Protein AF-A0A660SBY6-F1 (afdb_monomer)

pLDDT: mean 78.54, std 13.03, range [38.5, 96.06]

Solvent-accessible surface area (backbone atoms only — not comparable to full-atom values): 25686 Å² total; per-residue (Å²): 135,81,84,68,93,44,86,90,76,32,64,30,47,56,54,31,54,41,23,50,50,16,44,70,43,28,89,79,45,91,59,40,66,61,58,44,52,54,50,49,52,51,43,60,67,43,70,80,50,97,48,79,71,55,56,53,53,50,51,51,48,52,42,22,37,50,19,26,51,71,56,60,76,82,75,78,80,79,84,61,85,45,80,42,66,37,30,29,34,30,37,62,69,58,72,65,35,97,88,53,45,30,39,21,28,38,25,59,32,50,73,94,44,44,78,39,32,30,37,36,38,43,55,32,82,89,60,82,87,52,53,49,23,28,38,36,35,59,29,41,44,41,78,55,60,75,82,56,32,58,58,36,47,42,72,58,30,80,36,35,32,39,36,50,56,85,49,70,71,46,76,78,40,71,19,72,81,37,73,72,37,46,55,54,48,50,50,56,52,52,49,48,72,73,41,67,87,44,61,70,71,59,34,24,50,53,41,7,53,76,54,41,43,51,81,65,43,52,70,68,58,53,50,42,30,46,50,38,42,46,46,68,64,43,40,48,34,54,66,57,54,50,50,51,45,50,54,43,41,49,50,26,53,74,71,64,45,53,73,64,58,25,40,52,52,30,48,50,50,51,53,50,50,37,58,75,44,50,57,41,68,53,41,42,55,34,44,55,51,51,46,51,55,48,49,28,63,74,71,71,44,91,73,49,67,65,37,48,54,28,42,49,51,37,53,51,34,72,79,39,46,41,38,76,79,33,66,73,48,49,45,51,53,32,33,52,50,27,48,55,50,40,57,64,72,62,74,60,88,68,86,46,69,62,47,58,72,48,51,46,53,31,53,39,37,44,43,24,46,53,44,28,41,27,57,39,22,57,76,62,34,51,48,32,71,54,25,31,63,42,45,63,55,50,49,56,52,51,52,49,45,47,50,47,52,53,49,24,60,62,33,41,80,82,37,53,70,59,20,52,56,44,47,52,52,42,53,56,51,48,51,54,50,51,52,53,47,59,55,52,46,70,65,68,48,61,49,79,41,57,56,78,53,18,65,64,41,47,49,54,46,50,50,53,52,51,51,50,50,50,56,59,48,52,62,49,49,60,62,62,73,72,112

Mean predicted aligned error: 11.13 Å

Structure (mmCIF, N/CA/C/O backbone):
data_AF-A0A660SBY6-F1
#
_entry.id   AF-A0A660SBY6-F1
#
loop_
_atom_site.group_PDB
_atom_site.id
_atom_site.type_symbol
_atom_site.label_atom_id
_atom_site.label_alt_id
_atom_site.label_comp_id
_atom_site.label_asym_id
_atom_site.label_entity_id
_atom_site.label_seq_id
_atom_site.pdbx_PDB_ins_code
_atom_site.Cartn_x
_atom_site.Cartn_y
_atom_site.Cartn_z
_atom_site.occupancy
_atom_site.B_iso_or_equiv
_atom_site.auth_seq_id
_atom_site.auth_comp_id
_atom_site.auth_asym_id
_atom_site.auth_atom_id
_atom_site.pdbx_PDB_model_num
ATOM 1 N N . MET A 1 1 ? -5.547 15.891 22.620 1.00 38.50 1 MET A N 1
ATOM 2 C CA . MET A 1 1 ? -6.743 15.019 22.730 1.00 38.50 1 MET A CA 1
ATOM 3 C C . MET A 1 1 ? -6.367 13.609 22.282 1.00 38.50 1 MET A C 1
ATOM 5 O O . MET A 1 1 ? -5.863 13.460 21.180 1.00 38.50 1 MET A O 1
ATOM 9 N N . ARG A 1 2 ? -6.485 12.604 23.164 1.00 43.28 2 ARG A N 1
ATOM 10 C CA . ARG A 1 2 ? -5.943 11.242 22.954 1.00 43.28 2 ARG A CA 1
ATOM 11 C C . ARG A 1 2 ? -6.785 10.438 21.948 1.00 43.28 2 ARG A C 1
ATOM 13 O O . ARG A 1 2 ? -7.977 10.258 22.184 1.00 43.28 2 ARG A O 1
ATOM 20 N N . ASN A 1 3 ? -6.143 9.871 20.922 1.00 48.59 3 ASN A N 1
ATOM 21 C CA . ASN A 1 3 ? -6.616 8.656 20.251 1.00 48.59 3 ASN A CA 1
ATOM 22 C C . ASN A 1 3 ? -6.730 7.568 21.334 1.00 48.59 3 ASN A C 1
ATOM 24 O O . ASN A 1 3 ? -5.721 7.150 21.888 1.00 48.59 3 ASN A O 1
ATOM 28 N N . ARG A 1 4 ? -7.945 7.186 21.741 1.00 53.75 4 ARG A N 1
ATOM 29 C CA . ARG A 1 4 ? -8.158 6.091 22.703 1.00 53.75 4 ARG A CA 1
ATOM 30 C C . ARG A 1 4 ? -8.956 4.986 22.022 1.00 53.75 4 ARG A C 1
ATOM 32 O O . ARG A 1 4 ? -9.948 5.274 21.352 1.00 53.75 4 ARG A O 1
ATOM 39 N N . LEU A 1 5 ? -8.562 3.736 22.253 1.00 50.78 5 LEU A N 1
ATOM 40 C CA . LEU A 1 5 ? -9.309 2.526 21.904 1.00 50.78 5 LEU A CA 1
ATOM 41 C C . LEU A 1 5 ? -10.480 2.391 22.887 1.00 50.78 5 LEU A C 1
ATOM 43 O O . LEU A 1 5 ? -10.465 1.592 23.816 1.00 50.78 5 LEU A O 1
ATOM 47 N N . ASN A 1 6 ? -11.501 3.232 22.736 1.00 50.72 6 ASN A N 1
ATOM 48 C CA . ASN A 1 6 ? -12.695 3.155 23.569 1.00 50.72 6 ASN A CA 1
ATOM 49 C C . ASN A 1 6 ? -13.849 2.556 22.757 1.00 50.72 6 ASN A C 1
ATOM 51 O O . ASN A 1 6 ? -14.397 3.192 21.860 1.00 50.72 6 ASN A O 1
ATOM 55 N N . SER A 1 7 ? -14.238 1.321 23.084 1.00 45.25 7 SER A N 1
ATOM 56 C CA . SER A 1 7 ? -15.295 0.564 22.391 1.00 45.25 7 SER A CA 1
ATOM 57 C C . SER A 1 7 ? -16.671 1.247 22.409 1.00 45.25 7 SER A C 1
ATOM 59 O O . SER A 1 7 ? -17.544 0.907 21.606 1.00 45.25 7 SER A O 1
ATOM 61 N N . ARG A 1 8 ? -16.877 2.240 23.290 1.00 43.00 8 ARG A N 1
ATOM 62 C CA . ARG A 1 8 ? -18.090 3.072 23.319 1.00 43.00 8 ARG A CA 1
ATOM 63 C C . ARG A 1 8 ? -18.111 4.182 22.255 1.00 43.00 8 ARG A C 1
ATOM 65 O O . ARG A 1 8 ? -19.199 4.628 21.914 1.00 43.00 8 ARG A O 1
ATOM 72 N N . THR A 1 9 ? -16.969 4.592 21.700 1.00 52.59 9 THR A N 1
ATOM 73 C CA . THR A 1 9 ? -16.849 5.752 20.786 1.00 52.59 9 THR A CA 1
ATOM 74 C C . THR A 1 9 ? -16.445 5.401 19.352 1.00 52.59 9 THR A C 1
ATOM 76 O O . THR A 1 9 ? -16.418 6.282 18.491 1.00 52.59 9 THR A O 1
ATOM 79 N N . ILE A 1 10 ? -16.147 4.132 19.060 1.00 64.62 10 ILE A N 1
ATOM 80 C CA . ILE A 1 10 ? -15.683 3.711 17.732 1.00 64.62 10 ILE A CA 1
ATOM 81 C C . ILE A 1 10 ? -16.829 3.020 16.980 1.00 64.62 10 ILE A C 1
ATOM 83 O O . ILE A 1 10 ? -16.869 1.798 16.851 1.00 64.62 10 ILE A O 1
ATOM 87 N N . LEU A 1 11 ? -17.811 3.811 16.529 1.00 73.56 11 LEU A N 1
ATOM 88 C CA . LEU A 1 11 ? -18.975 3.327 15.770 1.00 73.56 11 LEU A CA 1
ATOM 89 C C . LEU A 1 11 ? -18.541 2.484 14.560 1.00 73.56 11 LEU A C 1
ATOM 91 O O . LEU A 1 11 ? -19.095 1.410 14.331 1.00 73.56 11 LEU A O 1
ATOM 95 N N . SER A 1 12 ? -17.495 2.923 13.853 1.00 80.00 12 SER A N 1
ATOM 96 C CA . SER A 1 12 ? -16.976 2.241 12.665 1.00 80.00 12 SER A CA 1
ATOM 97 C C . SER A 1 12 ? -16.471 0.827 12.956 1.00 80.00 12 SER A C 1
ATOM 99 O O . SER A 1 12 ? -16.604 -0.043 12.104 1.00 80.00 12 SER A O 1
ATOM 101 N N . VAL A 1 13 ? -15.931 0.565 14.155 1.00 82.06 13 VAL A N 1
ATOM 102 C CA . VAL A 1 13 ? -15.480 -0.782 14.560 1.00 82.06 13 VAL A CA 1
ATOM 103 C C . VAL A 1 13 ? -16.658 -1.741 14.620 1.00 82.06 13 VAL A C 1
ATOM 105 O O . VAL A 1 13 ? -16.592 -2.828 14.053 1.00 82.06 13 VAL A O 1
ATOM 108 N N . LYS A 1 14 ? -17.751 -1.331 15.275 1.00 79.38 14 LYS A N 1
ATOM 109 C CA . LYS A 1 14 ? -18.954 -2.165 15.398 1.00 79.38 14 LYS A CA 1
ATOM 110 C C . LYS A 1 14 ? -19.532 -2.468 14.019 1.00 79.38 14 LYS A C 1
ATOM 112 O O . LYS A 1 14 ? -19.723 -3.632 13.686 1.00 79.38 14 LYS A O 1
ATOM 117 N N . VAL A 1 15 ? -19.732 -1.422 13.215 1.00 85.50 15 VAL A N 1
ATOM 118 C CA . VAL A 1 15 ? -20.234 -1.517 11.836 1.00 85.50 15 VAL A CA 1
ATOM 119 C C . VAL A 1 15 ? -19.386 -2.483 11.007 1.00 85.50 15 VAL A C 1
ATOM 121 O O . VAL A 1 15 ? -19.928 -3.388 10.380 1.00 85.50 15 VAL A O 1
ATOM 124 N N . PHE A 1 16 ? -18.061 -2.343 11.058 1.00 88.94 16 PHE A N 1
ATOM 125 C CA . PHE A 1 16 ? -17.141 -3.200 10.318 1.00 88.94 16 PHE A CA 1
ATOM 126 C C . PHE A 1 16 ? -17.248 -4.673 10.722 1.00 88.94 16 PHE A C 1
ATOM 128 O O . PHE A 1 16 ? -17.413 -5.524 9.853 1.00 88.94 16 PHE A O 1
ATOM 135 N N . PHE A 1 17 ? -17.182 -4.993 12.019 1.00 87.62 17 PHE A N 1
ATOM 136 C CA . PHE A 1 17 ? -17.230 -6.390 12.466 1.00 87.62 17 PHE A CA 1
ATOM 137 C C . PHE A 1 17 ? -18.581 -7.052 12.187 1.00 87.62 17 PHE A C 1
ATOM 139 O O . PHE A 1 17 ? -18.609 -8.217 11.801 1.00 87.62 17 PHE A O 1
ATOM 146 N N . ILE A 1 18 ? -19.685 -6.313 12.322 1.00 85.19 18 ILE A N 1
ATOM 147 C CA . ILE A 1 18 ? -21.024 -6.804 11.966 1.00 85.19 18 ILE A CA 1
ATOM 148 C C . ILE A 1 18 ? -21.104 -7.108 10.465 1.00 85.19 18 ILE A C 1
ATOM 150 O O . ILE A 1 18 ? -21.600 -8.163 10.074 1.00 85.19 18 ILE A O 1
ATOM 154 N N . PHE A 1 19 ? -20.582 -6.210 9.627 1.00 88.81 19 PHE A N 1
ATOM 155 C CA . PHE A 1 19 ? -20.545 -6.409 8.182 1.00 88.81 19 PHE A CA 1
ATOM 156 C C . PHE A 1 19 ? -19.699 -7.630 7.798 1.00 88.81 19 PHE A C 1
ATOM 158 O O . PHE A 1 19 ? -20.155 -8.486 7.044 1.00 88.81 19 PHE A O 1
ATOM 165 N N . VAL A 1 20 ? -18.499 -7.758 8.375 1.00 88.44 20 VAL A N 1
ATOM 166 C CA . VAL A 1 20 ? -17.603 -8.910 8.177 1.00 88.44 20 VAL A CA 1
ATOM 167 C C . VAL A 1 20 ? -18.260 -10.216 8.620 1.00 88.44 20 VAL A C 1
ATOM 169 O O . VAL A 1 20 ? -18.150 -11.213 7.912 1.00 88.44 20 VAL A O 1
ATOM 172 N N . LEU A 1 21 ? -18.973 -10.219 9.750 1.00 85.94 21 LEU A N 1
ATOM 173 C CA . LEU A 1 21 ? -19.710 -11.393 10.214 1.00 85.94 21 LEU A CA 1
ATOM 174 C C . LEU A 1 21 ? -20.773 -11.821 9.192 1.00 85.94 21 LEU A C 1
ATOM 176 O O . LEU A 1 21 ? -20.871 -13.006 8.884 1.00 85.94 21 LEU A O 1
ATOM 180 N N . GLY A 1 22 ? -21.508 -10.861 8.623 1.00 84.50 22 GLY A N 1
ATOM 181 C CA . GLY A 1 22 ? -22.440 -11.118 7.523 1.00 84.50 22 GLY A CA 1
ATOM 182 C C . GLY A 1 22 ? -21.746 -11.742 6.308 1.00 84.50 22 GLY A C 1
ATOM 183 O O . GLY A 1 22 ? -22.226 -12.742 5.779 1.00 84.50 22 GLY A O 1
ATOM 184 N N . ILE A 1 23 ? -20.573 -11.226 5.920 1.00 86.56 23 ILE A N 1
ATOM 185 C CA . ILE A 1 23 ? -19.793 -11.766 4.791 1.00 86.56 23 ILE A CA 1
ATOM 186 C C . ILE A 1 23 ? -19.351 -13.209 5.045 1.00 86.56 23 ILE A C 1
ATOM 188 O O . ILE A 1 23 ? -19.468 -14.050 4.154 1.00 86.56 23 ILE A O 1
ATOM 192 N N . ILE A 1 24 ? -18.863 -13.513 6.246 1.00 85.75 24 ILE A N 1
ATOM 193 C CA . ILE A 1 24 ? -18.400 -14.861 6.612 1.00 85.75 24 ILE A CA 1
ATOM 194 C C . ILE A 1 24 ? -19.563 -15.857 6.642 1.00 85.75 24 ILE A C 1
ATOM 196 O O . ILE A 1 24 ? -19.410 -17.003 6.221 1.00 85.75 24 ILE A O 1
ATOM 200 N N . LEU A 1 25 ? -20.733 -15.427 7.114 1.00 83.25 25 LEU A N 1
ATOM 201 C CA . LEU A 1 25 ? -21.924 -16.271 7.188 1.00 83.25 25 LEU A CA 1
ATOM 202 C C . LEU A 1 25 ? -22.697 -16.359 5.866 1.00 83.25 25 LEU A C 1
ATOM 204 O O . LEU A 1 25 ? -23.579 -17.208 5.757 1.00 83.25 25 LEU A O 1
ATOM 208 N N . SER A 1 26 ? -22.360 -15.546 4.859 1.00 81.12 26 SER A N 1
ATOM 209 C CA . SER A 1 26 ? -23.046 -15.534 3.558 1.00 81.12 26 SER A CA 1
ATOM 210 C C . SER A 1 26 ? -23.076 -16.902 2.871 1.00 81.12 26 SER A C 1
ATOM 212 O O . SER A 1 26 ? -24.101 -17.284 2.321 1.00 81.12 26 SER A O 1
ATOM 214 N N . ASP A 1 27 ? -21.993 -17.677 2.978 1.00 70.31 27 ASP A N 1
ATOM 215 C CA . ASP A 1 27 ? -21.885 -19.023 2.398 1.00 70.31 27 ASP A CA 1
ATOM 216 C C . ASP A 1 27 ? -22.745 -20.074 3.134 1.00 70.31 27 ASP A C 1
ATOM 218 O O . ASP A 1 27 ? -22.925 -21.177 2.624 1.00 70.31 27 ASP A O 1
ATOM 222 N N . LYS A 1 28 ? -23.260 -19.756 4.332 1.00 73.31 28 LYS A N 1
ATOM 223 C CA . LYS A 1 28 ? -24.093 -20.647 5.161 1.00 73.31 28 LYS A CA 1
ATOM 224 C C . LYS A 1 28 ? -25.570 -20.236 5.213 1.00 73.31 28 LYS A C 1
ATOM 226 O O . LYS A 1 28 ? -26.378 -20.983 5.755 1.00 73.31 28 LYS A O 1
ATOM 231 N N . LEU A 1 29 ? -25.920 -19.045 4.720 1.00 67.81 29 LEU A N 1
ATOM 232 C CA . LEU A 1 29 ? -27.251 -18.445 4.856 1.00 67.81 29 LEU A CA 1
ATOM 233 C C . LEU A 1 29 ? -27.892 -18.221 3.476 1.00 67.81 29 LEU A C 1
ATOM 235 O O . LEU A 1 29 ? -27.706 -17.173 2.859 1.00 67.81 29 LEU A O 1
ATOM 239 N N . ASP A 1 30 ? -28.712 -19.169 3.012 1.00 63.69 30 ASP A N 1
ATOM 240 C CA . ASP A 1 30 ? -29.400 -19.070 1.709 1.00 63.69 30 ASP A CA 1
ATOM 241 C C . ASP A 1 30 ? -30.547 -18.031 1.683 1.00 63.69 30 ASP A C 1
ATOM 243 O O . ASP A 1 30 ? -30.902 -17.499 0.628 1.00 63.69 30 ASP A O 1
ATOM 247 N N . PHE A 1 31 ? -31.087 -17.649 2.847 1.00 62.75 31 PHE A N 1
ATOM 248 C CA . PHE A 1 31 ? -32.308 -16.832 2.979 1.00 62.75 31 PHE A CA 1
ATOM 249 C C . PHE A 1 31 ? -32.096 -15.301 3.000 1.00 62.75 31 PHE A C 1
ATOM 251 O O . PHE A 1 31 ? -32.980 -14.554 3.425 1.00 62.75 31 PHE A O 1
ATOM 258 N N . GLY A 1 32 ? -30.944 -14.801 2.533 1.00 62.78 32 GLY A N 1
ATOM 259 C CA . GLY A 1 32 ? -30.517 -13.404 2.739 1.00 62.78 32 GLY A CA 1
ATOM 260 C C . GLY A 1 32 ? -31.518 -12.308 2.326 1.00 62.78 32 GLY A C 1
ATOM 261 O O . GLY A 1 32 ? -31.610 -11.289 3.003 1.00 62.78 32 GLY A O 1
ATOM 262 N N . TRP A 1 33 ? -32.307 -12.513 1.264 1.00 60.09 33 TRP A N 1
ATOM 263 C CA . TRP A 1 33 ? -33.267 -11.509 0.775 1.00 60.09 33 TRP A CA 1
ATOM 264 C C . TRP A 1 33 ? -34.528 -11.398 1.641 1.00 60.09 33 TRP A C 1
ATOM 266 O O . TRP A 1 33 ? -35.014 -10.293 1.862 1.00 60.09 33 TRP A O 1
ATOM 276 N N . ILE A 1 34 ? -35.025 -12.519 2.175 1.00 61.62 34 ILE A N 1
ATOM 277 C CA . ILE A 1 34 ? -36.242 -12.551 3.003 1.00 61.62 34 ILE A CA 1
ATOM 278 C C . ILE A 1 34 ? -35.983 -11.817 4.320 1.00 61.62 34 ILE A C 1
ATOM 280 O O . ILE A 1 34 ? -36.760 -10.956 4.715 1.00 61.62 34 ILE A O 1
ATOM 284 N N . ILE A 1 35 ? -34.823 -12.066 4.931 1.00 66.75 35 ILE A N 1
ATOM 285 C CA . ILE A 1 35 ? -34.375 -11.396 6.159 1.00 66.75 35 ILE A CA 1
ATOM 286 C C . ILE A 1 35 ? -34.293 -9.874 5.948 1.00 66.75 35 ILE A C 1
ATOM 288 O O . ILE A 1 35 ? -34.755 -9.108 6.790 1.00 66.75 35 ILE A O 1
ATOM 292 N N . LEU A 1 36 ? -33.763 -9.416 4.809 1.00 60.16 36 LEU A N 1
ATOM 293 C CA . LEU A 1 36 ? -33.616 -7.985 4.520 1.00 60.16 36 LEU A CA 1
ATOM 294 C C . LEU A 1 36 ? -34.958 -7.293 4.251 1.00 60.16 36 LEU A C 1
ATOM 296 O O . LEU A 1 36 ? -35.179 -6.195 4.758 1.00 60.16 36 LEU A O 1
ATOM 300 N N . ILE A 1 37 ? -35.866 -7.945 3.520 1.00 63.62 37 ILE A N 1
ATOM 301 C CA . ILE A 1 37 ? -37.218 -7.428 3.257 1.00 63.62 37 ILE A CA 1
ATOM 302 C C . ILE A 1 37 ? -38.017 -7.341 4.560 1.00 63.62 37 ILE A C 1
ATOM 304 O O . ILE A 1 37 ? -38.608 -6.300 4.842 1.00 63.62 37 ILE A O 1
ATOM 308 N N . SER A 1 38 ? -37.979 -8.382 5.397 1.00 62.81 38 SER A N 1
ATOM 309 C CA . SER A 1 38 ? -38.668 -8.386 6.691 1.00 62.81 38 SER A CA 1
ATOM 310 C C . SER A 1 38 ? -38.132 -7.306 7.629 1.00 62.81 38 SER A C 1
ATOM 312 O O . SER A 1 38 ? -38.906 -6.647 8.318 1.00 62.81 38 SER A O 1
ATOM 314 N N . LEU A 1 39 ? -36.819 -7.069 7.632 1.00 65.69 39 LEU A N 1
ATOM 315 C CA . LEU A 1 39 ? -36.188 -6.102 8.532 1.00 65.69 39 LEU A CA 1
ATOM 316 C C . LEU A 1 39 ? -36.300 -4.661 8.030 1.00 65.69 39 LEU A C 1
ATOM 318 O O . LEU A 1 39 ? -36.427 -3.752 8.847 1.00 65.69 39 LEU A O 1
ATOM 322 N N . PHE A 1 40 ? -36.333 -4.444 6.713 1.00 67.06 40 PHE A N 1
ATOM 323 C CA . PHE A 1 40 ? -36.640 -3.141 6.121 1.00 67.06 40 PHE A CA 1
ATOM 324 C C . PHE A 1 40 ? -38.116 -2.766 6.305 1.00 67.06 40 PHE A C 1
ATOM 326 O O . PHE A 1 40 ? -38.410 -1.631 6.675 1.00 67.06 40 PHE A O 1
ATOM 333 N N . ALA A 1 41 ? -39.040 -3.718 6.133 1.00 64.19 41 ALA A N 1
ATOM 334 C CA . ALA A 1 41 ? -40.458 -3.512 6.428 1.00 64.19 41 ALA A CA 1
ATOM 335 C C . ALA A 1 41 ? -40.671 -3.165 7.911 1.00 64.19 41 ALA A C 1
ATOM 337 O O . ALA A 1 41 ? -41.358 -2.194 8.227 1.00 64.19 41 ALA A O 1
ATOM 338 N N . LEU A 1 42 ? -40.002 -3.883 8.821 1.00 64.50 42 LEU A N 1
ATOM 339 C CA . LEU A 1 42 ? -40.036 -3.593 10.256 1.00 64.50 42 LEU A CA 1
ATOM 340 C C . LEU A 1 42 ? -39.418 -2.220 10.579 1.00 64.50 42 LEU A C 1
ATOM 342 O O . LEU A 1 42 ? -39.967 -1.474 11.386 1.00 64.50 42 LEU A O 1
ATOM 346 N N . TRP A 1 43 ? -38.308 -1.855 9.924 1.00 68.75 43 TRP A N 1
ATOM 347 C CA . TRP A 1 43 ? -37.698 -0.530 10.057 1.00 68.75 43 TRP A CA 1
ATOM 348 C C . TRP A 1 43 ? -38.655 0.578 9.643 1.00 68.75 43 TRP A C 1
ATOM 350 O O . TRP A 1 43 ? -38.806 1.539 10.381 1.00 68.75 43 TRP A O 1
ATOM 360 N N . PHE A 1 44 ? -39.294 0.449 8.480 1.00 64.44 44 PHE A N 1
ATOM 361 C CA . PHE A 1 44 ? -40.178 1.467 7.919 1.00 64.44 44 PHE A CA 1
ATOM 362 C C . PHE A 1 44 ? -41.423 1.676 8.790 1.00 64.44 44 PHE A C 1
ATOM 364 O O . PHE A 1 44 ? -41.797 2.814 9.072 1.00 64.44 44 PHE A O 1
ATOM 371 N N . ILE A 1 45 ? -42.009 0.583 9.291 1.00 59.62 45 ILE A N 1
ATOM 372 C CA . ILE A 1 45 ? -43.136 0.618 10.234 1.00 59.62 45 ILE A CA 1
ATOM 373 C C . ILE A 1 45 ? -42.732 1.325 11.539 1.00 59.62 45 ILE A C 1
ATOM 375 O O . ILE A 1 45 ? -43.504 2.114 12.085 1.00 59.62 45 ILE A O 1
ATOM 379 N N . LEU A 1 46 ? -41.508 1.095 12.018 1.00 53.44 46 LEU A N 1
ATOM 380 C CA . LEU A 1 46 ? -41.028 1.608 13.304 1.00 53.44 46 LEU A CA 1
ATOM 381 C C . LEU A 1 46 ? -40.305 2.957 13.212 1.00 53.44 46 LEU A C 1
ATOM 383 O O . LEU A 1 46 ? -40.209 3.645 14.218 1.00 53.44 46 LEU A O 1
ATOM 387 N N . PHE A 1 47 ? -39.854 3.394 12.034 1.00 56.22 47 PHE A N 1
ATOM 388 C CA . PHE A 1 47 ? -39.288 4.731 11.799 1.00 56.22 47 PHE A CA 1
ATOM 389 C C . PHE A 1 47 ? -40.338 5.828 12.012 1.00 56.22 47 PHE A C 1
ATOM 391 O O . PHE A 1 47 ? -40.004 6.964 12.338 1.00 56.22 47 PHE A O 1
ATOM 398 N N . LYS A 1 48 ? -41.621 5.460 11.922 1.00 57.56 48 LYS A N 1
ATOM 399 C CA . LYS A 1 48 ? -42.747 6.298 12.337 1.00 57.56 48 LYS A CA 1
ATOM 400 C C . LYS A 1 48 ? -42.833 6.490 13.867 1.00 57.56 48 LYS A C 1
ATOM 402 O O . LYS A 1 48 ? -43.564 7.370 14.306 1.00 57.56 48 LYS A O 1
ATOM 407 N N . PHE A 1 49 ? -42.089 5.713 14.668 1.00 54.16 49 PHE A N 1
ATOM 408 C CA . PHE A 1 49 ? -42.077 5.746 16.135 1.00 54.16 49 PHE A CA 1
ATOM 409 C C . PHE A 1 49 ? -40.680 6.066 16.712 1.00 54.16 49 PHE A C 1
ATOM 411 O O . PHE A 1 49 ? -39.689 5.356 16.542 1.00 54.16 49 PHE A O 1
ATOM 418 N N . THR A 1 50 ? -40.608 7.178 17.436 1.00 55.84 50 THR A N 1
ATOM 419 C CA . THR A 1 50 ? -39.387 7.863 17.882 1.00 55.84 50 THR A CA 1
ATOM 420 C C . THR A 1 50 ? -38.635 7.138 19.015 1.00 55.84 50 THR A C 1
ATOM 422 O O . THR A 1 50 ? -38.724 7.538 20.172 1.00 55.84 50 THR A O 1
ATOM 425 N N . TYR A 1 51 ? -37.830 6.107 18.715 1.00 60.72 51 TYR A N 1
ATOM 426 C CA . TYR A 1 51 ? -36.890 5.511 19.689 1.00 60.72 51 TYR A CA 1
ATOM 427 C C . TYR A 1 51 ? -35.449 5.378 19.151 1.00 60.72 51 TYR A C 1
ATOM 429 O O . TYR A 1 51 ? -35.112 4.477 18.382 1.00 60.72 51 TYR A O 1
ATOM 437 N N . HIS A 1 52 ? -34.543 6.238 19.643 1.00 60.34 52 HIS A N 1
ATOM 438 C CA . HIS A 1 52 ? -33.123 6.316 19.241 1.00 60.34 52 HIS A CA 1
ATOM 439 C C . HIS A 1 52 ? -32.286 5.041 19.473 1.00 60.34 52 HIS A C 1
ATOM 441 O O . HIS A 1 52 ? -31.295 4.829 18.776 1.00 60.34 52 HIS A O 1
ATOM 447 N N . ARG A 1 53 ? -32.634 4.191 20.449 1.00 62.00 53 ARG A N 1
ATOM 448 C CA . ARG A 1 53 ? -31.922 2.914 20.675 1.00 62.00 53 ARG A CA 1
ATOM 449 C C . ARG A 1 53 ? -32.340 1.837 19.675 1.00 62.00 53 ARG A C 1
ATOM 451 O O . ARG A 1 53 ? -31.529 0.987 19.320 1.00 62.00 53 ARG A O 1
ATOM 458 N N . PHE A 1 54 ? -33.578 1.904 19.192 1.00 64.56 54 PHE A N 1
ATOM 459 C CA . PHE A 1 54 ? -34.114 0.926 18.255 1.00 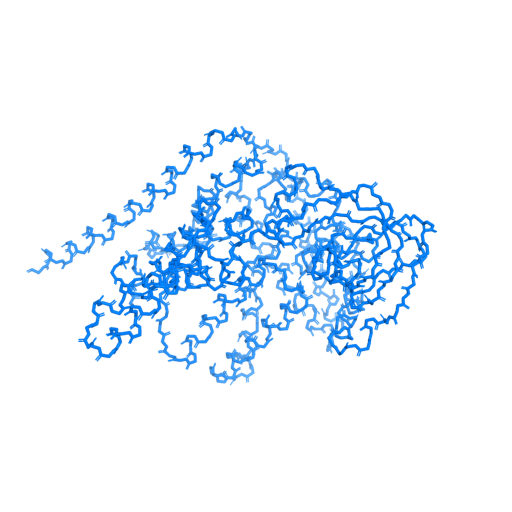64.56 54 PHE A CA 1
ATOM 460 C C . PHE A 1 54 ? -33.614 1.183 16.827 1.00 64.56 54 PHE A C 1
ATOM 462 O O . PHE A 1 54 ? -33.229 0.248 16.132 1.00 64.56 54 PHE A O 1
ATOM 469 N N . SER A 1 55 ? -33.474 2.447 16.414 1.00 65.94 55 SER A N 1
ATOM 470 C CA . SER A 1 55 ? -32.881 2.784 15.110 1.00 65.94 55 SER A CA 1
ATOM 471 C C . SER A 1 55 ? -31.437 2.281 14.955 1.00 65.94 55 SER A C 1
ATOM 473 O O . SER A 1 55 ? -31.064 1.816 13.880 1.00 65.94 55 SER A O 1
ATOM 475 N N . GLN A 1 56 ? -30.640 2.279 16.031 1.00 68.62 56 GLN A N 1
ATOM 476 C CA . GLN A 1 56 ? -29.296 1.683 16.027 1.00 68.62 56 GLN A CA 1
ATOM 477 C C . GLN A 1 56 ? -29.328 0.166 15.808 1.00 68.62 56 GLN A C 1
ATOM 479 O O . GLN A 1 56 ? -28.504 -0.357 15.059 1.00 68.62 56 GLN A O 1
ATOM 484 N N . PHE A 1 57 ? -30.279 -0.534 16.431 1.00 70.00 57 PHE A N 1
ATOM 485 C CA . PHE A 1 57 ? -30.459 -1.976 16.257 1.00 70.00 57 PHE A CA 1
ATOM 486 C C . PHE A 1 57 ? -30.811 -2.326 14.808 1.00 70.00 57 PHE A C 1
ATOM 488 O O . PHE A 1 57 ? -30.227 -3.238 14.225 1.00 70.00 57 PHE A O 1
ATOM 495 N N . VAL A 1 58 ? -31.688 -1.542 14.182 1.00 71.81 58 VAL A N 1
ATOM 496 C CA . VAL A 1 58 ? -32.070 -1.787 12.791 1.00 71.81 58 VAL A CA 1
ATOM 497 C C . VAL A 1 58 ? -30.936 -1.477 11.809 1.00 71.81 58 VAL A C 1
ATOM 499 O O . VAL A 1 58 ? -30.713 -2.240 10.873 1.00 71.81 58 VAL A O 1
ATOM 502 N N . ILE A 1 59 ? -30.147 -0.426 12.049 1.00 76.12 59 ILE A N 1
ATOM 503 C CA . ILE A 1 59 ? -28.945 -0.144 11.246 1.00 76.12 59 ILE A CA 1
ATOM 504 C C . ILE A 1 59 ? -27.953 -1.316 11.311 1.00 76.12 59 ILE A C 1
ATOM 506 O O . ILE A 1 59 ? -27.427 -1.729 10.279 1.00 76.12 59 ILE A O 1
ATOM 510 N N . ILE A 1 60 ? -27.719 -1.881 12.502 1.00 78.19 60 ILE A N 1
ATOM 511 C CA . ILE A 1 60 ? -26.854 -3.059 12.698 1.00 78.19 60 ILE A CA 1
ATOM 512 C C . ILE A 1 60 ? -27.338 -4.236 11.848 1.00 78.19 60 ILE A C 1
ATOM 514 O O . ILE A 1 60 ? -26.541 -4.883 11.170 1.00 78.19 60 ILE A O 1
ATOM 518 N N . ILE A 1 61 ? -28.644 -4.476 11.848 1.00 77.81 61 ILE A N 1
ATOM 519 C CA . ILE A 1 61 ? -29.268 -5.537 11.068 1.00 77.81 61 ILE A CA 1
ATOM 520 C C . ILE A 1 61 ? -29.112 -5.307 9.563 1.00 77.81 61 ILE A C 1
ATOM 522 O O . ILE A 1 61 ? -28.726 -6.229 8.847 1.00 77.81 61 ILE A O 1
ATOM 526 N N . ILE A 1 62 ? -29.381 -4.091 9.079 1.00 81.94 62 ILE A N 1
ATOM 527 C CA . ILE A 1 62 ? -29.227 -3.745 7.660 1.00 81.94 62 ILE A CA 1
ATOM 528 C C . ILE A 1 62 ? -27.780 -3.983 7.228 1.00 81.94 62 ILE A C 1
ATOM 530 O O . ILE A 1 62 ? -27.539 -4.603 6.196 1.00 81.94 62 ILE A O 1
ATOM 534 N N . ILE A 1 63 ? -26.810 -3.551 8.036 1.00 84.75 63 ILE A N 1
ATOM 535 C CA . ILE A 1 63 ? -25.385 -3.768 7.766 1.00 84.75 63 ILE A CA 1
ATOM 536 C C . ILE A 1 63 ? -25.062 -5.263 7.719 1.00 84.75 63 ILE A C 1
ATOM 538 O O . ILE A 1 63 ? -24.414 -5.714 6.778 1.00 84.75 63 ILE A O 1
ATOM 542 N N . PHE A 1 64 ? -25.519 -6.045 8.697 1.00 84.12 64 PHE A N 1
ATOM 543 C CA . PHE A 1 64 ? -25.313 -7.493 8.703 1.00 84.12 64 PHE A CA 1
ATOM 544 C C . PHE A 1 64 ? -25.870 -8.143 7.431 1.00 84.12 64 PHE A C 1
ATOM 546 O O . PHE A 1 64 ? -25.178 -8.909 6.762 1.00 84.12 64 PHE A O 1
ATOM 553 N N . ALA A 1 65 ? -27.098 -7.788 7.062 1.00 80.38 65 ALA A N 1
ATOM 554 C CA . ALA A 1 65 ? -27.780 -8.358 5.915 1.00 80.38 65 ALA A CA 1
ATOM 555 C C . ALA A 1 65 ? -27.142 -7.935 4.579 1.00 80.38 65 ALA A C 1
ATOM 557 O O . ALA A 1 65 ? -26.989 -8.771 3.689 1.00 80.38 65 ALA A O 1
ATOM 558 N N . LEU A 1 66 ? -26.662 -6.691 4.456 1.00 84.12 66 LEU A N 1
ATOM 559 C CA . LEU A 1 66 ? -25.810 -6.277 3.333 1.00 84.12 66 LEU A CA 1
ATOM 560 C C . LEU A 1 66 ? -24.558 -7.161 3.240 1.00 84.12 66 LEU A C 1
ATOM 562 O O . LEU A 1 66 ? -24.193 -7.594 2.147 1.00 84.12 66 LEU A O 1
ATOM 566 N N . GLY A 1 67 ? -23.936 -7.475 4.380 1.00 82.94 67 GLY A N 1
ATOM 567 C CA . GLY A 1 67 ? -22.797 -8.388 4.457 1.00 82.94 67 GLY A CA 1
ATOM 568 C C . GLY A 1 67 ? -23.126 -9.798 3.964 1.00 82.94 67 GLY A C 1
ATOM 569 O O . GLY A 1 67 ? -22.289 -10.413 3.319 1.00 82.94 67 GLY A O 1
ATOM 570 N N . VAL A 1 68 ? -24.342 -10.296 4.202 1.00 82.31 68 VAL A N 1
ATOM 571 C CA . VAL A 1 68 ? -24.800 -11.615 3.726 1.00 82.31 68 VAL A CA 1
ATOM 572 C C . VAL A 1 68 ? -25.088 -11.620 2.219 1.00 82.31 68 VAL A C 1
ATOM 574 O O . VAL A 1 68 ? -24.798 -12.601 1.537 1.00 82.31 68 VAL A O 1
ATOM 577 N N . ILE A 1 69 ? -25.658 -10.541 1.673 1.00 80.44 69 ILE A N 1
ATOM 578 C CA . ILE A 1 69 ? -26.123 -10.509 0.275 1.00 80.44 69 ILE A CA 1
ATOM 579 C C . ILE A 1 69 ? -25.001 -10.217 -0.721 1.00 80.44 69 ILE A C 1
ATOM 581 O O . ILE A 1 69 ? -24.915 -10.871 -1.761 1.00 80.44 69 ILE A O 1
ATOM 585 N N . LEU A 1 70 ? -24.154 -9.229 -0.433 1.00 80.94 70 LEU A N 1
ATOM 586 C CA . LEU A 1 70 ? -23.156 -8.742 -1.389 1.00 80.94 70 LEU A CA 1
ATOM 587 C C . LEU A 1 70 ? -22.104 -9.787 -1.839 1.00 80.94 70 LEU A C 1
ATOM 589 O O . LEU A 1 70 ? -21.686 -9.721 -2.994 1.00 80.94 70 LEU A O 1
ATOM 593 N N . PRO A 1 71 ? -21.651 -10.755 -1.015 1.00 75.62 71 PRO A N 1
ATOM 594 C CA . PRO A 1 71 ? -20.619 -11.718 -1.413 1.00 75.62 71 PRO A CA 1
ATOM 595 C C . PRO A 1 71 ? -21.083 -12.808 -2.387 1.00 75.62 71 PRO A C 1
ATOM 597 O O . PRO A 1 71 ? -20.225 -13.579 -2.842 1.00 75.62 71 PRO A O 1
ATOM 600 N N . LYS A 1 72 ? -22.399 -12.909 -2.667 1.00 65.44 72 LYS A N 1
ATOM 601 C CA . LYS A 1 72 ? -23.020 -14.058 -3.347 1.00 65.44 72 LYS A CA 1
ATOM 602 C C . LYS A 1 72 ? -22.195 -14.535 -4.538 1.00 65.44 72 LYS A C 1
ATOM 604 O O . LYS A 1 72 ? -21.823 -13.773 -5.432 1.00 65.44 72 LYS A O 1
ATOM 609 N N . LYS A 1 73 ? -21.892 -15.836 -4.535 1.00 58.19 73 LYS A N 1
ATOM 610 C CA . LYS A 1 73 ? -21.112 -16.475 -5.591 1.00 58.19 73 LYS A CA 1
ATOM 611 C C . LYS A 1 73 ? -21.867 -16.423 -6.911 1.00 58.19 73 LYS A C 1
ATOM 613 O O . LYS A 1 73 ? -22.857 -17.121 -7.081 1.00 58.19 73 LYS A O 1
ATOM 618 N N . ALA A 1 74 ? -21.334 -15.678 -7.878 1.00 50.22 74 ALA A N 1
ATOM 619 C CA . ALA A 1 74 ? -21.551 -16.013 -9.276 1.00 50.22 74 ALA A CA 1
ATOM 620 C C . ALA A 1 74 ? -20.862 -17.366 -9.516 1.00 50.22 74 ALA A C 1
ATOM 622 O O . ALA A 1 74 ? -19.667 -17.411 -9.812 1.00 50.22 74 ALA A O 1
ATOM 623 N N . LYS A 1 75 ? -21.579 -18.472 -9.271 1.00 46.72 75 LYS A N 1
ATOM 624 C CA . LYS A 1 75 ? -21.110 -19.820 -9.607 1.00 46.72 75 LYS A CA 1
ATOM 625 C C . LYS A 1 75 ? -20.795 -19.822 -11.100 1.00 46.72 75 LYS A C 1
ATOM 627 O O . LYS A 1 75 ? -21.671 -19.551 -11.916 1.00 46.72 75 LYS A O 1
ATOM 632 N N . VAL A 1 76 ? -19.545 -20.096 -11.458 1.00 48.12 76 VAL A N 1
ATOM 633 C CA . VAL A 1 76 ? -19.197 -20.432 -12.839 1.00 48.12 76 VAL A CA 1
ATOM 634 C C . VAL A 1 76 ? -19.129 -21.948 -12.916 1.00 48.12 76 VAL A C 1
ATOM 636 O O . VAL A 1 76 ? -18.066 -22.554 -12.876 1.00 48.12 76 VAL A O 1
ATOM 639 N N . SER A 1 77 ? -20.301 -22.574 -12.925 1.00 43.09 77 SER A N 1
ATOM 640 C CA . SER A 1 77 ? -20.426 -23.974 -13.317 1.00 43.09 77 SER A CA 1
ATOM 641 C C . SER A 1 77 ? -20.246 -24.068 -14.833 1.00 43.09 77 SER A C 1
ATOM 643 O O . SER A 1 77 ? -20.879 -23.305 -15.558 1.00 43.09 77 SER A O 1
ATOM 645 N N . GLY A 1 78 ? -19.393 -24.987 -15.295 1.00 50.97 78 GLY A N 1
ATOM 646 C CA . GLY A 1 78 ? -19.309 -25.350 -16.715 1.00 50.97 78 GLY A CA 1
ATOM 647 C C . GLY A 1 78 ? -18.284 -24.594 -17.565 1.00 50.97 78 GLY A C 1
ATOM 648 O O . GLY A 1 78 ? -18.522 -24.412 -18.751 1.00 50.97 78 GLY A O 1
ATOM 649 N N . ILE A 1 79 ? -17.144 -24.146 -17.015 1.00 55.59 79 ILE A N 1
ATOM 650 C CA . ILE A 1 79 ? -16.007 -23.803 -17.893 1.00 55.59 79 ILE A CA 1
ATOM 651 C C . ILE A 1 79 ? -15.430 -25.117 -18.425 1.00 55.59 79 ILE A C 1
ATOM 653 O O . ILE A 1 79 ? -14.584 -25.736 -17.774 1.00 55.59 79 ILE A O 1
ATOM 657 N N . GLU A 1 80 ? -15.938 -25.559 -19.569 1.00 54.41 80 GLU A N 1
ATOM 658 C CA . GLU A 1 80 ? -15.355 -26.649 -20.344 1.00 54.41 80 GLU A CA 1
ATOM 659 C C . GLU A 1 80 ? -13.999 -26.210 -20.913 1.00 54.41 80 GLU A C 1
ATOM 661 O O . GLU A 1 80 ? -13.779 -25.039 -21.241 1.00 54.41 80 GLU A O 1
ATOM 666 N N . GLN A 1 81 ? -13.053 -27.150 -20.956 1.00 61.59 81 GLN A N 1
ATOM 667 C CA . GLN A 1 81 ? -11.697 -26.951 -21.467 1.00 61.59 81 GLN A CA 1
ATOM 668 C C . GLN A 1 81 ? -11.707 -26.948 -23.000 1.00 61.59 81 GLN A C 1
ATOM 670 O O . GLN A 1 81 ? -11.157 -27.844 -23.636 1.00 61.59 81 GLN A O 1
ATOM 675 N N . GLU A 1 82 ? -12.347 -25.948 -23.592 1.00 64.56 82 GLU A N 1
ATOM 676 C CA . GLU A 1 82 ? -12.470 -25.829 -25.043 1.00 64.56 82 GLU A CA 1
ATOM 677 C C . GLU A 1 82 ? -11.841 -24.536 -25.575 1.00 64.56 82 GLU A C 1
ATOM 679 O O . GLU A 1 82 ? -11.612 -23.559 -24.849 1.00 64.56 82 GLU A O 1
ATOM 684 N N . ASP A 1 83 ? -11.523 -24.539 -26.873 1.00 72.62 83 ASP A N 1
ATOM 685 C CA . ASP A 1 83 ? -11.140 -23.323 -27.582 1.00 72.62 83 ASP A CA 1
ATOM 686 C C . ASP A 1 83 ? -12.400 -22.482 -27.830 1.00 72.62 83 ASP A C 1
ATOM 688 O O . ASP A 1 83 ? -13.201 -22.768 -28.721 1.00 72.62 83 ASP A O 1
ATOM 692 N N . VAL A 1 84 ? -12.540 -21.398 -27.075 1.00 80.62 84 VAL A N 1
ATOM 693 C CA . VAL A 1 84 ? -13.708 -20.520 -27.124 1.00 80.62 84 VAL A CA 1
ATOM 694 C C . VAL A 1 84 ? -13.352 -19.228 -27.853 1.00 80.62 84 VAL A C 1
ATOM 696 O O . VAL A 1 84 ? -12.265 -18.662 -27.686 1.00 80.62 84 VAL A O 1
ATOM 699 N N . TYR A 1 85 ? -14.282 -18.733 -28.668 1.00 83.75 85 TYR A N 1
ATOM 700 C CA . TYR A 1 85 ? -14.203 -17.374 -29.193 1.00 83.75 85 TYR A CA 1
ATOM 701 C C . TYR A 1 85 ? -14.556 -16.384 -28.093 1.00 83.75 85 TYR A C 1
ATOM 703 O O . TYR A 1 85 ? -15.677 -16.384 -27.591 1.00 83.75 85 TYR A O 1
ATOM 711 N N . ILE A 1 86 ? -13.604 -15.527 -27.738 1.00 85.25 86 ILE A N 1
ATOM 712 C CA . ILE A 1 86 ? -13.803 -14.484 -26.741 1.00 85.25 86 ILE A CA 1
ATOM 713 C C . ILE A 1 86 ? -13.768 -13.126 -27.415 1.00 85.25 86 ILE A C 1
ATOM 715 O O . ILE A 1 86 ? -12.849 -12.806 -28.169 1.00 85.25 86 ILE A O 1
ATOM 719 N N . GLN A 1 87 ? -14.755 -12.307 -27.075 1.00 87.25 87 GLN A N 1
ATOM 720 C CA . GLN A 1 87 ? -14.726 -10.877 -27.318 1.00 87.25 87 GLN A CA 1
ATOM 721 C C . GLN A 1 87 ? -14.707 -10.159 -25.981 1.00 87.25 87 GLN A C 1
ATOM 723 O O . GLN A 1 87 ? -15.479 -10.489 -25.079 1.00 87.25 87 GLN A O 1
ATOM 728 N N . GLY A 1 88 ? -13.856 -9.154 -25.843 1.00 86.00 88 GLY A N 1
ATOM 729 C CA . GLY A 1 88 ? -13.839 -8.351 -24.633 1.00 86.00 88 GLY A CA 1
ATOM 730 C C . GLY A 1 88 ? -12.867 -7.192 -24.692 1.00 86.00 88 GLY A C 1
ATOM 731 O O . GLY A 1 88 ? -12.082 -7.048 -25.630 1.00 86.00 88 GLY A O 1
ATOM 732 N N . LYS A 1 89 ? -12.933 -6.362 -23.657 1.00 84.19 89 LYS A N 1
ATOM 733 C CA . LYS A 1 89 ? -12.093 -5.178 -23.508 1.00 84.19 89 LYS A CA 1
ATOM 734 C C . LYS A 1 89 ? -10.888 -5.484 -22.632 1.00 84.19 89 LYS A C 1
ATOM 736 O O . LYS A 1 89 ? -11.047 -5.953 -21.501 1.00 84.19 89 LYS A O 1
ATOM 741 N N . VAL A 1 90 ? -9.694 -5.180 -23.126 1.00 77.69 90 VAL A N 1
ATOM 742 C CA . VAL A 1 90 ? -8.444 -5.296 -22.374 1.00 77.69 90 VAL A CA 1
ATOM 743 C C . VAL A 1 90 ? -8.461 -4.290 -21.222 1.00 77.69 90 VAL A C 1
ATOM 745 O O . VAL A 1 90 ? -8.540 -3.076 -21.412 1.00 77.69 90 VAL A O 1
ATOM 748 N N . LEU A 1 91 ? -8.393 -4.802 -20.000 1.00 71.12 91 LEU A N 1
ATOM 749 C CA . LEU A 1 91 ? -8.245 -4.041 -18.770 1.00 71.12 91 LEU A CA 1
ATOM 750 C C . LEU A 1 91 ? -6.756 -3.904 -18.433 1.00 71.12 91 LEU A C 1
ATOM 752 O O . LEU A 1 91 ? -5.999 -4.874 -18.481 1.00 71.12 91 LEU A O 1
ATOM 756 N N . ARG A 1 92 ? -6.347 -2.712 -17.989 1.00 58.25 92 ARG A N 1
ATOM 757 C CA . ARG A 1 92 ? -4.994 -2.471 -17.449 1.00 58.25 92 ARG A CA 1
ATOM 758 C C . ARG A 1 92 ? -4.785 -3.099 -16.061 1.00 58.25 92 ARG A C 1
ATOM 760 O O . ARG A 1 92 ? -3.663 -3.145 -15.567 1.00 58.25 92 ARG A O 1
ATOM 767 N N . ASP A 1 93 ? -5.868 -3.547 -15.417 1.00 47.22 93 ASP A N 1
ATOM 768 C CA . ASP A 1 93 ? -5.944 -3.997 -14.021 1.00 47.22 93 ASP A CA 1
ATOM 769 C C . ASP A 1 93 ? -5.140 -5.287 -13.794 1.00 47.22 93 ASP A C 1
ATOM 771 O O . ASP A 1 93 ? -5.700 -6.373 -13.798 1.00 47.22 93 ASP A O 1
ATOM 775 N N . GLY A 1 94 ? -3.807 -5.187 -13.697 1.00 47.16 94 GLY A N 1
ATOM 776 C CA . GLY A 1 94 ? -2.930 -6.353 -13.728 1.00 47.16 94 GLY A CA 1
ATOM 777 C C . GLY A 1 94 ? -1.445 -6.092 -13.922 1.00 47.16 94 GLY A C 1
ATOM 778 O O . GLY A 1 94 ? -0.987 -4.952 -13.944 1.00 47.16 94 GLY A O 1
ATOM 779 N N . THR A 1 95 ? -0.654 -7.160 -14.028 1.00 45.31 95 THR A N 1
ATOM 780 C CA . THR A 1 95 ? 0.744 -7.084 -14.459 1.00 45.31 95 THR A CA 1
ATOM 781 C C . THR A 1 95 ? 0.805 -6.901 -15.967 1.00 45.31 95 THR A C 1
ATOM 783 O O . THR A 1 95 ? 1.089 -7.826 -16.717 1.00 45.31 95 THR A O 1
ATOM 786 N N . PHE A 1 96 ? 0.465 -5.687 -16.395 1.00 42.28 96 PHE A N 1
ATOM 787 C CA . PHE A 1 96 ? 0.673 -5.242 -17.759 1.00 42.28 96 PHE A CA 1
ATOM 788 C C . PHE A 1 96 ? 2.176 -5.059 -17.958 1.00 42.28 96 PHE A C 1
ATOM 790 O O . PHE A 1 96 ? 2.777 -4.149 -17.394 1.00 42.28 96 PHE A O 1
ATOM 797 N N . ASN A 1 97 ? 2.791 -5.988 -18.677 1.00 47.72 97 ASN A N 1
ATOM 798 C CA . ASN A 1 97 ? 4.177 -5.884 -19.094 1.00 47.72 97 ASN A CA 1
ATOM 799 C C . ASN A 1 97 ? 4.172 -5.786 -20.622 1.00 47.72 97 ASN A C 1
ATOM 801 O O . ASN A 1 97 ? 3.739 -6.719 -21.297 1.00 47.72 97 ASN A O 1
ATOM 805 N N . ILE A 1 98 ? 4.638 -4.650 -21.144 1.00 43.78 98 ILE A N 1
ATOM 806 C CA . ILE A 1 98 ? 4.710 -4.348 -22.585 1.00 43.78 98 ILE A CA 1
ATOM 807 C C . ILE A 1 98 ? 5.600 -5.370 -23.324 1.00 43.78 98 ILE A C 1
ATOM 809 O O . ILE A 1 98 ? 5.407 -5.612 -24.518 1.00 43.78 98 ILE A O 1
ATOM 813 N N . ASP A 1 99 ? 6.518 -6.018 -22.599 1.00 42.25 99 ASP A N 1
ATOM 814 C CA . ASP A 1 99 ? 7.452 -7.027 -23.110 1.00 42.25 99 ASP A CA 1
ATOM 815 C C . ASP A 1 99 ? 7.004 -8.466 -22.803 1.00 42.25 99 ASP A C 1
ATOM 817 O O . ASP A 1 99 ? 7.431 -9.419 -23.454 1.00 42.25 99 ASP A O 1
ATOM 821 N N . LYS A 1 100 ? 6.110 -8.652 -21.821 1.00 51.84 100 LYS A N 1
ATOM 822 C CA . LYS A 1 100 ? 5.496 -9.944 -21.470 1.00 51.84 100 LYS A CA 1
ATOM 823 C C . LYS A 1 100 ? 3.986 -9.778 -21.436 1.00 51.84 100 LYS A C 1
ATOM 825 O O . LYS A 1 100 ? 3.417 -9.564 -20.374 1.00 51.84 100 LYS A O 1
ATOM 830 N N . ASN A 1 101 ? 3.385 -9.935 -22.608 1.00 61.81 101 ASN A N 1
ATOM 831 C CA . ASN A 1 101 ? 1.976 -9.872 -23.012 1.00 61.81 101 ASN A CA 1
ATOM 832 C C . ASN A 1 101 ? 0.926 -10.526 -22.060 1.00 61.81 101 ASN A C 1
ATOM 834 O O . ASN A 1 101 ? 0.100 -11.334 -22.468 1.00 61.81 101 ASN A O 1
ATOM 838 N N . LYS A 1 102 ? 0.903 -10.200 -20.768 1.00 66.50 102 LYS A N 1
ATOM 839 C CA . LYS A 1 102 ? -0.129 -10.598 -19.803 1.00 66.50 102 LYS A CA 1
ATOM 840 C C . LYS A 1 102 ? -1.040 -9.404 -19.552 1.00 66.50 102 LYS A C 1
ATOM 842 O O . LYS A 1 102 ? -0.570 -8.302 -19.293 1.00 66.50 102 LYS A O 1
ATOM 847 N N . ALA A 1 103 ? -2.343 -9.629 -19.599 1.00 67.69 103 ALA A N 1
ATOM 848 C CA . ALA A 1 103 ? -3.348 -8.611 -19.329 1.00 67.69 103 ALA A CA 1
ATOM 849 C C . ALA A 1 103 ? -4.541 -9.228 -18.594 1.00 67.69 103 ALA A C 1
ATOM 851 O O . ALA A 1 103 ? -4.572 -10.429 -18.321 1.00 67.69 103 ALA A O 1
ATOM 852 N N . TYR A 1 104 ? -5.535 -8.413 -18.270 1.00 70.75 104 TYR A N 1
ATOM 853 C CA . TYR A 1 104 ? -6.858 -8.902 -17.897 1.00 70.75 104 TYR A CA 1
ATOM 854 C C . TYR A 1 104 ? -7.854 -8.411 -18.935 1.00 70.75 104 TYR A C 1
ATOM 856 O O . TYR A 1 104 ? -7.635 -7.387 -19.570 1.00 70.75 104 TYR A O 1
ATOM 864 N N . ILE A 1 105 ? -8.931 -9.149 -19.136 1.00 74.44 105 ILE A N 1
ATOM 865 C CA . ILE A 1 105 ? -9.965 -8.841 -20.118 1.00 74.44 105 ILE A CA 1
ATOM 866 C C . ILE A 1 105 ? -11.321 -8.884 -19.423 1.00 74.44 105 ILE A C 1
ATOM 868 O O . ILE A 1 105 ? -11.621 -9.827 -18.690 1.00 74.44 105 ILE A O 1
ATOM 872 N N . SER A 1 106 ? -12.122 -7.842 -19.635 1.00 77.56 106 SER A N 1
ATOM 873 C CA . SER A 1 106 ? -13.552 -7.864 -19.339 1.00 77.56 106 SER A CA 1
ATOM 874 C C . SER A 1 106 ? -14.258 -8.506 -20.518 1.00 77.56 106 SER A C 1
ATOM 876 O O . SER A 1 106 ? -14.236 -7.952 -21.617 1.00 77.56 106 SER A O 1
ATOM 878 N N . VAL A 1 107 ? -14.873 -9.660 -20.298 1.00 78.00 107 VAL A N 1
ATOM 879 C CA . VAL A 1 107 ? -15.488 -10.436 -21.374 1.00 78.00 107 VAL A CA 1
ATOM 880 C C . VAL A 1 107 ? -16.871 -9.880 -21.719 1.00 78.00 107 VAL A C 1
ATOM 882 O O . VAL A 1 107 ? -17.676 -9.584 -20.836 1.00 78.00 107 VAL A O 1
ATOM 885 N N . PHE A 1 108 ? -17.135 -9.716 -23.011 1.00 80.31 108 PHE A N 1
ATOM 886 C CA . PHE A 1 108 ? -18.441 -9.375 -23.580 1.00 80.31 108 PHE A CA 1
ATOM 887 C C . PHE A 1 108 ? -19.135 -10.605 -24.163 1.00 80.31 108 PHE A C 1
ATOM 889 O O . PHE A 1 108 ? -20.347 -10.726 -24.028 1.00 80.31 108 PHE A O 1
ATOM 896 N N . TYR A 1 109 ? -18.359 -11.514 -24.757 1.00 73.38 109 TYR A N 1
ATOM 897 C CA . TYR A 1 109 ? -18.819 -12.773 -25.335 1.00 73.38 109 TYR A CA 1
ATOM 898 C C . TYR A 1 109 ? -17.803 -13.880 -25.021 1.00 73.38 109 TYR A C 1
ATOM 900 O O . TYR A 1 109 ? -16.598 -13.605 -25.095 1.00 73.38 109 TYR A O 1
ATOM 908 N N . PRO A 1 110 ? -18.239 -15.110 -24.704 1.00 68.44 110 PRO A N 1
ATOM 909 C CA . PRO A 1 110 ? -19.625 -15.611 -24.719 1.00 68.44 110 PRO A CA 1
ATOM 910 C C . PRO A 1 110 ? -20.477 -15.168 -23.517 1.00 68.44 110 PRO A C 1
ATOM 912 O O . PRO A 1 110 ? -19.937 -14.780 -22.480 1.00 68.44 110 PRO A O 1
ATOM 915 N N . ASP A 1 111 ? -21.811 -15.226 -23.646 1.00 74.62 111 ASP A N 1
ATOM 916 C CA . ASP A 1 111 ? -22.761 -14.669 -22.662 1.00 74.62 111 ASP A CA 1
ATOM 917 C C . ASP A 1 111 ? -22.582 -15.226 -21.241 1.00 74.62 111 ASP A C 1
ATOM 919 O O . ASP A 1 111 ? -22.682 -14.484 -20.263 1.00 74.62 111 ASP A O 1
ATOM 923 N N . TYR A 1 112 ? -22.205 -16.502 -21.100 1.00 71.38 112 TYR A N 1
ATOM 924 C CA . TYR A 1 112 ? -21.943 -17.124 -19.794 1.00 71.38 112 TYR A CA 1
ATOM 925 C C . TYR A 1 112 ? -20.712 -16.540 -19.064 1.00 71.38 112 TYR A C 1
ATOM 927 O O . TYR A 1 112 ? -20.540 -16.735 -17.850 1.00 71.38 112 TYR A O 1
ATOM 935 N N . LEU A 1 113 ? -19.859 -15.794 -19.774 1.00 71.94 113 LEU A N 1
ATOM 936 C CA . LEU A 1 113 ? -18.716 -15.051 -19.234 1.00 71.94 113 LEU A CA 1
ATOM 937 C C . LEU A 1 113 ? -18.911 -13.533 -19.273 1.00 71.94 113 LEU A C 1
ATOM 939 O O . LEU A 1 113 ? -18.021 -12.800 -18.839 1.00 71.94 113 LEU A O 1
ATOM 943 N N . ARG A 1 114 ? -20.057 -13.035 -19.740 1.00 78.19 114 ARG A N 1
ATOM 944 C CA . ARG A 1 114 ? -20.297 -11.600 -19.895 1.00 78.19 114 ARG A CA 1
ATOM 945 C C . ARG A 1 114 ? -20.147 -10.853 -18.566 1.00 78.19 114 ARG A C 1
ATOM 947 O O . ARG A 1 114 ? -20.690 -11.246 -17.537 1.00 78.19 114 ARG A O 1
ATOM 954 N N . GLY A 1 115 ? -19.362 -9.778 -18.584 1.00 71.88 115 GLY A N 1
ATOM 955 C CA . GLY A 1 115 ? -19.040 -8.959 -17.411 1.00 71.88 115 GLY A CA 1
ATOM 956 C C . GLY A 1 115 ? -18.002 -9.566 -16.458 1.00 71.88 115 GLY A C 1
ATOM 957 O O . GLY A 1 115 ? -17.584 -8.895 -15.512 1.00 71.88 115 GLY A O 1
ATOM 958 N N . LYS A 1 116 ? -17.540 -10.802 -16.690 1.00 76.44 116 LYS A N 1
ATOM 959 C CA . LYS A 1 116 ? -16.497 -11.432 -15.871 1.00 76.44 116 LYS A CA 1
ATOM 960 C C . LYS A 1 116 ? -15.111 -10.947 -16.295 1.00 76.44 116 LYS A C 1
ATOM 962 O O . LYS A 1 116 ? -14.827 -10.767 -17.480 1.00 76.44 116 LYS A O 1
ATOM 967 N N . LYS A 1 117 ? -14.223 -10.766 -15.311 1.00 79.00 117 LYS A N 1
ATOM 968 C CA . LYS A 1 117 ? -12.798 -10.506 -15.548 1.00 79.00 117 LYS A CA 1
ATOM 969 C C . LYS A 1 117 ? -12.054 -11.831 -15.709 1.00 79.00 117 LYS A C 1
ATOM 971 O O . LYS A 1 117 ? -12.153 -12.703 -14.847 1.00 79.00 117 LYS A O 1
ATOM 976 N N . ILE A 1 118 ? -11.276 -11.971 -16.775 1.00 78.50 118 ILE A N 1
ATOM 977 C CA . ILE A 1 118 ? -10.445 -13.153 -17.046 1.00 78.50 118 ILE A CA 1
ATOM 978 C C . ILE A 1 118 ? -8.996 -12.710 -17.226 1.00 78.50 118 ILE A C 1
ATOM 980 O O . ILE A 1 118 ? -8.722 -11.645 -17.782 1.00 78.50 118 ILE A O 1
ATOM 984 N N . ARG A 1 119 ? -8.046 -13.507 -16.735 1.00 78.75 119 ARG A N 1
ATOM 985 C CA . ARG A 1 119 ? -6.618 -13.263 -16.950 1.00 78.75 119 ARG A CA 1
ATOM 986 C C . ARG A 1 119 ? -6.224 -13.710 -18.354 1.00 78.75 119 ARG A C 1
ATOM 988 O O . ARG A 1 119 ? -6.362 -14.880 -18.681 1.00 78.75 119 ARG A O 1
ATOM 995 N N . LEU A 1 120 ? -5.677 -12.803 -19.146 1.00 79.19 120 LEU A N 1
ATOM 996 C CA . LEU A 1 120 ? -5.196 -13.040 -20.501 1.00 79.19 120 LEU A CA 1
ATOM 997 C C . LEU A 1 120 ? -3.676 -13.233 -20.497 1.00 79.19 120 LEU A C 1
ATOM 999 O O . LEU A 1 120 ? -2.941 -12.388 -19.986 1.00 79.19 120 LEU A O 1
ATOM 1003 N N . ILE A 1 121 ? -3.186 -14.329 -21.072 1.00 78.19 121 ILE A N 1
ATOM 1004 C CA . ILE A 1 121 ? -1.766 -14.504 -21.395 1.00 78.19 121 ILE A CA 1
ATOM 1005 C C . ILE A 1 121 ? -1.637 -14.594 -22.904 1.00 78.19 121 ILE A C 1
ATOM 1007 O O . ILE A 1 121 ? -2.048 -15.571 -23.521 1.00 78.19 121 ILE A O 1
ATOM 1011 N N . ASN A 1 122 ? -1.066 -13.564 -23.497 1.00 77.81 122 ASN A N 1
ATOM 1012 C CA . ASN A 1 122 ? -0.840 -13.482 -24.916 1.00 77.81 122 ASN A CA 1
ATOM 1013 C C . ASN A 1 122 ? 0.590 -13.939 -25.248 1.00 77.81 122 ASN A C 1
ATOM 1015 O O . ASN A 1 122 ? 1.571 -13.348 -24.814 1.00 77.81 122 ASN A O 1
ATOM 1019 N N . TYR A 1 123 ? 0.717 -15.045 -25.982 1.00 75.94 123 TYR A N 1
ATOM 1020 C CA . TYR A 1 123 ? 2.002 -15.494 -26.524 1.00 75.94 123 TYR A CA 1
ATOM 1021 C C . TYR A 1 123 ? 2.214 -15.042 -27.972 1.00 75.94 123 TYR A C 1
ATOM 1023 O O . TYR A 1 123 ? 3.282 -15.302 -28.524 1.00 75.94 123 TYR A O 1
ATOM 1031 N N . ASN A 1 124 ? 1.233 -14.377 -28.586 1.00 73.50 124 ASN A N 1
ATOM 1032 C CA . ASN A 1 124 ? 1.341 -13.830 -29.929 1.00 73.50 124 ASN A CA 1
ATOM 1033 C C . ASN A 1 124 ? 2.458 -12.776 -29.976 1.00 73.50 124 ASN A C 1
ATOM 1035 O O . ASN A 1 124 ? 2.544 -11.899 -29.113 1.00 73.50 124 ASN A O 1
ATOM 1039 N N . ARG A 1 125 ? 3.346 -12.909 -30.966 1.00 68.44 125 ARG A N 1
ATOM 1040 C CA . ARG A 1 125 ? 4.496 -12.016 -31.179 1.00 68.44 125 ARG A CA 1
ATOM 1041 C C . ARG A 1 125 ? 4.165 -10.812 -32.062 1.00 68.44 125 ARG A C 1
ATOM 1043 O O . ARG A 1 125 ? 4.872 -9.814 -31.999 1.00 68.44 125 ARG A O 1
ATOM 1050 N N . TYR A 1 126 ? 3.107 -10.908 -32.858 1.00 68.69 126 TYR A N 1
ATOM 1051 C CA . TYR A 1 126 ? 2.700 -9.917 -33.851 1.00 68.69 126 TYR A CA 1
ATOM 1052 C C . TYR A 1 126 ? 1.787 -8.835 -33.279 1.00 68.69 126 TYR A C 1
ATOM 1054 O O . TYR A 1 126 ? 1.693 -7.752 -33.846 1.00 68.69 126 TYR A O 1
ATOM 1062 N N . TYR A 1 127 ? 1.123 -9.107 -32.152 1.00 70.44 127 TYR A N 1
ATOM 1063 C CA . TYR A 1 127 ? 0.203 -8.158 -31.539 1.00 70.44 127 TYR A CA 1
ATOM 1064 C C . TYR A 1 127 ? 0.508 -7.927 -30.059 1.00 70.44 127 TYR A C 1
ATOM 1066 O O . TYR A 1 127 ? 0.507 -8.858 -29.244 1.00 70.44 127 TYR A O 1
ATOM 1074 N N . LYS A 1 128 ? 0.736 -6.655 -29.717 1.00 70.44 128 LYS A N 1
ATOM 1075 C CA . LYS A 1 128 ? 0.823 -6.167 -28.339 1.00 70.44 128 LYS A CA 1
ATOM 1076 C C . LYS A 1 128 ? -0.551 -5.670 -27.908 1.00 70.44 128 LYS A C 1
ATOM 1078 O O . LYS A 1 128 ? -1.198 -4.919 -28.626 1.00 70.44 128 LYS A O 1
ATOM 1083 N N . LEU A 1 129 ? -0.984 -6.109 -26.732 1.00 71.75 129 LEU A N 1
ATOM 1084 C CA . LEU A 1 129 ? -2.257 -5.694 -26.148 1.00 71.75 129 LEU A CA 1
ATOM 1085 C C . LEU A 1 129 ? -2.109 -4.282 -25.589 1.00 71.75 129 LEU A C 1
ATOM 1087 O O . LEU A 1 129 ? -1.195 -4.071 -24.794 1.00 71.75 129 LEU A O 1
ATOM 1091 N N . PHE A 1 130 ? -3.019 -3.363 -25.908 1.00 70.56 130 PHE A N 1
ATOM 1092 C CA . PHE A 1 130 ? -3.096 -2.076 -25.222 1.00 70.56 130 PHE A CA 1
ATOM 1093 C C . PHE A 1 130 ? -4.345 -1.998 -24.337 1.00 70.56 130 PHE A C 1
ATOM 1095 O O . PHE A 1 130 ? -5.400 -2.545 -24.671 1.00 70.56 130 PHE A O 1
ATOM 1102 N N . PRO A 1 131 ? -4.260 -1.336 -23.169 1.00 70.38 131 PRO A N 1
ATOM 1103 C CA . PRO A 1 131 ? -5.429 -1.073 -22.355 1.00 70.38 131 PRO A CA 1
ATOM 1104 C C . PRO A 1 131 ? -6.525 -0.351 -23.129 1.00 70.38 131 PRO A C 1
ATOM 1106 O O . PRO A 1 131 ? -6.289 0.657 -23.789 1.00 70.38 131 PRO A O 1
ATOM 1109 N N . GLY A 1 132 ? -7.747 -0.846 -22.985 1.00 73.31 132 GLY A N 1
ATOM 1110 C CA . GLY A 1 132 ? -8.913 -0.294 -23.648 1.00 73.31 132 GLY A CA 1
ATOM 1111 C C . GLY A 1 132 ? -9.199 -0.872 -25.027 1.00 73.31 132 GLY A C 1
ATOM 1112 O O . GLY A 1 132 ? -10.297 -0.612 -25.515 1.00 73.31 132 GLY A O 1
ATOM 1113 N N . ASP A 1 133 ? -8.289 -1.660 -25.606 1.00 78.25 133 ASP A N 1
ATOM 1114 C CA . ASP A 1 133 ? -8.549 -2.372 -26.855 1.00 78.25 133 ASP A CA 1
ATOM 1115 C C . ASP A 1 133 ? -9.730 -3.327 -26.677 1.00 78.25 133 ASP A C 1
ATOM 1117 O O . ASP A 1 133 ? -9.783 -4.116 -25.729 1.00 78.25 133 ASP A O 1
ATOM 1121 N N . GLU A 1 134 ? -10.684 -3.261 -27.595 1.00 86.56 134 GLU A N 1
ATOM 1122 C CA . GLU A 1 134 ? -11.721 -4.272 -27.739 1.00 86.56 134 GLU A CA 1
ATOM 1123 C C . GLU A 1 134 ? -11.229 -5.284 -28.762 1.00 86.56 134 GLU A C 1
ATOM 1125 O O . GLU A 1 134 ? -11.064 -4.967 -29.941 1.00 86.56 134 GLU A O 1
ATOM 1130 N N . ILE A 1 135 ? -10.962 -6.497 -28.293 1.00 87.25 135 ILE A N 1
ATOM 1131 C CA . ILE A 1 135 ? -10.360 -7.561 -29.089 1.00 87.25 135 ILE A CA 1
ATOM 1132 C C . ILE A 1 135 ? -11.309 -8.746 -29.193 1.00 87.25 135 ILE A C 1
ATOM 1134 O O . ILE A 1 135 ? -12.077 -9.039 -28.274 1.00 87.25 135 ILE A O 1
ATOM 1138 N N . SER A 1 136 ? -11.223 -9.442 -30.318 1.00 87.94 136 SER A N 1
ATOM 1139 C CA . SER A 1 136 ? -11.864 -10.724 -30.562 1.00 87.94 136 SER A CA 1
ATOM 1140 C C . SER A 1 136 ? -10.804 -11.735 -30.979 1.00 87.94 136 SER A C 1
ATOM 1142 O O . SER A 1 136 ? -10.014 -11.482 -31.890 1.00 87.94 136 SER A O 1
ATOM 1144 N N . PHE A 1 137 ? -10.743 -12.862 -30.281 1.00 87.00 137 PHE A N 1
ATOM 1145 C CA . PHE A 1 137 ? -9.764 -13.911 -30.543 1.00 87.00 137 PHE A CA 1
ATOM 1146 C C . PHE A 1 137 ? -10.307 -15.278 -30.132 1.00 87.00 137 PHE A C 1
ATOM 1148 O O . PHE A 1 137 ? -11.180 -15.388 -29.270 1.00 87.00 137 PHE A O 1
ATOM 1155 N N . LYS A 1 138 ? -9.755 -16.332 -30.732 1.00 85.56 138 LYS A N 1
ATOM 1156 C CA . LYS A 1 138 ? -9.967 -17.711 -30.286 1.00 85.56 138 LYS A CA 1
ATOM 1157 C C . LYS A 1 138 ? -8.892 -18.062 -29.263 1.00 85.56 138 LYS A C 1
ATOM 1159 O O . LYS A 1 138 ? -7.703 -17.870 -29.535 1.00 85.56 138 LYS A O 1
ATOM 1164 N N . GLY A 1 139 ? -9.287 -18.544 -28.090 1.00 80.94 139 GLY A N 1
ATOM 1165 C CA . GLY A 1 139 ? -8.340 -18.900 -27.040 1.00 80.94 139 GLY A CA 1
ATOM 1166 C C . GLY A 1 139 ? -8.848 -20.011 -26.137 1.00 80.94 139 GLY A C 1
ATOM 1167 O O . GLY A 1 139 ? -10.041 -20.280 -26.053 1.00 80.94 139 GLY A O 1
ATOM 1168 N N . PHE A 1 140 ? -7.905 -20.641 -25.449 1.00 76.56 140 PHE A N 1
ATOM 1169 C CA . PHE A 1 140 ? -8.182 -21.778 -24.584 1.00 76.56 140 PHE A CA 1
ATOM 1170 C C . PHE A 1 140 ? -8.411 -21.306 -23.152 1.00 76.56 140 PHE A C 1
ATOM 1172 O O . PHE A 1 140 ? -7.514 -20.680 -22.565 1.00 76.56 140 PHE A O 1
ATOM 1179 N N . ILE A 1 141 ? -9.588 -21.591 -22.590 1.00 76.31 141 ILE A N 1
ATOM 1180 C CA . ILE A 1 141 ? -9.889 -21.260 -21.196 1.00 76.31 141 ILE A CA 1
ATOM 1181 C C . ILE A 1 141 ? -9.422 -22.410 -20.308 1.00 76.31 141 ILE A C 1
ATOM 1183 O O . ILE A 1 141 ? -9.959 -23.510 -20.328 1.00 76.31 141 ILE A O 1
ATOM 1187 N N . SER A 1 142 ? -8.423 -22.127 -19.482 1.00 72.69 142 SER A N 1
ATOM 1188 C CA . SER A 1 142 ? -7.961 -23.033 -18.435 1.00 72.69 142 SER A CA 1
ATOM 1189 C C . SER A 1 142 ? -8.436 -22.538 -17.072 1.00 72.69 142 SER A C 1
ATOM 1191 O O . SER A 1 142 ? -8.324 -21.339 -16.775 1.00 72.69 142 SER A O 1
ATOM 1193 N N . LYS A 1 143 ? -8.881 -23.462 -16.216 1.00 66.94 143 LYS A N 1
ATOM 1194 C CA . LYS A 1 143 ? -9.002 -23.193 -14.779 1.00 66.94 143 LYS A CA 1
ATOM 1195 C C . LYS A 1 143 ? -7.637 -22.871 -14.177 1.00 66.94 143 LYS A C 1
ATOM 1197 O O . LYS A 1 143 ? -6.587 -23.236 -14.716 1.00 66.94 143 LYS A O 1
ATOM 1202 N N . PHE A 1 144 ? -7.648 -22.146 -13.067 1.00 63.66 144 PHE A N 1
ATOM 1203 C CA . PHE A 1 144 ? -6.448 -22.033 -12.246 1.00 63.66 144 PHE A CA 1
ATOM 1204 C C . PHE A 1 144 ? -6.249 -23.345 -11.470 1.00 63.66 144 PHE A C 1
ATOM 1206 O O . PHE A 1 144 ? -7.202 -24.081 -11.267 1.00 63.66 144 PHE A O 1
ATOM 1213 N N . ASN A 1 145 ? -5.027 -23.643 -11.015 1.00 59.00 145 ASN A N 1
ATOM 1214 C CA . ASN A 1 145 ? -4.845 -24.709 -10.020 1.00 59.00 145 ASN A CA 1
ATOM 1215 C C . ASN A 1 145 ? -5.664 -24.367 -8.761 1.00 59.00 145 ASN A C 1
ATOM 1217 O O . ASN A 1 145 ? -5.669 -23.195 -8.377 1.00 59.00 145 ASN A O 1
ATOM 1221 N N . ASP A 1 146 ? -6.243 -25.361 -8.081 1.00 55.25 146 ASP A N 1
ATOM 1222 C CA . ASP A 1 146 ? -7.186 -25.186 -6.956 1.00 55.25 146 ASP A CA 1
ATOM 1223 C C . ASP A 1 146 ? -6.743 -24.140 -5.907 1.00 55.25 146 ASP A C 1
ATOM 1225 O O . ASP A 1 146 ? -7.522 -23.291 -5.476 1.00 55.25 146 ASP A O 1
ATOM 1229 N N . GLN A 1 147 ? -5.457 -24.129 -5.528 1.00 54.12 147 GLN A N 1
ATOM 1230 C CA . GLN A 1 147 ? -4.908 -23.177 -4.545 1.00 54.12 147 GLN A CA 1
ATOM 1231 C C . GLN A 1 147 ? -4.856 -21.723 -5.049 1.00 54.12 147 GLN A C 1
ATOM 1233 O O . GLN A 1 147 ? -4.982 -20.771 -4.277 1.00 54.12 147 GLN A O 1
ATOM 1238 N N . ILE A 1 148 ? -4.632 -21.539 -6.348 1.00 57.72 148 ILE A N 1
ATOM 1239 C CA . ILE A 1 148 ? -4.501 -20.235 -7.006 1.00 57.72 148 ILE A CA 1
ATOM 1240 C C . ILE A 1 148 ? -5.881 -19.721 -7.449 1.00 57.72 148 ILE A C 1
ATOM 1242 O O . ILE A 1 148 ? -6.109 -18.508 -7.472 1.00 57.72 148 ILE A O 1
ATOM 1246 N N . GLU A 1 149 ? -6.803 -20.635 -7.755 1.00 63.53 149 GLU A N 1
ATOM 1247 C CA . GLU A 1 149 ? -8.178 -20.350 -8.163 1.00 63.53 149 GLU A CA 1
ATOM 1248 C C . GLU A 1 149 ? -8.910 -19.552 -7.089 1.00 63.53 149 GLU A C 1
ATOM 1250 O O . GLU A 1 149 ? -9.378 -18.451 -7.369 1.00 63.53 149 GLU A O 1
ATOM 1255 N N . GLN A 1 150 ? -8.856 -19.996 -5.831 1.00 62.34 150 GLN A N 1
ATOM 1256 C CA . GLN A 1 150 ? -9.504 -19.296 -4.720 1.00 62.34 150 GLN A CA 1
ATOM 1257 C C . GLN A 1 150 ? -8.995 -17.850 -4.547 1.00 62.34 150 GLN A C 1
ATOM 1259 O O . GLN A 1 150 ? -9.771 -16.937 -4.260 1.00 62.34 150 GLN A O 1
ATOM 1264 N N . TYR A 1 151 ? -7.698 -17.597 -4.761 1.00 63.59 151 TYR A N 1
ATOM 1265 C CA . TYR A 1 151 ? -7.140 -16.240 -4.713 1.00 63.59 151 TYR A CA 1
ATOM 1266 C C . TYR A 1 151 ? -7.678 -15.355 -5.844 1.00 63.59 151 TYR A C 1
ATOM 1268 O O . TYR A 1 151 ? -8.049 -14.202 -5.605 1.00 63.59 151 TYR A O 1
ATOM 1276 N N . TYR A 1 152 ? -7.708 -15.861 -7.077 1.00 67.31 152 TYR A N 1
ATOM 1277 C CA . TYR A 1 152 ? -8.198 -15.098 -8.224 1.00 67.31 152 TYR A CA 1
ATOM 1278 C C . TYR A 1 152 ? -9.712 -14.888 -8.165 1.00 67.31 152 TYR A C 1
ATOM 1280 O O . TYR A 1 152 ? -10.162 -13.757 -8.356 1.00 67.31 152 TYR A O 1
ATOM 1288 N N . GLU A 1 153 ? -10.482 -15.899 -7.773 1.00 68.31 153 GLU A N 1
ATOM 1289 C CA . GLU A 1 153 ? -11.928 -15.790 -7.565 1.00 68.31 153 GLU A CA 1
ATOM 1290 C C . GLU A 1 153 ? -12.286 -14.757 -6.492 1.00 68.31 153 GLU A C 1
ATOM 1292 O O . GLU A 1 153 ? -13.249 -13.996 -6.644 1.00 68.31 153 GLU A O 1
ATOM 1297 N N . ASN A 1 154 ? -11.498 -14.678 -5.417 1.00 67.44 154 ASN A N 1
ATOM 1298 C CA . ASN A 1 154 ? -11.673 -13.663 -4.376 1.00 67.44 154 ASN A CA 1
ATOM 1299 C C . ASN A 1 154 ? -11.354 -12.245 -4.868 1.00 67.44 154 ASN A C 1
ATOM 1301 O O . ASN A 1 154 ? -11.911 -11.278 -4.352 1.00 67.44 154 ASN A O 1
ATOM 1305 N N . ASN A 1 155 ? -10.520 -12.114 -5.901 1.00 65.88 155 ASN A N 1
ATOM 1306 C CA . ASN A 1 155 ? -10.277 -10.854 -6.607 1.00 65.88 155 ASN A CA 1
ATOM 1307 C C . ASN A 1 155 ? -11.265 -10.615 -7.770 1.00 65.88 155 ASN A C 1
ATOM 1309 O O . ASN A 1 155 ? -11.103 -9.653 -8.522 1.00 65.88 155 ASN A O 1
ATOM 1313 N N . GLY A 1 156 ? -12.279 -11.473 -7.938 1.00 68.94 156 GLY A N 1
ATOM 1314 C CA . GLY A 1 156 ? -13.259 -11.377 -9.022 1.00 68.94 156 GLY A CA 1
ATOM 1315 C C . GLY A 1 156 ? -12.693 -11.728 -10.401 1.00 68.94 156 GLY A C 1
ATOM 1316 O O . GLY A 1 156 ? -13.182 -11.210 -11.404 1.00 68.94 156 GLY A O 1
ATOM 1317 N N . ILE A 1 157 ? -11.647 -12.558 -10.455 1.00 71.94 157 ILE A N 1
ATOM 1318 C CA . ILE A 1 157 ? -11.022 -13.070 -11.678 1.00 71.94 157 ILE A CA 1
ATOM 1319 C C . ILE A 1 157 ? -11.433 -14.536 -11.839 1.00 71.94 157 ILE A C 1
ATOM 1321 O O . ILE A 1 157 ? -11.140 -15.363 -10.983 1.00 71.94 157 ILE A O 1
ATOM 1325 N N . TYR A 1 158 ? -12.104 -14.849 -12.943 1.00 72.25 158 TYR A N 1
ATOM 1326 C CA . TYR A 1 158 ? -12.893 -16.079 -13.102 1.00 72.25 158 TYR A CA 1
ATOM 1327 C C . TYR A 1 158 ? -12.228 -17.161 -13.957 1.00 72.25 158 TYR A C 1
ATOM 1329 O O . TYR A 1 158 ? -12.826 -18.196 -14.221 1.00 72.25 158 TYR A O 1
ATOM 1337 N N . GLY A 1 159 ? -11.011 -16.917 -14.433 1.00 73.94 159 GLY A N 1
ATOM 1338 C CA . GLY A 1 159 ? -10.274 -17.899 -15.216 1.00 73.94 159 GLY A CA 1
ATOM 1339 C C . GLY A 1 159 ? -9.027 -17.319 -15.857 1.00 73.94 159 GLY A C 1
ATOM 1340 O O . GLY A 1 159 ? -8.726 -16.122 -15.729 1.00 73.94 159 GLY A O 1
ATOM 1341 N N . LYS A 1 160 ? -8.316 -18.182 -16.577 1.00 78.56 160 LYS A N 1
ATOM 1342 C CA . LYS A 1 160 ? -7.171 -17.817 -17.399 1.00 78.56 160 LYS A CA 1
ATOM 1343 C C . LYS A 1 160 ? -7.438 -18.232 -18.837 1.00 78.56 160 LYS A C 1
ATOM 1345 O O . LYS A 1 160 ? -7.748 -19.388 -19.092 1.00 78.56 160 LYS A O 1
ATOM 1350 N N . ILE A 1 161 ? -7.238 -17.306 -19.762 1.00 81.00 161 ILE A N 1
ATOM 1351 C CA . ILE A 1 161 ? -7.235 -17.584 -21.190 1.00 81.00 161 ILE A CA 1
ATOM 1352 C C . ILE A 1 161 ? -5.855 -17.315 -21.777 1.00 81.00 161 ILE A C 1
ATOM 1354 O O . ILE A 1 161 ? -5.180 -16.342 -21.422 1.00 81.00 161 ILE A O 1
ATOM 1358 N N . THR A 1 162 ? -5.435 -18.191 -22.679 1.00 81.25 162 THR A N 1
ATOM 1359 C CA . THR A 1 162 ? -4.166 -18.066 -23.390 1.00 81.25 162 THR A CA 1
ATOM 1360 C C . THR A 1 162 ? -4.414 -17.829 -24.883 1.00 81.25 162 THR A C 1
ATOM 1362 O O . THR A 1 162 ? -5.117 -18.614 -25.517 1.00 81.25 162 THR A O 1
ATOM 1365 N N . ILE A 1 163 ? -3.794 -16.786 -25.451 1.00 80.81 163 ILE A N 1
ATOM 1366 C CA . ILE A 1 163 ? -3.668 -16.590 -26.907 1.00 80.81 163 ILE A CA 1
ATOM 1367 C C . ILE A 1 163 ? -2.393 -17.309 -27.351 1.00 80.81 163 ILE A C 1
ATOM 1369 O O . ILE A 1 163 ? -1.308 -17.024 -26.829 1.00 80.81 163 ILE A O 1
ATOM 1373 N N . LYS A 1 164 ? -2.517 -18.260 -28.283 1.00 80.56 164 LYS A N 1
ATOM 1374 C CA . LYS A 1 164 ? -1.373 -19.012 -28.823 1.00 80.56 164 LYS A CA 1
ATOM 1375 C C . LYS A 1 164 ? -0.539 -18.097 -29.734 1.00 80.56 164 LYS A C 1
ATOM 1377 O O . LYS A 1 164 ? -0.996 -17.038 -30.157 1.00 80.56 164 LYS A O 1
ATOM 1382 N N . ARG A 1 165 ? 0.706 -18.494 -30.019 1.00 77.44 165 ARG A N 1
ATOM 1383 C CA . ARG A 1 165 ? 1.667 -17.672 -30.783 1.00 77.44 165 ARG A CA 1
ATOM 1384 C C . ARG A 1 165 ? 1.132 -17.228 -32.150 1.00 77.44 165 ARG A C 1
ATOM 1386 O O . ARG A 1 165 ? 1.325 -16.072 -32.508 1.00 77.44 165 ARG A O 1
ATOM 1393 N N . ASP A 1 166 ? 0.401 -18.112 -32.824 1.00 75.75 166 ASP A N 1
ATOM 1394 C CA . ASP A 1 166 ? -0.089 -17.915 -34.195 1.00 75.75 166 ASP A CA 1
ATOM 1395 C C . ASP A 1 166 ? -1.607 -17.668 -34.257 1.00 75.75 166 ASP A C 1
ATOM 1397 O O . ASP A 1 166 ? -2.2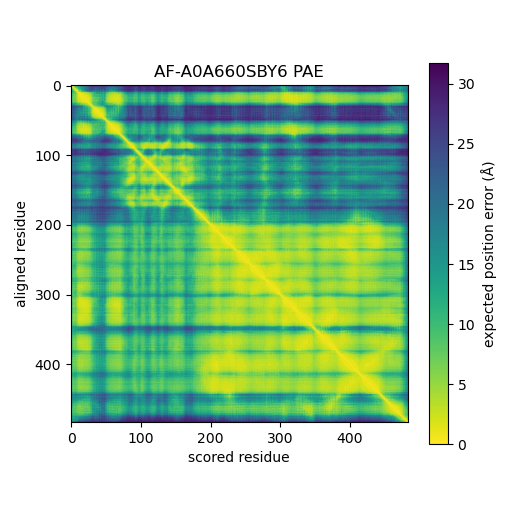36 -17.761 -35.308 1.00 75.75 166 ASP A O 1
ATOM 1401 N N . SER A 1 167 ? -2.234 -17.363 -33.116 1.00 78.00 167 SER A N 1
ATOM 1402 C CA . SER A 1 167 ? -3.664 -17.058 -33.059 1.00 78.00 167 SER A CA 1
ATOM 1403 C C . SER A 1 167 ? -3.954 -15.688 -33.668 1.00 78.00 167 SER A C 1
ATOM 1405 O O . SER A 1 167 ? -3.402 -14.685 -33.220 1.00 78.00 167 SER A O 1
ATOM 1407 N N . TYR A 1 168 ? -4.885 -15.622 -34.619 1.00 79.69 168 TYR A N 1
ATOM 1408 C CA . TYR A 1 168 ? -5.384 -14.351 -35.140 1.00 79.69 168 TYR A CA 1
ATOM 1409 C C . TYR A 1 168 ? -6.166 -13.579 -34.061 1.00 79.69 168 TYR A C 1
ATOM 1411 O O . TYR A 1 168 ? -7.059 -14.133 -33.412 1.00 79.69 168 TYR A O 1
ATOM 1419 N N . VAL A 1 169 ? -5.828 -12.300 -33.875 1.00 82.88 169 VAL A N 1
ATOM 1420 C CA . VAL A 1 169 ? -6.509 -11.378 -32.953 1.00 82.88 169 VAL A CA 1
ATOM 1421 C C . VAL A 1 169 ? -7.102 -10.239 -33.773 1.00 82.88 169 VAL A C 1
ATOM 1423 O O . VAL A 1 169 ? -6.369 -9.459 -34.376 1.00 82.88 169 VAL A O 1
ATOM 1426 N N . LYS A 1 170 ? -8.432 -10.137 -33.799 1.00 85.44 170 LYS A N 1
ATOM 1427 C CA . LYS A 1 170 ? -9.152 -9.051 -34.467 1.00 85.44 170 LYS A CA 1
ATOM 1428 C C . LYS A 1 170 ? -9.367 -7.906 -33.484 1.00 85.44 170 LYS A C 1
ATOM 1430 O O . LYS A 1 170 ? -10.011 -8.094 -32.454 1.00 85.44 170 LYS A O 1
ATOM 1435 N N . ILE A 1 171 ? -8.871 -6.717 -33.809 1.00 82.06 171 ILE A N 1
ATOM 1436 C CA . ILE A 1 171 ? -9.147 -5.501 -33.038 1.00 82.06 171 ILE A CA 1
ATOM 1437 C C . ILE A 1 171 ? -10.466 -4.926 -33.549 1.00 82.06 171 ILE A C 1
ATOM 1439 O O . ILE A 1 171 ? -10.584 -4.568 -34.718 1.00 82.06 171 ILE A O 1
ATOM 1443 N N . LEU A 1 172 ? -11.472 -4.880 -32.685 1.00 82.81 172 LEU A N 1
ATOM 1444 C CA . LEU A 1 172 ? -12.785 -4.315 -32.994 1.00 82.81 172 LEU A CA 1
ATOM 1445 C C . LEU A 1 172 ? -12.807 -2.808 -32.748 1.00 82.81 172 LEU A C 1
ATOM 1447 O O . LEU A 1 172 ? -13.440 -2.066 -33.494 1.00 82.81 172 LEU A O 1
ATOM 1451 N N . LYS A 1 173 ? -12.091 -2.356 -31.714 1.00 81.31 173 LYS A N 1
ATOM 1452 C CA . LYS A 1 173 ? -11.934 -0.942 -31.380 1.00 81.31 173 LYS A CA 1
ATOM 1453 C C . LYS A 1 173 ? -10.595 -0.714 -30.694 1.00 81.31 173 LYS A C 1
ATOM 1455 O O . LYS A 1 173 ? -10.306 -1.360 -29.690 1.00 81.31 173 LYS A O 1
ATOM 1460 N N . CYS A 1 174 ? -9.798 0.220 -31.205 1.00 72.62 174 CYS A N 1
ATOM 1461 C CA . CYS A 1 174 ? -8.568 0.628 -30.531 1.00 72.62 174 CYS A CA 1
ATOM 1462 C C . CYS A 1 174 ? -8.899 1.423 -29.264 1.00 72.62 174 CYS A C 1
ATOM 1464 O O . CYS A 1 174 ? -9.692 2.371 -29.302 1.00 72.62 174 CYS A O 1
ATOM 1466 N N . GLY A 1 175 ? -8.240 1.089 -28.155 1.00 63.06 175 GLY A N 1
ATOM 1467 C CA . GLY A 1 175 ? -8.400 1.779 -26.877 1.00 63.06 175 GLY A CA 1
ATOM 1468 C C . GLY A 1 175 ? -8.067 3.271 -26.946 1.00 63.06 175 GLY A C 1
ATOM 1469 O O . GLY A 1 175 ? -8.597 4.052 -26.156 1.00 63.06 175 GLY A O 1
ATOM 1470 N N . ASN A 1 176 ? -7.272 3.698 -27.928 1.00 58.16 176 ASN A N 1
ATOM 1471 C CA . ASN A 1 176 ? -6.812 5.082 -28.097 1.00 58.16 176 ASN A CA 1
ATOM 1472 C C . ASN A 1 176 ? -7.928 6.120 -28.246 1.00 58.16 176 ASN A C 1
ATOM 1474 O O . ASN A 1 176 ? -7.671 7.307 -28.076 1.00 58.16 176 ASN A O 1
ATOM 1478 N N . SER A 1 177 ? -9.167 5.707 -28.520 1.00 51.31 177 SER A N 1
ATOM 1479 C CA . SER A 1 177 ? -10.291 6.633 -28.670 1.00 51.31 177 SER A CA 1
ATOM 1480 C C . SER A 1 177 ? -10.854 7.171 -27.341 1.00 51.31 177 SER A C 1
ATOM 1482 O O . SER A 1 177 ? -11.822 7.926 -27.367 1.00 51.31 177 SER A O 1
ATOM 1484 N N . GLN A 1 178 ? -10.339 6.754 -26.174 1.00 59.91 178 GLN A N 1
ATOM 1485 C CA . GLN A 1 178 ? -10.782 7.262 -24.864 1.00 59.91 178 GLN A CA 1
ATOM 1486 C C . GLN A 1 178 ? -9.710 8.186 -24.253 1.00 59.91 178 GLN A C 1
ATOM 1488 O O . GLN A 1 178 ? -8.550 7.780 -24.181 1.00 59.91 178 GLN A O 1
ATOM 1493 N N . PRO A 1 179 ? -10.057 9.385 -23.737 1.00 57.16 179 PRO A N 1
ATOM 1494 C CA . PRO A 1 179 ? -9.076 10.350 -23.215 1.00 57.16 179 PRO A CA 1
ATOM 1495 C C . PRO A 1 179 ? -8.236 9.798 -22.052 1.00 57.16 179 PRO A C 1
ATOM 1497 O O . PRO A 1 179 ? -7.051 10.104 -21.937 1.00 57.16 179 PRO A O 1
ATOM 1500 N N . LEU A 1 180 ? -8.814 8.907 -21.236 1.00 59.84 180 LEU A N 1
ATOM 1501 C CA . LEU A 1 180 ? -8.086 8.195 -20.183 1.00 59.84 180 LEU A CA 1
ATOM 1502 C C . LEU A 1 180 ? -6.955 7.320 -20.757 1.00 59.84 180 LEU A C 1
ATOM 1504 O O . LEU A 1 180 ? -5.890 7.234 -20.157 1.00 59.84 180 LEU A O 1
ATOM 1508 N N . ASN A 1 181 ? -7.148 6.718 -21.934 1.00 59.19 181 ASN A N 1
ATOM 1509 C CA . ASN A 1 181 ? -6.145 5.869 -22.578 1.00 59.19 181 ASN A CA 1
ATOM 1510 C C . ASN A 1 181 ? -5.020 6.692 -23.224 1.00 59.19 181 ASN A C 1
ATOM 1512 O O . ASN A 1 181 ? -3.873 6.256 -23.202 1.00 59.19 181 ASN A O 1
ATOM 1516 N N . GLY A 1 182 ? -5.310 7.910 -23.695 1.00 59.12 182 GLY A N 1
ATOM 1517 C CA . GLY A 1 182 ? -4.287 8.869 -24.130 1.00 59.12 182 GLY A CA 1
ATOM 1518 C C . GLY A 1 182 ? -3.373 9.312 -22.983 1.00 59.12 182 GLY A C 1
ATOM 1519 O O . GLY A 1 182 ? -2.152 9.279 -23.123 1.00 59.12 182 GLY A O 1
ATOM 1520 N N . LEU A 1 183 ? -3.948 9.624 -21.812 1.00 61.19 183 LEU A N 1
ATOM 1521 C CA . LEU A 1 183 ? -3.165 9.917 -20.605 1.00 61.19 183 LEU A CA 1
ATOM 1522 C C . LEU A 1 183 ? -2.278 8.725 -20.231 1.00 61.19 183 LEU A C 1
ATOM 1524 O O . LEU A 1 183 ? -1.095 8.902 -19.970 1.00 61.19 183 LEU A O 1
ATOM 1528 N N . LEU A 1 184 ? -2.840 7.516 -20.258 1.00 60.50 184 LEU A N 1
ATOM 1529 C CA . LEU A 1 184 ? -2.148 6.260 -19.975 1.00 60.50 184 LEU A CA 1
ATOM 1530 C C . LEU A 1 184 ? -0.998 5.968 -20.959 1.00 60.50 184 LEU A C 1
ATOM 1532 O O . LEU A 1 184 ? 0.063 5.542 -20.514 1.00 60.50 184 LEU A O 1
ATOM 1536 N N . MET A 1 185 ? -1.152 6.249 -22.255 1.00 58.16 185 MET A N 1
ATOM 1537 C CA . MET A 1 185 ? -0.063 6.130 -23.236 1.00 58.16 185 MET A CA 1
ATOM 1538 C C . MET A 1 185 ? 1.027 7.182 -23.042 1.00 58.16 185 MET A C 1
ATOM 1540 O O . MET A 1 185 ? 2.209 6.850 -23.113 1.00 58.16 185 MET A O 1
ATOM 1544 N N . PHE A 1 186 ? 0.650 8.425 -22.728 1.00 58.25 186 PHE A N 1
ATOM 1545 C CA . PHE A 1 186 ? 1.609 9.462 -22.352 1.00 58.25 186 PHE A CA 1
ATOM 1546 C C . PHE A 1 186 ? 2.444 9.021 -21.146 1.00 58.25 186 PHE A C 1
ATOM 1548 O O . PHE A 1 186 ? 3.654 9.223 -21.145 1.00 58.25 186 PHE A O 1
ATOM 1555 N N . THR A 1 187 ? 1.841 8.333 -20.164 1.00 62.84 187 THR A N 1
ATOM 1556 C CA . THR A 1 187 ? 2.611 7.766 -19.045 1.00 62.84 187 THR A CA 1
ATOM 1557 C C . THR A 1 187 ? 3.665 6.768 -19.507 1.00 62.84 187 THR A C 1
ATOM 1559 O O . THR A 1 187 ? 4.759 6.764 -18.959 1.00 62.84 187 THR A O 1
ATOM 1562 N N . ASP A 1 188 ? 3.362 5.937 -20.504 1.00 63.94 188 ASP A N 1
ATOM 1563 C CA . ASP A 1 188 ? 4.255 4.864 -20.935 1.00 63.94 188 ASP A CA 1
ATOM 1564 C C . ASP A 1 188 ? 5.401 5.401 -21.819 1.00 63.94 188 ASP A C 1
ATOM 1566 O O . ASP A 1 188 ? 6.533 4.942 -21.676 1.00 63.94 188 ASP A O 1
ATOM 1570 N N . ILE A 1 189 ? 5.154 6.435 -22.635 1.00 61.56 189 ILE A N 1
ATOM 1571 C CA . ILE A 1 189 ? 6.201 7.172 -23.373 1.00 61.56 189 ILE A CA 1
ATOM 1572 C C . ILE A 1 189 ? 7.091 7.954 -22.398 1.00 61.56 189 ILE A C 1
ATOM 1574 O O . ILE A 1 189 ? 8.307 7.797 -22.402 1.00 61.56 189 ILE A O 1
ATOM 1578 N N . PHE A 1 190 ? 6.485 8.713 -21.484 1.00 64.88 190 PHE A N 1
ATOM 1579 C CA . PHE A 1 190 ? 7.214 9.501 -20.491 1.00 64.88 190 PHE A CA 1
ATOM 1580 C C . PHE A 1 190 ? 8.070 8.623 -19.562 1.00 64.88 190 PHE A C 1
ATOM 1582 O O . PHE A 1 190 ? 9.191 8.978 -19.211 1.00 64.88 190 PHE A O 1
ATOM 1589 N N . ARG A 1 191 ? 7.582 7.432 -19.188 1.00 70.25 191 ARG A N 1
ATOM 1590 C CA . ARG A 1 191 ? 8.367 6.434 -18.437 1.00 70.25 191 ARG A CA 1
ATOM 1591 C C . ARG A 1 191 ? 9.610 5.992 -19.195 1.00 70.25 191 ARG A C 1
ATOM 1593 O O . ARG A 1 191 ? 10.655 5.808 -18.575 1.00 70.25 191 ARG A O 1
ATOM 1600 N N . LYS A 1 192 ? 9.478 5.781 -20.503 1.00 66.31 192 LYS A N 1
ATOM 1601 C CA . LYS A 1 192 ? 10.573 5.351 -21.366 1.00 66.31 192 LYS A CA 1
ATOM 1602 C C . LYS A 1 192 ? 11.665 6.424 -21.405 1.00 66.31 192 LYS A C 1
ATOM 1604 O O . LYS A 1 192 ? 12.807 6.142 -21.056 1.00 66.31 192 LYS A O 1
ATOM 1609 N N . ASP A 1 193 ? 11.272 7.667 -21.664 1.00 69.56 193 ASP A N 1
ATOM 1610 C CA . ASP A 1 193 ? 12.198 8.794 -21.816 1.00 69.56 193 ASP A CA 1
ATOM 1611 C C . ASP A 1 193 ? 12.927 9.168 -20.515 1.00 69.56 193 ASP A C 1
ATOM 1613 O O . ASP A 1 193 ? 14.118 9.487 -20.530 1.00 69.56 193 ASP A O 1
ATOM 1617 N N . VAL A 1 194 ? 12.246 9.102 -19.364 1.00 69.44 194 VAL A N 1
ATOM 1618 C CA . VAL A 1 194 ? 12.857 9.457 -18.072 1.00 69.44 194 VAL A CA 1
ATOM 1619 C C . VAL A 1 194 ? 13.850 8.386 -17.615 1.00 69.44 194 VAL A C 1
ATOM 1621 O O . VAL A 1 194 ? 14.901 8.718 -17.069 1.00 69.44 194 VAL A O 1
ATOM 1624 N N . PHE A 1 195 ? 13.539 7.101 -17.806 1.00 70.62 195 PHE A N 1
ATOM 1625 C CA . PHE A 1 195 ? 14.200 6.028 -17.056 1.00 70.62 195 PHE A CA 1
ATOM 1626 C C . PHE A 1 195 ? 15.056 5.066 -17.890 1.00 70.62 195 PHE A C 1
ATOM 1628 O O . PHE A 1 195 ? 15.852 4.340 -17.296 1.00 70.62 195 PHE A O 1
ATOM 1635 N N . GLU A 1 196 ? 14.994 5.073 -19.229 1.00 69.44 196 GLU A N 1
ATOM 1636 C CA . GLU A 1 196 ? 15.867 4.223 -20.073 1.00 69.44 196 GLU A CA 1
ATOM 1637 C C . GLU A 1 196 ? 17.366 4.556 -19.981 1.00 69.44 196 GLU A C 1
ATOM 1639 O O . GLU A 1 196 ? 18.197 3.790 -20.453 1.00 69.44 196 GLU A O 1
ATOM 1644 N N . SER A 1 197 ? 17.741 5.653 -19.318 1.00 69.56 197 SER A N 1
ATOM 1645 C CA . SER A 1 197 ? 19.149 5.974 -19.046 1.00 69.56 197 SER A CA 1
ATOM 1646 C C . SER A 1 197 ? 19.807 5.086 -17.976 1.00 69.56 197 SER A C 1
ATOM 1648 O O . SER A 1 197 ? 21.030 5.114 -17.830 1.00 69.56 197 SER A O 1
ATOM 1650 N N . LEU A 1 198 ? 19.025 4.306 -17.222 1.00 76.25 198 LEU A N 1
ATOM 1651 C CA . LEU A 1 198 ? 19.526 3.376 -16.208 1.00 76.25 198 LEU A CA 1
ATOM 1652 C C . LEU A 1 198 ? 19.760 1.977 -16.797 1.00 76.25 198 LEU A C 1
ATOM 1654 O O . LEU A 1 198 ? 18.938 1.523 -17.593 1.00 76.25 198 LEU A O 1
ATOM 1658 N N . PRO A 1 199 ? 20.794 1.237 -16.346 1.00 79.88 199 PRO A N 1
ATOM 1659 C CA . PRO A 1 199 ? 20.934 -0.169 -16.713 1.00 79.88 199 PRO A CA 1
ATOM 1660 C C . PRO A 1 199 ? 19.719 -0.990 -16.249 1.00 79.88 199 PRO A C 1
ATOM 1662 O O . PRO A 1 199 ? 19.112 -0.681 -15.219 1.00 79.88 199 PRO A O 1
ATOM 1665 N N . ASP A 1 200 ? 19.396 -2.059 -16.979 1.00 79.12 200 ASP A N 1
ATOM 1666 C CA . ASP A 1 200 ? 18.117 -2.782 -16.882 1.00 79.12 200 ASP A CA 1
ATOM 1667 C C . ASP A 1 200 ? 17.694 -3.185 -15.460 1.00 79.12 200 ASP A C 1
ATOM 1669 O O . ASP A 1 200 ? 16.520 -3.054 -15.105 1.00 79.12 200 ASP A O 1
ATOM 1673 N N . GLU A 1 201 ? 18.620 -3.664 -14.623 1.00 78.69 201 GLU A N 1
ATOM 1674 C CA . GLU A 1 201 ? 18.310 -4.108 -13.253 1.00 78.69 201 GLU A CA 1
ATOM 1675 C C . GLU A 1 201 ? 17.883 -2.952 -12.336 1.00 78.69 201 GLU A C 1
ATOM 1677 O O . GLU A 1 201 ? 16.938 -3.090 -11.556 1.00 78.69 201 GLU A O 1
ATOM 1682 N N . TYR A 1 202 ? 18.544 -1.804 -12.478 1.00 85.44 202 TYR A N 1
ATOM 1683 C CA . TYR A 1 202 ? 18.303 -0.572 -11.723 1.00 85.44 202 TYR A CA 1
ATOM 1684 C C . TYR A 1 202 ? 16.996 0.080 -12.175 1.00 85.44 202 TYR A C 1
ATOM 1686 O O . TYR A 1 202 ? 16.096 0.333 -11.378 1.00 85.44 202 TYR A O 1
ATOM 1694 N N . ASN A 1 203 ? 16.812 0.198 -13.494 1.00 84.12 203 ASN A N 1
ATOM 1695 C CA . ASN A 1 203 ? 15.545 0.631 -14.079 1.00 84.12 203 ASN A CA 1
ATOM 1696 C C . ASN A 1 203 ? 14.380 -0.244 -13.581 1.00 84.12 203 ASN A C 1
ATOM 1698 O O . ASN A 1 203 ? 13.357 0.261 -13.120 1.00 84.12 203 ASN A O 1
ATOM 1702 N N . SER A 1 204 ? 14.554 -1.567 -13.583 1.00 84.06 204 SER A N 1
ATOM 1703 C CA . SER A 1 204 ? 13.525 -2.505 -13.124 1.00 84.06 204 SER A CA 1
ATOM 1704 C C . SER A 1 204 ? 13.166 -2.329 -11.646 1.00 84.06 204 SER A C 1
ATOM 1706 O O . SER A 1 204 ? 11.994 -2.492 -11.286 1.00 84.06 204 SER A O 1
ATOM 1708 N N . LEU A 1 205 ? 14.134 -1.998 -10.786 1.00 89.50 205 LEU A N 1
ATOM 1709 C CA . LEU A 1 205 ? 13.889 -1.721 -9.371 1.00 89.50 205 LEU A CA 1
ATOM 1710 C C . LEU A 1 205 ? 13.132 -0.404 -9.183 1.00 89.50 205 LEU A C 1
ATOM 1712 O O . LEU A 1 205 ? 12.074 -0.398 -8.544 1.00 89.50 205 LEU A O 1
ATOM 1716 N N . LEU A 1 206 ? 13.589 0.670 -9.820 1.00 88.31 206 LEU A N 1
ATOM 1717 C CA . LEU A 1 206 ? 12.923 1.967 -9.792 1.00 88.31 206 LEU A CA 1
ATOM 1718 C C . LEU A 1 206 ? 11.488 1.889 -10.328 1.00 88.31 206 LEU A C 1
ATOM 1720 O O . LEU A 1 206 ? 10.561 2.400 -9.698 1.00 88.31 206 LEU A O 1
ATOM 1724 N N . MET A 1 207 ? 11.272 1.181 -11.440 1.00 84.00 207 MET A N 1
ATOM 1725 C CA . MET A 1 207 ? 9.940 0.923 -12.001 1.00 84.00 207 MET A CA 1
ATOM 1726 C C . MET A 1 207 ? 9.063 0.115 -11.042 1.00 84.00 207 MET A C 1
ATOM 1728 O O . MET A 1 207 ? 7.854 0.342 -10.936 1.00 84.00 207 MET A O 1
ATOM 1732 N N . SER A 1 208 ? 9.659 -0.823 -10.306 1.00 86.00 208 SER A N 1
ATOM 1733 C CA . SER A 1 208 ? 8.943 -1.590 -9.287 1.00 86.00 208 SER A CA 1
ATOM 1734 C C . SER A 1 208 ? 8.486 -0.701 -8.135 1.00 86.00 208 SER A C 1
ATOM 1736 O O . SER A 1 208 ? 7.332 -0.813 -7.725 1.00 86.00 208 SER A O 1
ATOM 1738 N N . PHE A 1 209 ? 9.329 0.216 -7.660 1.00 89.06 209 PHE A N 1
ATOM 1739 C CA . PHE A 1 209 ? 8.951 1.165 -6.615 1.00 89.06 209 PHE A CA 1
ATOM 1740 C C . PHE A 1 209 ? 7.950 2.214 -7.111 1.00 89.06 209 PHE A C 1
ATOM 1742 O O . PHE A 1 209 ? 6.931 2.440 -6.475 1.00 89.06 209 PHE A O 1
ATOM 1749 N N . LEU A 1 210 ? 8.149 2.833 -8.272 1.00 85.38 210 LEU A N 1
ATOM 1750 C CA . LEU A 1 210 ? 7.262 3.916 -8.716 1.00 85.38 210 LEU A CA 1
ATOM 1751 C C . LEU A 1 210 ? 5.921 3.419 -9.271 1.00 85.38 210 LEU A C 1
ATOM 1753 O O . LEU A 1 210 ? 4.896 4.075 -9.060 1.00 85.38 210 LEU A O 1
ATOM 1757 N N . PHE A 1 211 ? 5.914 2.265 -9.948 1.00 79.06 211 PHE A N 1
ATOM 1758 C CA . PHE A 1 211 ? 4.764 1.764 -10.720 1.00 79.06 211 PHE A CA 1
ATOM 1759 C C . PHE A 1 211 ? 4.243 0.397 -10.259 1.00 79.06 211 PHE A C 1
ATOM 1761 O O . PHE A 1 211 ? 3.208 -0.084 -10.740 1.00 79.06 211 PHE A O 1
ATOM 1768 N N . GLY A 1 212 ? 4.919 -0.259 -9.314 1.00 79.12 212 GLY A N 1
ATOM 1769 C CA . GLY A 1 212 ? 4.554 -1.607 -8.878 1.00 79.12 212 GLY A CA 1
ATOM 1770 C C . GLY A 1 212 ? 4.829 -2.679 -9.937 1.00 79.12 212 GLY A C 1
ATOM 1771 O O . GLY A 1 212 ? 4.191 -3.735 -9.916 1.00 79.12 212 GLY A O 1
ATOM 1772 N N . GLU A 1 213 ? 5.739 -2.426 -10.881 1.00 77.81 213 GLU A N 1
ATOM 1773 C CA . GLU A 1 213 ? 6.093 -3.319 -11.997 1.00 77.81 213 GLU A CA 1
ATOM 1774 C C . GLU A 1 213 ? 7.094 -4.423 -11.601 1.00 77.81 213 GLU A C 1
ATOM 1776 O O . GLU A 1 213 ? 8.007 -4.776 -12.345 1.00 77.81 213 GLU A O 1
ATOM 1781 N N . ARG A 1 214 ? 6.868 -5.064 -10.449 1.00 78.19 214 ARG A N 1
ATOM 1782 C CA . ARG A 1 214 ? 7.737 -6.119 -9.888 1.00 78.19 214 ARG A CA 1
ATOM 1783 C C . ARG A 1 214 ? 7.989 -7.333 -10.793 1.00 78.19 214 ARG A C 1
ATOM 1785 O O . ARG A 1 214 ? 8.809 -8.179 -10.464 1.00 78.19 214 ARG A O 1
ATOM 1792 N N . GLU A 1 215 ? 7.251 -7.496 -11.893 1.00 73.38 215 GLU A N 1
ATOM 1793 C CA . GLU A 1 215 ? 7.497 -8.566 -12.873 1.00 73.38 215 GLU A CA 1
ATOM 1794 C C . GLU A 1 215 ? 8.700 -8.300 -13.791 1.00 73.38 215 GLU A C 1
ATOM 1796 O O . GLU A 1 215 ? 9.150 -9.237 -14.458 1.00 73.38 215 GLU A O 1
ATOM 1801 N N . ARG A 1 216 ? 9.207 -7.060 -13.826 1.00 76.56 216 ARG A N 1
ATOM 1802 C CA . ARG A 1 216 ? 10.442 -6.693 -14.539 1.00 76.56 216 ARG A CA 1
ATOM 1803 C C . ARG A 1 216 ? 11.681 -7.209 -13.817 1.00 76.56 216 ARG A C 1
ATOM 1805 O O . ARG A 1 216 ? 12.650 -7.590 -14.459 1.00 76.56 216 ARG A O 1
ATOM 1812 N N . LEU A 1 217 ? 11.601 -7.326 -12.493 1.00 83.19 217 LEU A N 1
ATOM 1813 C CA . LEU A 1 217 ? 12.658 -7.909 -11.680 1.00 83.19 217 LEU A CA 1
ATOM 1814 C C . LEU A 1 217 ? 12.881 -9.384 -12.027 1.00 83.19 217 LEU A C 1
ATOM 1816 O O . LEU A 1 217 ? 11.935 -10.174 -12.170 1.00 83.19 217 LEU A O 1
ATOM 1820 N N . SER A 1 218 ? 14.155 -9.764 -12.099 1.00 86.44 218 SER A N 1
ATOM 1821 C CA . SER A 1 218 ? 14.568 -11.155 -12.239 1.00 86.44 218 SER A CA 1
ATOM 1822 C C . SER A 1 218 ? 14.042 -11.998 -11.069 1.00 86.44 218 SER A C 1
ATOM 1824 O O . SER A 1 218 ? 13.677 -11.502 -9.996 1.00 86.44 218 SER A O 1
ATOM 1826 N N . LYS A 1 219 ? 13.949 -13.318 -11.273 1.00 85.81 219 LYS A N 1
ATOM 1827 C CA . LYS A 1 219 ? 13.517 -14.227 -10.203 1.00 85.81 219 LYS A CA 1
ATOM 1828 C C . LYS A 1 219 ? 14.473 -14.156 -9.003 1.00 85.81 219 LYS A C 1
ATOM 1830 O O . LYS A 1 219 ? 13.986 -14.035 -7.888 1.00 85.81 219 LYS A O 1
ATOM 1835 N N . SER A 1 220 ? 15.784 -14.115 -9.251 1.00 89.00 220 SER A N 1
ATOM 1836 C CA . SER A 1 220 ? 16.805 -14.002 -8.204 1.00 89.00 220 SER A CA 1
ATOM 1837 C C . SER A 1 220 ? 16.606 -12.763 -7.332 1.00 89.00 220 SER A C 1
ATOM 1839 O O . SER A 1 220 ? 16.561 -12.892 -6.113 1.00 89.00 220 SER A O 1
ATOM 1841 N N . ILE A 1 221 ? 16.385 -11.584 -7.927 1.00 90.44 221 ILE A N 1
ATOM 1842 C CA . ILE A 1 221 ? 16.144 -10.358 -7.152 1.00 90.44 221 ILE A CA 1
ATOM 1843 C C . ILE A 1 221 ? 14.869 -10.495 -6.313 1.00 90.44 221 ILE A C 1
ATOM 1845 O O . ILE A 1 221 ? 14.878 -10.199 -5.122 1.00 90.44 221 ILE A O 1
ATOM 1849 N N . ARG A 1 222 ? 13.767 -10.993 -6.886 1.00 89.31 222 ARG A N 1
ATOM 1850 C CA . ARG A 1 222 ? 12.521 -11.186 -6.119 1.00 89.31 222 ARG A CA 1
ATOM 1851 C C . ARG A 1 222 ? 12.689 -12.155 -4.953 1.00 89.31 222 ARG A C 1
ATOM 1853 O O . ARG A 1 222 ? 12.124 -11.909 -3.888 1.00 89.31 222 ARG A O 1
ATOM 1860 N N . ASP A 1 223 ? 13.470 -13.212 -5.140 1.00 88.62 223 ASP A N 1
ATOM 1861 C CA . ASP A 1 223 ? 13.766 -14.176 -4.085 1.00 88.62 223 ASP A CA 1
ATOM 1862 C C . ASP A 1 223 ? 14.602 -13.521 -2.968 1.00 88.62 223 ASP A C 1
ATOM 1864 O O . ASP A 1 223 ? 14.289 -13.726 -1.798 1.00 88.62 223 ASP A O 1
ATOM 1868 N N . MET A 1 224 ? 15.546 -12.626 -3.298 1.00 91.31 224 MET A N 1
ATOM 1869 C CA . MET A 1 224 ? 16.300 -11.829 -2.310 1.00 91.31 224 MET A CA 1
ATOM 1870 C C . MET A 1 224 ? 15.413 -10.872 -1.498 1.00 91.31 224 MET A C 1
ATOM 1872 O O . MET A 1 224 ? 15.599 -10.698 -0.292 1.00 91.31 224 MET A O 1
ATOM 1876 N N . PHE A 1 225 ? 14.419 -10.246 -2.135 1.00 91.81 225 PHE A N 1
ATOM 1877 C CA . PHE A 1 225 ? 13.430 -9.422 -1.429 1.00 91.81 225 PHE A CA 1
ATOM 1878 C C . PHE A 1 225 ? 12.543 -10.263 -0.505 1.00 91.81 225 PHE A C 1
ATOM 1880 O O . PHE A 1 225 ? 12.180 -9.815 0.588 1.00 91.81 225 PHE A O 1
ATOM 1887 N N . LYS A 1 226 ? 12.169 -11.471 -0.944 1.00 87.88 226 LYS A N 1
ATOM 1888 C CA . LYS A 1 226 ? 11.361 -12.408 -0.160 1.00 87.88 226 LYS A CA 1
ATOM 1889 C C . LYS A 1 226 ? 12.123 -12.897 1.071 1.00 87.88 226 LYS A C 1
ATOM 1891 O O . LYS A 1 226 ? 11.598 -12.771 2.176 1.00 87.88 226 LYS A O 1
ATOM 1896 N N . SER A 1 227 ? 13.349 -13.382 0.900 1.00 87.50 227 SER A N 1
ATOM 1897 C CA . SER A 1 227 ? 14.184 -13.877 1.997 1.00 87.50 227 SER A CA 1
ATOM 1898 C C . SER A 1 227 ? 14.528 -12.808 3.026 1.00 87.50 227 SER A C 1
ATOM 1900 O O . SER A 1 227 ? 14.512 -13.068 4.227 1.00 87.50 227 SER A O 1
ATOM 1902 N N . SER A 1 228 ? 14.764 -11.579 2.571 1.00 90.12 228 SER A N 1
ATOM 1903 C CA . SER A 1 228 ? 15.087 -10.443 3.439 1.00 90.12 228 SER A CA 1
ATOM 1904 C C . SER A 1 228 ? 13.858 -9.850 4.146 1.00 90.12 228 SER A C 1
ATOM 1906 O O . SER A 1 228 ? 13.986 -8.866 4.873 1.00 90.12 228 SER A O 1
ATOM 1908 N N . GLY A 1 229 ? 12.653 -10.399 3.925 1.00 88.06 229 GLY A N 1
ATOM 1909 C CA . GLY A 1 229 ? 11.417 -9.939 4.573 1.00 88.06 229 GLY A CA 1
ATOM 1910 C C . GLY A 1 229 ? 10.825 -8.642 4.007 1.00 88.06 229 GLY A C 1
ATOM 1911 O O . GLY A 1 229 ? 9.783 -8.164 4.459 1.00 88.06 229 GLY A O 1
ATOM 1912 N N . ILE A 1 230 ? 11.442 -8.081 2.968 1.00 91.06 230 ILE A N 1
ATOM 1913 C CA . ILE A 1 230 ? 11.110 -6.762 2.412 1.00 91.06 230 ILE A CA 1
ATOM 1914 C C . ILE A 1 230 ? 10.317 -6.830 1.098 1.00 91.06 230 ILE A C 1
ATOM 1916 O O . ILE A 1 230 ? 10.114 -5.816 0.438 1.00 91.06 230 ILE A O 1
ATOM 1920 N N . ASN A 1 231 ? 9.794 -7.999 0.714 1.00 88.50 231 ASN A N 1
ATOM 1921 C CA . ASN A 1 231 ? 8.959 -8.166 -0.488 1.00 88.50 231 ASN A CA 1
ATOM 1922 C C . ASN A 1 231 ? 7.723 -7.244 -0.514 1.00 88.50 231 ASN A C 1
ATOM 1924 O O . ASN A 1 231 ? 7.216 -6.892 -1.578 1.00 88.50 231 ASN A O 1
ATOM 1928 N N . HIS A 1 232 ? 7.247 -6.811 0.654 1.00 86.62 232 HIS A N 1
ATOM 1929 C CA . HIS A 1 232 ? 6.165 -5.838 0.763 1.00 86.62 232 HIS A CA 1
ATOM 1930 C C . HIS A 1 232 ? 6.544 -4.440 0.230 1.00 86.62 232 HIS A C 1
ATOM 1932 O O . HIS A 1 232 ? 5.643 -3.686 -0.134 1.00 86.62 232 HIS A O 1
ATOM 1938 N N . LEU A 1 233 ? 7.839 -4.104 0.137 1.00 89.69 233 LEU A N 1
ATOM 1939 C CA . LEU A 1 233 ? 8.333 -2.844 -0.435 1.00 89.69 233 LEU A CA 1
ATOM 1940 C C . LEU A 1 233 ? 8.226 -2.805 -1.966 1.00 89.69 233 LEU A C 1
ATOM 1942 O O . LEU A 1 233 ? 8.073 -1.728 -2.528 1.00 89.69 233 LEU A O 1
ATOM 1946 N N . LEU A 1 234 ? 8.230 -3.966 -2.635 1.00 86.31 234 LEU A N 1
ATOM 1947 C CA . LEU A 1 234 ? 8.011 -4.074 -4.088 1.00 86.31 234 LEU A CA 1
ATOM 1948 C C . LEU A 1 234 ? 6.547 -3.869 -4.496 1.00 86.31 234 LEU A C 1
ATOM 1950 O O . LEU A 1 234 ? 6.232 -3.746 -5.680 1.00 86.31 234 LEU A O 1
ATOM 1954 N N . ALA A 1 235 ? 5.628 -3.919 -3.534 1.00 79.38 235 ALA A N 1
ATOM 1955 C CA . ALA A 1 235 ? 4.232 -3.602 -3.762 1.00 79.38 235 ALA A CA 1
ATOM 1956 C C . ALA A 1 235 ? 3.991 -2.126 -3.434 1.00 79.38 235 ALA A C 1
ATOM 1958 O O . ALA A 1 235 ? 4.439 -1.633 -2.400 1.00 79.38 235 ALA A O 1
ATOM 1959 N N . LEU A 1 236 ? 3.207 -1.445 -4.275 1.00 80.12 236 LEU A N 1
ATOM 1960 C CA . LEU A 1 236 ? 2.765 -0.076 -4.013 1.00 80.12 236 LEU A CA 1
ATOM 1961 C C . LEU A 1 236 ? 1.989 -0.026 -2.696 1.00 80.12 236 LEU A C 1
ATOM 1963 O O . LEU A 1 236 ? 0.836 -0.448 -2.613 1.00 80.12 236 LEU A O 1
ATOM 1967 N N . SER A 1 237 ? 2.655 0.432 -1.650 1.00 81.50 237 SER A N 1
ATOM 1968 C CA . SER A 1 237 ? 2.176 0.412 -0.272 1.00 81.50 237 SER A CA 1
ATOM 1969 C C . SER A 1 237 ? 1.721 1.800 0.185 1.00 81.50 237 SER A C 1
ATOM 1971 O O . SER A 1 237 ? 1.852 2.791 -0.536 1.00 81.50 237 SER A O 1
ATOM 1973 N N . GLY A 1 238 ? 1.228 1.892 1.424 1.00 83.56 238 GLY A N 1
ATOM 1974 C CA . GLY A 1 238 ? 0.921 3.180 2.051 1.00 83.56 238 GLY A CA 1
ATOM 1975 C C . GLY A 1 238 ? 2.118 4.132 2.115 1.00 83.56 238 GLY A C 1
ATOM 1976 O O . GLY A 1 238 ? 1.911 5.341 2.099 1.00 83.56 238 GLY A O 1
ATOM 1977 N N . LEU A 1 239 ? 3.351 3.606 2.097 1.00 87.19 239 LEU A N 1
ATOM 1978 C CA . LEU A 1 239 ? 4.569 4.415 2.047 1.00 87.19 239 LEU A CA 1
ATOM 1979 C C . LEU A 1 239 ? 4.602 5.310 0.804 1.00 87.19 239 LEU A C 1
ATOM 1981 O O . LEU A 1 239 ? 4.851 6.504 0.915 1.00 87.19 239 LEU A O 1
ATOM 1985 N N . HIS A 1 240 ? 4.289 4.747 -0.363 1.00 89.06 240 HIS A N 1
ATOM 1986 C CA . HIS A 1 240 ? 4.329 5.455 -1.642 1.00 89.06 240 HIS A CA 1
ATOM 1987 C C . HIS A 1 240 ? 3.336 6.619 -1.641 1.00 89.06 240 HIS A C 1
ATOM 1989 O O . HIS A 1 240 ? 3.692 7.762 -1.917 1.00 89.06 240 HIS A O 1
ATOM 1995 N N . MET A 1 241 ? 2.098 6.338 -1.224 1.00 90.50 241 MET A N 1
ATOM 1996 C CA . MET A 1 241 ? 1.044 7.348 -1.128 1.00 90.50 241 MET A CA 1
ATOM 1997 C C . MET A 1 241 ? 1.375 8.432 -0.092 1.00 90.50 241 MET A C 1
ATOM 1999 O O . MET A 1 241 ? 1.085 9.605 -0.321 1.00 90.50 241 MET A O 1
ATOM 2003 N N . ALA A 1 242 ? 2.000 8.063 1.031 1.00 90.81 242 ALA A N 1
ATOM 2004 C CA . ALA A 1 242 ? 2.418 9.010 2.062 1.00 90.81 242 ALA A CA 1
ATOM 2005 C C . ALA A 1 242 ? 3.553 9.929 1.580 1.00 90.81 242 ALA A C 1
ATOM 2007 O O . ALA A 1 242 ? 3.503 11.130 1.842 1.00 90.81 242 ALA A O 1
ATOM 2008 N N . VAL A 1 243 ? 4.531 9.393 0.840 1.00 91.81 243 VAL A N 1
ATOM 2009 C CA . VAL A 1 243 ? 5.605 10.185 0.217 1.00 91.81 243 VAL A CA 1
ATOM 2010 C C . VAL A 1 243 ? 5.016 11.193 -0.770 1.00 91.81 243 VAL A C 1
ATOM 2012 O O . VAL A 1 243 ? 5.323 12.379 -0.681 1.00 91.81 243 VAL A O 1
ATOM 2015 N N . ILE A 1 244 ? 4.104 10.761 -1.646 1.00 91.75 244 ILE A N 1
ATOM 2016 C CA . ILE A 1 244 ? 3.427 11.654 -2.602 1.00 91.75 244 ILE A CA 1
ATOM 2017 C C . ILE A 1 244 ? 2.670 12.755 -1.871 1.00 91.75 244 ILE A C 1
ATOM 2019 O O . ILE A 1 244 ? 2.839 13.930 -2.187 1.00 91.75 244 ILE A O 1
ATOM 2023 N N . MET A 1 245 ? 1.872 12.392 -0.865 1.00 93.06 245 MET A N 1
ATOM 2024 C CA . MET A 1 245 ? 1.150 13.362 -0.047 1.00 93.06 245 MET A CA 1
ATOM 2025 C C . MET A 1 245 ? 2.111 14.385 0.576 1.00 93.06 245 MET A C 1
ATOM 2027 O O . MET A 1 245 ? 1.837 15.581 0.520 1.00 93.06 245 MET A O 1
ATOM 2031 N N . GLY A 1 246 ? 3.242 13.932 1.126 1.00 92.75 246 GLY A N 1
ATOM 2032 C CA . GLY A 1 246 ? 4.256 14.787 1.742 1.00 92.75 246 GLY A CA 1
ATOM 2033 C C . GLY A 1 246 ? 4.901 15.769 0.762 1.00 92.75 246 GLY A C 1
ATOM 2034 O O . GLY A 1 246 ? 4.941 16.966 1.046 1.00 92.75 246 GLY A O 1
ATOM 2035 N N . ILE A 1 247 ? 5.350 15.292 -0.405 1.00 92.56 247 ILE A N 1
ATOM 2036 C CA . ILE A 1 247 ? 5.961 16.141 -1.444 1.00 92.56 247 ILE A CA 1
ATOM 2037 C C . ILE A 1 247 ? 4.943 17.164 -1.955 1.00 92.56 247 ILE A C 1
ATOM 2039 O O . ILE A 1 247 ? 5.240 18.354 -2.019 1.00 92.56 247 ILE A O 1
ATOM 2043 N N . MET A 1 248 ? 3.724 16.730 -2.278 1.00 93.44 248 MET A N 1
ATOM 2044 C CA . MET A 1 248 ? 2.682 17.617 -2.806 1.00 93.44 248 MET A CA 1
ATOM 2045 C C . MET A 1 248 ? 2.245 18.658 -1.775 1.00 93.44 248 MET A C 1
ATOM 2047 O O . MET A 1 248 ? 2.012 19.816 -2.119 1.00 93.44 248 MET A O 1
ATOM 2051 N N . PHE A 1 249 ? 2.182 18.277 -0.499 1.00 92.69 249 PHE A N 1
ATOM 2052 C CA . PHE A 1 249 ? 1.897 19.215 0.579 1.00 92.69 249 PHE A CA 1
ATOM 2053 C C . PHE A 1 249 ? 3.038 20.224 0.770 1.00 92.69 249 PHE A C 1
ATOM 2055 O O . PHE A 1 249 ? 2.773 21.414 0.937 1.00 92.69 249 PHE A O 1
ATOM 2062 N N . LEU A 1 250 ? 4.300 19.788 0.692 1.00 93.81 250 LEU A N 1
ATOM 2063 C CA . LEU A 1 250 ? 5.460 20.683 0.731 1.00 93.81 250 LEU A CA 1
ATOM 2064 C C . LEU A 1 250 ? 5.435 21.679 -0.435 1.00 93.81 250 LEU A C 1
ATOM 2066 O O . LEU A 1 250 ? 5.602 22.875 -0.210 1.00 93.81 250 LEU A O 1
ATOM 2070 N N . LEU A 1 251 ? 5.157 21.217 -1.655 1.00 92.44 251 LEU A N 1
ATOM 2071 C CA . LEU A 1 251 ? 5.003 22.087 -2.824 1.00 92.44 251 LEU A CA 1
ATOM 2072 C C . LEU A 1 251 ? 3.872 23.099 -2.619 1.00 92.44 251 LEU A C 1
ATOM 2074 O O . LEU A 1 251 ? 4.079 24.294 -2.811 1.00 92.44 251 LEU A O 1
ATOM 2078 N N . ALA A 1 252 ? 2.707 22.661 -2.137 1.00 93.19 252 ALA A N 1
ATOM 2079 C CA . ALA A 1 252 ? 1.602 23.565 -1.823 1.00 93.19 252 ALA A CA 1
ATOM 2080 C C . ALA A 1 252 ? 2.001 24.648 -0.804 1.00 93.19 252 ALA A C 1
ATOM 2082 O O . ALA A 1 252 ? 1.597 25.804 -0.930 1.00 93.19 252 ALA A O 1
ATOM 2083 N N . ARG A 1 253 ? 2.824 24.293 0.191 1.00 92.94 253 ARG A N 1
ATOM 2084 C CA . ARG A 1 253 ? 3.373 25.239 1.173 1.00 92.94 253 ARG A CA 1
ATOM 2085 C C . ARG A 1 253 ? 4.383 26.204 0.554 1.00 92.94 253 ARG A C 1
ATOM 2087 O O . ARG A 1 253 ? 4.336 27.385 0.891 1.00 92.94 253 ARG A O 1
ATOM 2094 N N . LEU A 1 254 ? 5.250 25.736 -0.344 1.00 93.88 254 LEU A N 1
ATOM 2095 C CA . LEU A 1 254 ? 6.209 26.577 -1.073 1.00 93.88 254 LEU A CA 1
ATOM 2096 C C . LEU A 1 254 ? 5.493 27.613 -1.949 1.00 93.88 254 LEU A C 1
ATOM 2098 O O . LEU A 1 254 ? 5.856 28.786 -1.924 1.00 93.88 254 LEU A O 1
ATOM 2102 N N . PHE A 1 255 ? 4.404 27.219 -2.613 1.00 94.00 255 PHE A N 1
ATOM 2103 C CA . PHE A 1 255 ? 3.522 28.127 -3.358 1.00 94.00 255 PHE A CA 1
ATOM 2104 C C . PHE A 1 255 ? 2.565 28.939 -2.469 1.00 94.00 255 PHE A C 1
ATOM 2106 O O . PHE A 1 255 ? 1.686 29.630 -2.979 1.00 94.00 255 PHE A O 1
ATOM 2113 N N . ARG A 1 256 ? 2.719 28.873 -1.138 1.00 94.50 256 ARG A N 1
ATOM 2114 C CA . ARG A 1 256 ? 1.917 29.611 -0.146 1.00 94.50 256 ARG A CA 1
ATOM 2115 C C . ARG A 1 256 ? 0.404 29.402 -0.298 1.00 94.50 256 ARG A C 1
ATOM 2117 O O . ARG A 1 256 ? -0.387 30.280 0.046 1.00 94.50 256 ARG A O 1
ATOM 2124 N N . LEU A 1 257 ? -0.015 28.226 -0.767 1.00 93.81 257 LEU A N 1
ATOM 2125 C CA . LEU A 1 257 ? -1.429 27.880 -0.858 1.00 93.81 257 LEU A CA 1
ATOM 2126 C C . LEU A 1 257 ? -2.040 27.828 0.547 1.00 93.81 257 LEU A C 1
ATOM 2128 O O . LEU A 1 257 ? -1.462 27.267 1.484 1.00 93.81 257 LEU A O 1
ATOM 2132 N N . ASN A 1 258 ? -3.245 28.382 0.699 1.00 93.19 258 ASN A N 1
ATOM 2133 C CA . ASN A 1 258 ? -3.998 28.222 1.941 1.00 93.19 258 ASN A CA 1
ATOM 2134 C C . ASN A 1 258 ? -4.371 26.739 2.160 1.00 93.19 258 ASN A C 1
ATOM 2136 O O . ASN A 1 258 ? -4.358 25.935 1.228 1.00 93.19 258 ASN A O 1
ATOM 2140 N N . MET A 1 259 ? -4.743 26.359 3.388 1.00 89.94 259 MET A N 1
ATOM 2141 C CA . MET A 1 259 ? -5.003 24.946 3.725 1.00 89.94 259 MET A CA 1
ATOM 2142 C C . MET A 1 259 ? -6.095 24.300 2.861 1.00 89.94 259 MET A C 1
ATOM 2144 O O . MET A 1 259 ? -6.025 23.101 2.594 1.00 89.94 259 MET A O 1
ATOM 2148 N N . LYS A 1 260 ? -7.080 25.076 2.389 1.00 92.44 260 LYS A N 1
ATOM 2149 C CA . LYS A 1 260 ? -8.148 24.575 1.515 1.00 92.44 260 LYS A CA 1
ATOM 2150 C C . LYS A 1 260 ? -7.595 24.187 0.141 1.00 92.44 260 LYS A C 1
ATOM 2152 O O . LYS A 1 260 ? -7.812 23.060 -0.298 1.00 92.44 260 LYS A O 1
ATOM 2157 N N . PHE A 1 261 ? -6.852 25.084 -0.505 1.00 93.62 261 PHE A N 1
ATOM 2158 C CA . PHE A 1 261 ? -6.246 24.823 -1.813 1.00 93.62 261 PHE A CA 1
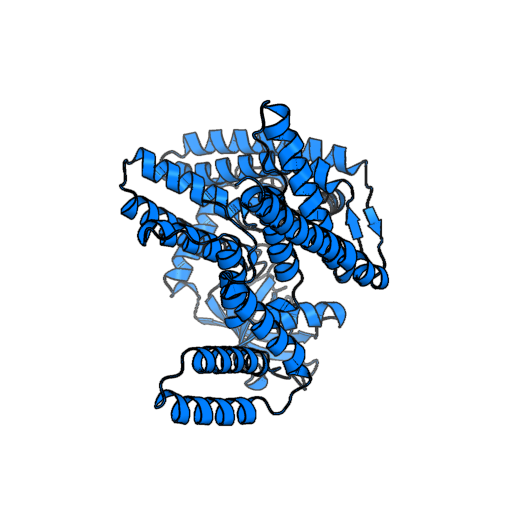ATOM 2159 C C . PHE A 1 261 ? -5.118 23.797 -1.733 1.00 93.62 261 PHE A C 1
ATOM 2161 O O . PHE A 1 261 ? -5.056 22.917 -2.585 1.00 93.62 261 PHE A O 1
ATOM 2168 N N . ALA A 1 262 ? -4.298 23.830 -0.680 1.00 93.75 262 ALA A N 1
ATOM 2169 C CA . ALA A 1 262 ? -3.284 22.809 -0.432 1.00 93.75 262 ALA A CA 1
ATOM 2170 C C . ALA A 1 262 ? -3.915 21.415 -0.304 1.00 93.75 262 ALA A C 1
ATOM 2172 O O . ALA A 1 262 ? -3.423 20.449 -0.883 1.00 93.75 262 ALA A O 1
ATOM 2173 N N . THR A 1 263 ? -5.046 21.313 0.399 1.00 92.44 263 THR A N 1
ATOM 2174 C CA . THR A 1 263 ? -5.772 20.047 0.523 1.00 92.44 263 THR A CA 1
ATOM 2175 C C . THR A 1 263 ? -6.320 19.566 -0.816 1.00 92.44 263 THR A C 1
ATOM 2177 O O . THR A 1 263 ? -6.145 18.398 -1.159 1.00 92.44 263 THR A O 1
ATOM 2180 N N . LEU A 1 264 ? -6.958 20.451 -1.584 1.00 93.94 264 LEU A N 1
ATOM 2181 C CA . LEU A 1 264 ? -7.495 20.102 -2.897 1.00 93.94 264 LEU A CA 1
ATOM 2182 C C . LEU A 1 264 ? -6.385 19.664 -3.864 1.00 93.94 264 LEU A C 1
ATOM 2184 O O . LEU A 1 264 ? -6.533 18.650 -4.540 1.00 93.94 264 LEU A O 1
ATOM 2188 N N . PHE A 1 265 ? -5.257 20.373 -3.862 1.00 94.00 265 PHE A N 1
ATOM 2189 C CA . PHE A 1 265 ? -4.076 20.048 -4.659 1.00 94.00 265 PHE A CA 1
ATOM 2190 C C . PHE A 1 265 ? -3.529 18.651 -4.334 1.00 94.00 265 PHE A C 1
ATOM 2192 O O . PHE A 1 265 ? -3.317 17.836 -5.230 1.00 94.00 265 PHE A O 1
ATOM 2199 N N . VAL A 1 266 ? -3.381 18.327 -3.047 1.00 94.25 266 VAL A N 1
ATOM 2200 C CA . VAL A 1 266 ? -2.932 17.000 -2.600 1.00 94.25 266 VAL A CA 1
ATOM 2201 C C . VAL A 1 266 ? -3.937 15.904 -2.974 1.00 94.25 266 VAL A C 1
ATOM 2203 O O . VAL A 1 266 ? -3.527 14.835 -3.421 1.00 94.25 266 VAL A O 1
ATOM 2206 N N . LEU A 1 267 ? -5.244 16.151 -2.832 1.00 94.25 267 LEU A N 1
ATOM 2207 C CA . LEU A 1 267 ? -6.284 15.195 -3.235 1.00 94.25 267 LEU A CA 1
ATOM 2208 C C . LEU A 1 267 ? -6.248 14.915 -4.742 1.00 94.25 267 LEU A C 1
ATOM 2210 O O . LEU A 1 267 ? -6.336 13.753 -5.144 1.00 94.25 267 LEU A O 1
ATOM 2214 N N . MET A 1 268 ? -6.073 15.954 -5.562 1.00 93.50 268 MET A N 1
ATOM 2215 C CA . MET A 1 268 ? -5.901 15.808 -7.009 1.00 93.50 268 MET A CA 1
ATOM 2216 C C . MET A 1 268 ? -4.650 14.993 -7.337 1.00 93.50 268 MET A C 1
ATOM 2218 O O . MET A 1 268 ? -4.730 14.069 -8.141 1.00 93.50 268 MET A O 1
ATOM 2222 N N . ALA A 1 269 ? -3.520 15.265 -6.680 1.00 91.81 269 ALA A N 1
ATOM 2223 C CA . ALA A 1 269 ? -2.280 14.528 -6.908 1.00 91.81 269 ALA A CA 1
ATOM 2224 C C . ALA A 1 269 ? -2.382 13.047 -6.498 1.00 91.81 269 ALA A C 1
ATOM 2226 O O . ALA A 1 269 ? -1.917 12.173 -7.227 1.00 91.81 269 ALA A O 1
ATOM 2227 N N . ILE A 1 270 ? -3.042 12.745 -5.373 1.00 92.19 270 ILE A N 1
ATOM 2228 C CA . ILE A 1 270 ? -3.340 11.369 -4.943 1.00 92.19 270 ILE A CA 1
ATOM 2229 C C . ILE A 1 270 ? -4.211 10.654 -5.984 1.00 92.19 270 ILE A C 1
ATOM 2231 O O . ILE A 1 270 ? -3.913 9.516 -6.346 1.00 92.19 270 ILE A O 1
ATOM 2235 N N . GLY A 1 271 ? -5.263 11.313 -6.480 1.00 90.19 271 GLY A N 1
ATOM 2236 C CA . GLY A 1 271 ? -6.143 10.762 -7.513 1.00 90.19 271 GLY A CA 1
ATOM 2237 C C . GLY A 1 271 ? -5.415 10.531 -8.838 1.00 90.19 271 GLY A C 1
ATOM 2238 O O . GLY A 1 271 ? -5.537 9.460 -9.430 1.00 90.19 271 GLY A O 1
ATOM 2239 N N . PHE A 1 272 ? -4.598 11.494 -9.265 1.00 85.94 272 PHE A N 1
ATOM 2240 C CA . PHE A 1 272 ? -3.774 11.377 -10.464 1.00 85.94 272 PHE A CA 1
ATOM 2241 C C . PHE A 1 272 ? -2.782 10.223 -10.346 1.00 85.94 272 PHE A C 1
ATOM 2243 O O . PHE A 1 272 ? -2.720 9.381 -11.237 1.00 85.94 272 PHE A O 1
ATOM 2250 N N . TYR A 1 273 ? -2.061 10.121 -9.226 1.00 86.19 273 TYR A N 1
ATOM 2251 C CA . TYR A 1 273 ? -1.138 9.012 -9.011 1.00 86.19 273 TYR A CA 1
ATOM 2252 C C . TYR A 1 273 ? -1.862 7.666 -8.968 1.00 86.19 273 TYR A C 1
ATOM 2254 O O . TYR A 1 273 ? -1.371 6.693 -9.528 1.00 86.19 273 TYR A O 1
ATOM 2262 N N . LEU A 1 274 ? -3.053 7.598 -8.370 1.00 84.56 274 LEU A N 1
ATOM 2263 C CA . LEU A 1 274 ? -3.859 6.381 -8.365 1.00 84.56 274 LEU A CA 1
ATOM 2264 C C . LEU A 1 274 ? -4.237 5.934 -9.788 1.00 84.56 274 LEU A C 1
ATOM 2266 O O . LEU A 1 274 ? -4.167 4.741 -10.081 1.00 84.56 274 LEU A O 1
ATOM 2270 N N . ILE A 1 275 ? -4.580 6.873 -10.675 1.00 78.50 275 ILE A N 1
ATOM 2271 C CA . ILE A 1 275 ? -4.794 6.604 -12.107 1.00 78.50 275 ILE A CA 1
ATOM 2272 C C . ILE A 1 275 ? -3.482 6.158 -12.764 1.00 78.50 275 ILE A C 1
ATOM 2274 O O . ILE A 1 275 ? -3.461 5.171 -13.497 1.00 78.50 275 ILE A O 1
ATOM 2278 N N . PHE A 1 276 ? -2.378 6.835 -12.448 1.00 76.25 276 PHE A N 1
ATOM 2279 C CA . PHE A 1 276 ? -1.040 6.570 -12.978 1.00 76.25 276 PHE A CA 1
ATOM 2280 C C . PHE A 1 276 ? -0.547 5.153 -12.657 1.00 76.25 276 PHE A C 1
ATOM 2282 O O . PHE A 1 276 ? 0.027 4.476 -13.512 1.00 76.25 276 PHE A O 1
ATOM 2289 N N . VAL A 1 277 ? -0.833 4.664 -11.447 1.00 74.69 277 VAL A N 1
ATOM 2290 C CA . VAL A 1 277 ? -0.556 3.281 -11.026 1.00 74.69 277 VAL A CA 1
ATOM 2291 C C . VAL A 1 277 ? -1.714 2.322 -11.300 1.00 74.69 277 VAL A C 1
ATOM 2293 O O . VAL A 1 277 ? -1.677 1.165 -10.879 1.00 74.69 277 VAL A O 1
ATOM 2296 N N . ASN A 1 278 ? -2.744 2.786 -12.006 1.00 69.19 278 ASN A N 1
ATOM 2297 C CA . ASN A 1 278 ? -3.905 2.017 -12.424 1.00 69.19 278 ASN A CA 1
ATOM 2298 C C . ASN A 1 278 ? -4.626 1.299 -11.268 1.00 69.19 278 ASN A C 1
ATOM 2300 O O . ASN A 1 278 ? -4.797 0.081 -11.274 1.00 69.19 278 ASN A O 1
ATOM 2304 N N . PHE A 1 279 ? -5.027 2.060 -10.250 1.00 73.06 279 PHE A N 1
ATOM 2305 C CA . PHE A 1 279 ? -5.913 1.610 -9.170 1.00 73.06 279 PHE A CA 1
ATOM 2306 C C . PHE A 1 279 ? -5.463 0.326 -8.453 1.00 73.06 279 PHE A C 1
ATOM 2308 O O . PHE A 1 279 ? -6.291 -0.423 -7.934 1.00 73.06 279 PHE A O 1
ATOM 2315 N N . ARG A 1 280 ? -4.146 0.074 -8.377 1.00 75.06 280 ARG A N 1
ATOM 2316 C CA . ARG A 1 280 ? -3.583 -1.069 -7.641 1.00 75.06 280 ARG A CA 1
ATOM 2317 C C . ARG A 1 280 ? -4.215 -1.159 -6.252 1.00 75.06 280 ARG A C 1
ATOM 2319 O O . ARG A 1 280 ? -4.202 -0.181 -5.511 1.00 75.06 280 ARG A O 1
ATOM 2326 N N . VAL A 1 281 ? -4.731 -2.335 -5.888 1.00 75.75 281 VAL A N 1
ATOM 2327 C CA . VAL A 1 281 ? -5.580 -2.534 -4.694 1.00 75.75 281 VAL A CA 1
ATOM 2328 C C . VAL A 1 281 ? -4.978 -1.917 -3.427 1.00 75.75 281 VAL A C 1
ATOM 2330 O O . VAL A 1 281 ? -5.660 -1.215 -2.688 1.00 75.75 281 VAL A O 1
ATOM 2333 N N . SER A 1 282 ? -3.686 -2.127 -3.176 1.00 80.88 282 SER A N 1
ATOM 2334 C CA . SER A 1 282 ? -2.990 -1.564 -2.015 1.00 80.88 282 SER A CA 1
ATOM 2335 C C . SER A 1 282 ? -2.861 -0.034 -2.062 1.00 80.88 282 SER A C 1
ATOM 2337 O O . SER A 1 282 ? -3.082 0.615 -1.039 1.00 80.88 282 SER A O 1
ATOM 2339 N N . ALA A 1 283 ? -2.582 0.541 -3.236 1.00 84.44 283 ALA A N 1
ATOM 2340 C CA . ALA A 1 283 ? -2.543 1.987 -3.453 1.00 84.44 283 ALA A CA 1
ATOM 2341 C C . ALA A 1 283 ? -3.938 2.614 -3.316 1.00 84.44 283 ALA A C 1
ATOM 2343 O O . ALA A 1 283 ? -4.074 3.661 -2.690 1.00 84.44 283 ALA A O 1
ATOM 2344 N N . PHE A 1 284 ? -4.984 1.938 -3.805 1.00 85.38 284 PHE A N 1
ATOM 2345 C CA . PHE A 1 284 ? -6.373 2.361 -3.636 1.00 85.38 284 PHE A CA 1
ATOM 2346 C C . PHE A 1 284 ? -6.733 2.498 -2.155 1.00 85.38 284 PHE A C 1
ATOM 2348 O O . PHE A 1 284 ? -7.169 3.563 -1.726 1.00 85.38 284 PHE A O 1
ATOM 2355 N N . ARG A 1 285 ? -6.467 1.479 -1.330 1.00 84.81 285 ARG A N 1
ATOM 2356 C CA . ARG A 1 285 ? -6.761 1.555 0.114 1.00 84.81 285 ARG A CA 1
ATOM 2357 C C . ARG A 1 285 ? -6.034 2.704 0.805 1.00 84.81 285 ARG A C 1
ATOM 2359 O O . ARG A 1 285 ? -6.638 3.436 1.586 1.00 84.81 285 ARG A O 1
ATOM 2366 N N . ALA A 1 286 ? -4.747 2.866 0.503 1.00 88.56 286 ALA A N 1
ATOM 2367 C CA . ALA A 1 286 ? -3.953 3.959 1.044 1.00 88.56 286 ALA A CA 1
ATOM 2368 C C . ALA A 1 286 ? -4.476 5.325 0.570 1.00 88.56 286 ALA A C 1
ATOM 2370 O O . ALA A 1 286 ? -4.585 6.238 1.383 1.00 88.56 286 ALA A O 1
ATOM 2371 N N . SER A 1 287 ? -4.880 5.450 -0.699 1.00 91.19 287 SER A N 1
ATOM 2372 C CA . SER A 1 287 ? -5.480 6.674 -1.241 1.00 91.19 287 SER A CA 1
ATOM 2373 C C . SER A 1 287 ? -6.764 7.048 -0.505 1.00 91.19 287 SER A C 1
ATOM 2375 O O . SER A 1 287 ? -6.870 8.172 -0.037 1.00 91.19 287 SER A O 1
ATOM 2377 N N . VAL A 1 288 ? -7.682 6.098 -0.283 1.00 90.12 288 VAL A N 1
ATOM 2378 C CA . VAL A 1 288 ? -8.939 6.341 0.440 1.00 90.12 288 VAL A CA 1
ATOM 2379 C C . VAL A 1 288 ? -8.653 6.804 1.871 1.00 90.12 288 VAL A C 1
ATOM 2381 O O . VAL A 1 288 ? -9.251 7.774 2.339 1.00 90.12 288 VAL A O 1
ATOM 2384 N N . MET A 1 289 ? -7.698 6.163 2.552 1.00 89.19 289 MET A N 1
ATOM 2385 C CA . MET A 1 289 ? -7.308 6.536 3.912 1.00 89.19 289 MET A CA 1
ATOM 2386 C C . MET A 1 289 ? -6.710 7.948 3.978 1.00 89.19 289 MET A C 1
ATOM 2388 O O . MET A 1 289 ? -7.131 8.747 4.815 1.00 89.19 289 MET A O 1
ATOM 2392 N N . LEU A 1 290 ? -5.772 8.283 3.086 1.00 90.62 290 LEU A N 1
ATOM 2393 C CA . LEU A 1 290 ? -5.170 9.618 3.035 1.00 90.62 290 LEU A CA 1
ATOM 2394 C C . LEU A 1 290 ? -6.185 10.680 2.610 1.00 90.62 290 LEU A C 1
ATOM 2396 O O . LEU A 1 290 ? -6.225 11.751 3.209 1.00 90.62 290 LEU A O 1
ATOM 2400 N N . SER A 1 291 ? -7.058 10.386 1.647 1.00 91.94 291 SER A N 1
ATOM 2401 C CA . SER A 1 291 ? -8.114 11.306 1.225 1.00 91.94 291 SER A CA 1
ATOM 2402 C C . SER A 1 291 ? -9.060 11.638 2.373 1.00 91.94 291 SER A C 1
ATOM 2404 O O . SER A 1 291 ? -9.382 12.805 2.572 1.00 91.94 291 SER A O 1
ATOM 2406 N N . MET A 1 292 ? -9.454 10.653 3.182 1.00 89.25 292 MET A N 1
ATOM 2407 C CA . MET A 1 292 ? -10.270 10.898 4.374 1.00 89.25 292 MET A CA 1
ATOM 2408 C C . MET A 1 292 ? -9.545 11.747 5.429 1.00 89.25 292 MET A C 1
ATOM 2410 O O . MET A 1 292 ? -10.169 12.626 6.026 1.00 89.25 292 MET A O 1
ATOM 2414 N N . ILE A 1 293 ? -8.237 11.543 5.634 1.00 88.62 293 ILE A N 1
ATOM 2415 C CA . ILE A 1 293 ? -7.420 12.414 6.500 1.00 88.62 293 ILE A CA 1
ATOM 2416 C C . ILE A 1 293 ? -7.424 13.848 5.958 1.00 88.62 293 ILE A C 1
ATOM 2418 O O . ILE A 1 293 ? -7.693 14.787 6.704 1.00 88.62 293 ILE A O 1
ATOM 2422 N N . MET A 1 294 ? -7.204 14.024 4.658 1.00 89.75 294 MET A N 1
ATOM 2423 C CA . MET A 1 294 ? -7.176 15.334 4.012 1.00 89.75 294 MET A CA 1
ATOM 2424 C C . MET A 1 294 ? -8.539 16.043 4.102 1.00 89.75 294 MET A C 1
ATOM 2426 O O . MET A 1 294 ? -8.617 17.201 4.510 1.00 89.75 294 MET A O 1
ATOM 2430 N N . ILE A 1 295 ? -9.637 15.330 3.845 1.00 89.56 295 ILE A N 1
ATOM 2431 C CA . ILE A 1 295 ? -11.006 15.849 3.997 1.00 89.56 295 ILE A CA 1
ATOM 2432 C C . ILE A 1 295 ? -11.304 16.246 5.452 1.00 89.56 295 ILE A C 1
ATOM 2434 O O . ILE A 1 295 ? -11.995 17.239 5.686 1.00 89.56 295 ILE A O 1
ATOM 2438 N N . SER A 1 296 ? -10.751 15.538 6.442 1.00 86.12 296 SER A N 1
ATOM 2439 C CA . SER A 1 296 ? -10.929 15.881 7.861 1.00 86.12 296 SER A CA 1
ATOM 2440 C C . SER A 1 296 ? -10.422 17.288 8.202 1.00 86.12 296 SER A C 1
ATOM 2442 O O . SER A 1 296 ? -11.064 18.005 8.977 1.00 86.12 296 SER A O 1
ATOM 2444 N N . TYR A 1 297 ? -9.341 17.728 7.544 1.00 83.94 297 TYR A N 1
ATOM 2445 C CA . TYR A 1 297 ? -8.826 19.090 7.681 1.00 83.94 297 TYR A CA 1
ATOM 2446 C C . TYR A 1 297 ? -9.772 20.129 7.070 1.00 83.94 297 TYR A C 1
ATOM 2448 O O . TYR A 1 297 ? -9.944 21.198 7.655 1.00 83.94 297 TYR A O 1
ATOM 2456 N N . LEU A 1 298 ? -10.431 19.821 5.944 1.00 87.00 298 LEU A N 1
ATOM 2457 C CA . LEU A 1 298 ? -11.402 20.728 5.315 1.00 87.00 298 LEU A CA 1
ATOM 2458 C C . LEU A 1 298 ? -12.646 20.924 6.179 1.00 87.00 298 LEU A C 1
ATOM 2460 O O . LEU A 1 298 ? -13.117 22.045 6.351 1.00 87.00 298 LEU A O 1
ATOM 2464 N N . VAL A 1 299 ? -13.155 19.830 6.745 1.00 87.69 299 VAL A N 1
ATOM 2465 C CA . VAL A 1 299 ? -14.353 19.834 7.599 1.00 87.69 299 VAL A CA 1
ATOM 2466 C C . VAL A 1 299 ? -14.018 20.288 9.030 1.00 87.69 299 VAL A C 1
ATOM 2468 O O . VAL A 1 299 ? -14.914 20.451 9.855 1.00 87.69 299 VAL A O 1
ATOM 2471 N N . LYS A 1 300 ? -12.731 20.517 9.340 1.00 82.31 300 LYS A N 1
ATOM 2472 C CA . LYS A 1 300 ? -12.220 20.884 10.674 1.00 82.31 300 LYS A CA 1
ATOM 2473 C C . LYS A 1 300 ? -12.691 19.920 11.770 1.00 82.31 300 LYS A C 1
ATOM 2475 O O . LYS A 1 300 ? -12.956 20.324 12.902 1.00 82.31 300 LYS A O 1
ATOM 2480 N N . ARG A 1 301 ? -12.810 18.632 11.439 1.00 78.44 301 ARG A N 1
ATOM 2481 C CA . ARG A 1 301 ? -13.240 17.586 12.372 1.00 78.44 301 ARG A CA 1
ATOM 2482 C C . ARG A 1 301 ? -12.131 16.579 12.572 1.00 78.44 301 ARG A C 1
ATOM 2484 O O . ARG A 1 301 ? -11.644 15.982 11.622 1.00 78.44 301 ARG A O 1
ATOM 2491 N N . TYR A 1 302 ? -11.780 16.350 13.830 1.00 74.81 302 TYR A N 1
ATOM 2492 C CA . TYR A 1 302 ? -10.847 15.295 14.184 1.00 74.81 302 TYR A CA 1
ATOM 2493 C C . TYR A 1 302 ? -11.488 13.921 13.960 1.00 74.81 302 TYR A C 1
ATOM 2495 O O . TYR A 1 302 ? -12.535 13.615 14.534 1.00 74.81 302 TYR A O 1
ATOM 2503 N N . ILE A 1 303 ? -10.843 13.079 13.154 1.00 75.62 303 ILE A N 1
ATOM 2504 C CA . ILE A 1 303 ? -11.229 11.679 12.974 1.00 75.62 303 ILE A CA 1
ATOM 2505 C C . ILE A 1 303 ? -10.265 10.826 13.796 1.00 75.62 303 ILE A C 1
ATOM 2507 O O . ILE A 1 303 ? -9.054 10.874 13.595 1.00 75.62 303 ILE A O 1
ATOM 2511 N N . SER A 1 304 ? -10.800 10.019 14.715 1.00 83.12 304 SER A N 1
ATOM 2512 C CA . SER A 1 304 ? -9.980 9.029 15.418 1.00 83.12 304 SER A CA 1
ATOM 2513 C C . SER A 1 304 ? -9.376 8.043 14.418 1.00 83.12 304 SER A C 1
ATOM 2515 O O . SER A 1 304 ? -10.091 7.506 13.570 1.00 83.12 304 SER A O 1
ATOM 2517 N N . SER A 1 305 ? -8.081 7.754 14.548 1.00 84.44 305 SER A N 1
ATOM 2518 C CA . SER A 1 305 ? -7.362 6.887 13.606 1.00 84.44 305 SER A CA 1
ATOM 2519 C C . SER A 1 305 ? -7.938 5.467 13.541 1.00 84.44 305 SER A C 1
ATOM 2521 O O . SER A 1 305 ? -7.949 4.861 12.473 1.00 84.44 305 SER A O 1
ATOM 2523 N N . TYR A 1 306 ? -8.497 4.964 14.648 1.00 85.81 306 TYR A N 1
ATOM 2524 C CA . TYR A 1 306 ? -9.234 3.699 14.657 1.00 85.81 306 TYR A CA 1
ATOM 2525 C C . TYR A 1 306 ? -10.549 3.814 13.876 1.00 85.81 306 TYR A C 1
ATOM 2527 O O . TYR A 1 306 ? -10.801 3.010 12.987 1.00 85.81 306 TYR A O 1
ATOM 2535 N N . ASN A 1 307 ? -11.367 4.844 14.130 1.00 86.06 307 ASN A N 1
ATOM 2536 C CA . ASN A 1 307 ? -12.603 5.061 13.361 1.00 86.06 307 ASN A CA 1
ATOM 2537 C C . ASN A 1 307 ? -12.330 5.160 11.858 1.00 86.06 307 ASN A C 1
ATOM 2539 O O . ASN A 1 307 ? -13.098 4.614 11.070 1.00 86.06 307 ASN A O 1
ATOM 2543 N N . LEU A 1 308 ? -11.231 5.816 11.482 1.00 87.56 308 LEU A N 1
ATOM 2544 C CA . LEU A 1 308 ? -10.782 5.915 10.102 1.00 87.56 308 LEU A CA 1
ATOM 2545 C C . LEU A 1 308 ? -10.454 4.538 9.513 1.00 87.56 308 LEU A C 1
ATOM 2547 O O . LEU A 1 308 ? -11.019 4.180 8.485 1.00 87.56 308 LEU A O 1
ATOM 2551 N N . LEU A 1 309 ? -9.590 3.752 10.166 1.00 90.12 309 LEU A N 1
ATOM 2552 C CA . LEU A 1 309 ? -9.181 2.430 9.678 1.00 90.12 309 LEU A CA 1
ATOM 2553 C C . LEU A 1 309 ? -10.390 1.519 9.419 1.00 90.12 309 LEU A C 1
ATOM 2555 O O . LEU A 1 309 ? -10.516 0.943 8.340 1.00 90.12 309 LEU A O 1
ATOM 2559 N N . PHE A 1 310 ? -11.304 1.425 10.386 1.00 90.19 310 PHE A N 1
ATOM 2560 C CA . PHE A 1 310 ? -12.476 0.557 10.275 1.00 90.19 310 PHE A CA 1
ATOM 2561 C C . PHE A 1 310 ? -13.535 1.103 9.303 1.00 90.19 310 PHE A C 1
ATOM 2563 O O . PHE A 1 310 ? -14.182 0.314 8.619 1.00 90.19 310 PHE A O 1
ATOM 2570 N N . ALA A 1 311 ? -13.680 2.429 9.170 1.00 88.94 311 ALA A N 1
ATOM 2571 C CA . ALA A 1 311 ? -14.555 3.025 8.155 1.00 88.94 311 ALA A CA 1
ATOM 2572 C C . ALA A 1 311 ? -14.033 2.761 6.736 1.00 88.94 311 ALA A C 1
ATOM 2574 O O . ALA A 1 311 ? -14.798 2.356 5.864 1.00 88.94 311 ALA A O 1
ATOM 2575 N N . VAL A 1 312 ? -12.727 2.929 6.514 1.00 89.44 312 VAL A N 1
ATOM 2576 C CA . VAL A 1 312 ? -12.076 2.614 5.234 1.00 89.44 312 VAL A CA 1
ATOM 2577 C C . VAL A 1 312 ? -12.209 1.123 4.928 1.00 89.44 312 VAL A C 1
ATOM 2579 O O . VAL A 1 312 ? -12.605 0.764 3.822 1.00 89.44 312 VAL A O 1
ATOM 2582 N N . GLY A 1 313 ? -11.955 0.255 5.914 1.00 90.62 313 GLY A N 1
ATOM 2583 C CA . GLY A 1 313 ? -12.169 -1.188 5.789 1.00 90.62 313 GLY A CA 1
ATOM 2584 C C . GLY A 1 313 ? -13.601 -1.532 5.378 1.00 90.62 313 GLY A C 1
ATOM 2585 O O . GLY A 1 313 ? -13.795 -2.324 4.461 1.00 90.62 313 GLY A O 1
ATOM 2586 N N . PHE A 1 314 ? -14.598 -0.893 5.996 1.00 90.62 314 PHE A N 1
ATOM 2587 C CA . PHE A 1 314 ? -16.005 -1.081 5.647 1.00 90.62 314 PHE A CA 1
ATOM 2588 C C . PHE A 1 314 ? -16.296 -0.646 4.206 1.00 90.62 314 PHE A C 1
ATOM 2590 O O . PHE A 1 314 ? -16.881 -1.420 3.460 1.00 90.62 314 PHE A O 1
ATOM 2597 N N . ILE A 1 315 ? -15.829 0.534 3.781 1.00 89.81 315 ILE A N 1
ATOM 2598 C CA . ILE A 1 315 ? -16.013 1.030 2.404 1.00 89.81 315 ILE A CA 1
ATOM 2599 C C . ILE A 1 315 ? -15.395 0.068 1.383 1.00 89.81 315 ILE A C 1
ATOM 2601 O O . ILE A 1 315 ? -16.017 -0.250 0.373 1.00 89.81 315 ILE A O 1
ATOM 2605 N N . ILE A 1 316 ? -14.184 -0.428 1.646 1.00 87.69 316 ILE A N 1
ATOM 2606 C CA . ILE A 1 316 ? -13.505 -1.371 0.750 1.00 87.69 316 ILE A CA 1
ATOM 2607 C C . ILE A 1 316 ? -14.302 -2.671 0.621 1.00 87.69 316 ILE A C 1
ATOM 2609 O O . ILE A 1 316 ? -14.514 -3.147 -0.493 1.00 87.69 316 ILE A O 1
ATOM 2613 N N . LEU A 1 317 ? -14.757 -3.236 1.742 1.00 90.06 317 LEU A N 1
ATOM 2614 C CA . LEU A 1 317 ? -15.547 -4.465 1.731 1.00 90.06 317 LEU A CA 1
ATOM 2615 C C . LEU A 1 317 ? -16.950 -4.241 1.153 1.00 90.06 317 LEU A C 1
ATOM 2617 O O . LEU A 1 317 ? -17.520 -5.163 0.586 1.00 90.06 317 LEU A O 1
ATOM 2621 N N . LEU A 1 318 ? -17.511 -3.036 1.258 1.00 88.50 318 LEU A N 1
ATOM 2622 C CA . LEU A 1 318 ? -18.786 -2.699 0.629 1.00 88.50 318 LEU A CA 1
ATOM 2623 C C . LEU A 1 318 ? -18.667 -2.735 -0.901 1.00 88.50 318 LEU A C 1
ATOM 2625 O O . LEU A 1 318 ? -19.548 -3.258 -1.575 1.00 88.50 318 LEU A O 1
ATOM 2629 N N . LEU A 1 319 ? -17.555 -2.224 -1.441 1.00 84.88 319 LEU A N 1
ATOM 2630 C CA . LEU A 1 319 ? -17.258 -2.258 -2.877 1.00 84.88 319 LEU A CA 1
ATOM 2631 C C . LEU A 1 319 ? -16.848 -3.654 -3.362 1.00 84.88 319 LEU A C 1
ATOM 2633 O O . LEU A 1 319 ? -17.105 -4.020 -4.507 1.00 84.88 319 LEU A O 1
ATOM 2637 N N . SER A 1 320 ? -16.162 -4.426 -2.518 1.00 82.88 320 SER A N 1
ATOM 2638 C CA . SER A 1 320 ? -15.660 -5.753 -2.870 1.00 82.88 320 SER A CA 1
ATOM 2639 C C . SER A 1 320 ? -15.589 -6.660 -1.631 1.00 82.88 320 SER A C 1
ATOM 2641 O O . SER A 1 320 ? -14.528 -6.796 -1.012 1.00 82.88 320 SER A O 1
ATOM 2643 N N . PRO A 1 321 ? -16.705 -7.321 -1.262 1.00 86.12 321 PRO A N 1
ATOM 2644 C CA . PRO A 1 321 ? -16.814 -8.077 -0.007 1.00 86.12 321 PRO A CA 1
ATOM 2645 C C . PRO A 1 321 ? -15.802 -9.211 0.112 1.00 86.12 321 PRO A C 1
ATOM 2647 O O . PRO A 1 321 ? -15.280 -9.487 1.190 1.00 86.12 321 PRO A O 1
ATOM 2650 N N . ARG A 1 322 ? -15.463 -9.836 -1.018 1.00 83.69 322 ARG A N 1
ATOM 2651 C CA . ARG A 1 322 ? -14.507 -10.947 -1.081 1.00 83.69 322 ARG A CA 1
ATOM 2652 C C . ARG A 1 322 ? -13.079 -10.556 -0.721 1.00 83.69 322 ARG A C 1
ATOM 2654 O O . ARG A 1 322 ? -12.278 -11.442 -0.420 1.00 83.69 322 ARG A O 1
ATOM 2661 N N . GLN A 1 323 ? -12.753 -9.260 -0.677 1.00 83.88 323 GLN A N 1
ATOM 2662 C CA . GLN A 1 323 ? -11.431 -8.821 -0.238 1.00 83.88 3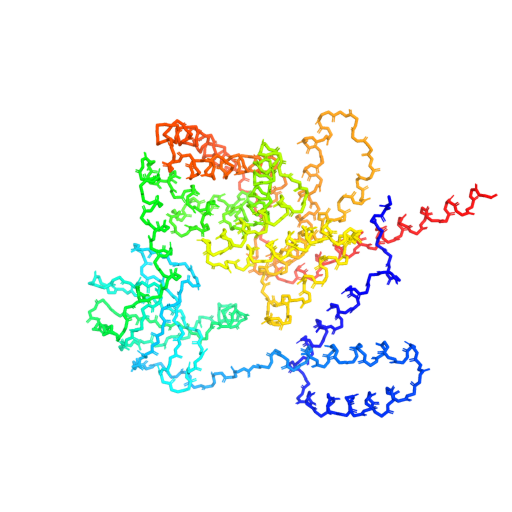23 GLN A CA 1
ATOM 2663 C C . GLN A 1 323 ? -11.097 -9.295 1.177 1.00 83.88 323 GLN A C 1
ATOM 2665 O O . GLN A 1 323 ? -9.914 -9.493 1.447 1.00 83.88 323 GLN A O 1
ATOM 2670 N N . ILE A 1 324 ? -12.089 -9.571 2.036 1.00 88.50 324 ILE A N 1
ATOM 2671 C CA . ILE A 1 324 ? -11.861 -10.115 3.385 1.00 88.50 324 ILE A CA 1
ATOM 2672 C C . ILE A 1 324 ? -11.068 -11.432 3.378 1.00 88.50 324 ILE A C 1
ATOM 2674 O O . ILE A 1 324 ? -10.327 -11.705 4.317 1.00 88.50 324 ILE A O 1
ATOM 2678 N N . TYR A 1 325 ? -11.162 -12.216 2.300 1.00 86.00 325 TYR A N 1
ATOM 2679 C CA . TYR A 1 325 ? -10.459 -13.493 2.141 1.00 86.00 325 TYR A CA 1
ATOM 2680 C C . TYR A 1 325 ? -9.107 -13.358 1.435 1.00 86.00 325 TYR A C 1
ATOM 2682 O O . TYR A 1 325 ? -8.397 -14.346 1.244 1.00 86.00 325 TYR A O 1
ATOM 2690 N N . THR A 1 326 ? -8.735 -12.149 1.011 1.00 83.62 326 THR A N 1
ATOM 2691 C CA . THR A 1 326 ? -7.481 -11.923 0.293 1.00 83.62 326 THR A CA 1
ATOM 2692 C C . THR A 1 326 ? -6.340 -11.633 1.273 1.00 83.62 326 THR A C 1
ATOM 2694 O O . THR A 1 326 ? -6.492 -10.797 2.171 1.00 83.62 326 THR A O 1
ATOM 2697 N N . PRO A 1 327 ? -5.144 -12.223 1.076 1.00 86.00 327 PRO A N 1
ATOM 2698 C CA . PRO A 1 327 ? -3.992 -11.937 1.930 1.00 86.00 327 PRO A CA 1
ATOM 2699 C C . PRO A 1 327 ? -3.613 -10.454 1.884 1.00 86.00 327 PRO A C 1
ATOM 2701 O O . PRO A 1 327 ? -3.233 -9.872 2.894 1.00 86.00 327 PRO A O 1
ATOM 2704 N N . GLY A 1 328 ? -3.772 -9.804 0.725 1.00 85.69 328 GLY A N 1
ATOM 2705 C CA . GLY A 1 328 ? -3.447 -8.391 0.559 1.00 85.69 328 GLY A CA 1
ATOM 2706 C C . GLY A 1 328 ? -4.269 -7.471 1.464 1.00 85.69 328 GLY A C 1
ATOM 2707 O O . GLY A 1 328 ? -3.720 -6.495 1.975 1.00 85.69 328 GLY A O 1
ATOM 2708 N N . PHE A 1 329 ? -5.565 -7.739 1.653 1.00 87.44 329 PHE A N 1
ATOM 2709 C CA . PHE A 1 329 ? -6.420 -6.993 2.587 1.00 87.44 329 PHE A CA 1
ATOM 2710 C C . PHE A 1 329 ? -6.033 -7.246 4.033 1.00 87.44 329 PHE A C 1
ATOM 2712 O O . PHE A 1 329 ? -5.742 -6.286 4.747 1.00 87.44 329 PHE A O 1
ATOM 2719 N N . LEU A 1 330 ? -5.943 -8.516 4.423 1.00 91.44 330 LEU A N 1
ATOM 2720 C CA . LEU A 1 330 ? -5.628 -8.910 5.792 1.00 91.44 330 LEU A CA 1
ATOM 2721 C C . LEU A 1 330 ? -4.272 -8.354 6.243 1.00 91.44 330 LEU A C 1
ATOM 2723 O O . LEU A 1 330 ? -4.193 -7.718 7.289 1.00 91.44 330 LEU A O 1
ATOM 2727 N N . LEU A 1 331 ? -3.222 -8.497 5.426 1.00 89.81 331 LEU A N 1
ATOM 2728 C CA . LEU A 1 331 ? -1.887 -7.984 5.752 1.00 89.81 331 LEU A CA 1
ATOM 2729 C C . LEU A 1 331 ? -1.875 -6.462 5.911 1.00 89.81 331 LEU A C 1
ATOM 2731 O O . LEU A 1 331 ? -1.296 -5.947 6.860 1.00 89.81 331 LEU A O 1
ATOM 2735 N N . SER A 1 332 ? -2.528 -5.733 5.004 1.00 90.06 332 SER A N 1
ATOM 2736 C CA . SER A 1 332 ? -2.566 -4.269 5.059 1.00 90.06 332 SER A CA 1
ATOM 2737 C C . SER A 1 332 ? -3.361 -3.764 6.252 1.00 90.06 332 SER A C 1
ATOM 2739 O O . SER A 1 332 ? -2.904 -2.850 6.928 1.00 90.06 332 SER A O 1
ATOM 2741 N N . PHE A 1 333 ? -4.530 -4.349 6.515 1.00 90.62 333 PHE A N 1
ATOM 2742 C CA . PHE A 1 333 ? -5.378 -3.946 7.629 1.00 90.62 333 PHE A CA 1
ATOM 2743 C C . PHE A 1 333 ? -4.699 -4.247 8.972 1.00 90.62 333 PHE A C 1
ATOM 2745 O O . PHE A 1 333 ? -4.625 -3.365 9.828 1.00 90.62 333 PHE A O 1
ATOM 2752 N N . SER A 1 334 ? -4.118 -5.444 9.128 1.00 92.31 334 SER A N 1
ATOM 2753 C CA . SER A 1 334 ? -3.374 -5.836 10.331 1.00 92.31 334 SER A CA 1
ATOM 2754 C C . SER A 1 334 ? -2.110 -5.006 10.542 1.00 92.31 334 SER A C 1
ATOM 2756 O O . SER A 1 334 ? -1.851 -4.589 11.667 1.00 92.31 334 SER A O 1
ATOM 2758 N N . ALA A 1 335 ? -1.350 -4.699 9.484 1.00 91.19 335 ALA A N 1
ATOM 2759 C CA . ALA A 1 335 ? -0.174 -3.836 9.590 1.00 91.19 335 ALA A CA 1
ATOM 2760 C C . ALA A 1 335 ? -0.554 -2.407 10.009 1.00 91.19 335 ALA A C 1
ATOM 2762 O O . ALA A 1 335 ? 0.073 -1.841 10.902 1.00 91.19 335 ALA A O 1
ATOM 2763 N N . THR A 1 336 ? -1.606 -1.824 9.423 1.00 91.00 336 THR A N 1
ATOM 2764 C CA . THR A 1 336 ? -2.079 -0.494 9.832 1.00 91.00 336 THR A CA 1
ATOM 2765 C C . THR A 1 336 ? -2.592 -0.500 11.270 1.00 91.00 336 THR A C 1
ATOM 2767 O O . THR A 1 336 ? -2.263 0.413 12.026 1.00 91.00 336 THR A O 1
ATOM 2770 N N . LEU A 1 337 ? -3.331 -1.534 11.685 1.00 90.62 337 LEU A N 1
ATOM 2771 C CA . LEU A 1 337 ? -3.765 -1.688 13.074 1.00 90.62 337 LEU A CA 1
ATOM 2772 C C . LEU A 1 337 ? -2.567 -1.772 14.030 1.00 90.62 337 LEU A C 1
ATOM 2774 O O . LEU A 1 337 ? -2.554 -1.072 15.041 1.00 90.62 337 LEU A O 1
ATOM 2778 N N . ALA A 1 338 ? -1.545 -2.559 13.683 1.00 91.69 338 ALA A N 1
ATOM 2779 C CA . ALA A 1 338 ? -0.314 -2.677 14.458 1.00 91.69 338 ALA A CA 1
ATOM 2780 C C . ALA A 1 338 ? 0.412 -1.332 14.595 1.00 91.69 338 ALA A C 1
ATOM 2782 O O . ALA A 1 338 ? 0.874 -1.011 15.686 1.00 91.69 338 ALA A O 1
ATOM 2783 N N . ILE A 1 339 ? 0.463 -0.507 13.541 1.00 89.69 339 ILE A N 1
ATOM 2784 C CA . ILE A 1 339 ? 1.042 0.848 13.600 1.00 89.69 339 ILE A CA 1
ATOM 2785 C C . ILE A 1 339 ? 0.273 1.733 14.589 1.00 89.69 339 ILE A C 1
ATOM 2787 O O . ILE A 1 339 ? 0.889 2.394 15.425 1.00 89.69 339 ILE A O 1
ATOM 2791 N N . LEU A 1 340 ? -1.065 1.739 14.529 1.00 87.62 340 LEU A N 1
ATOM 2792 C CA . LEU A 1 340 ? -1.891 2.527 15.456 1.00 87.62 340 LEU A CA 1
ATOM 2793 C C . LEU A 1 340 ? -1.671 2.094 16.909 1.00 87.62 340 LEU A C 1
ATOM 2795 O O . LEU A 1 340 ? -1.469 2.930 17.789 1.00 87.62 340 LEU A O 1
ATOM 2799 N N . ILE A 1 341 ? -1.634 0.783 17.127 1.00 86.25 341 ILE A N 1
ATOM 2800 C CA . ILE A 1 341 ? -1.361 0.160 18.420 1.00 86.25 341 ILE A CA 1
ATOM 2801 C C . ILE A 1 341 ? 0.036 0.521 18.933 1.00 86.25 341 ILE A C 1
ATOM 2803 O O . ILE A 1 341 ? 0.192 0.897 20.094 1.00 86.25 341 ILE A O 1
ATOM 2807 N N . SER A 1 342 ? 1.043 0.461 18.064 1.00 86.81 342 SER A N 1
ATOM 2808 C CA . SER A 1 342 ? 2.427 0.809 18.395 1.00 86.81 342 SER A CA 1
ATOM 2809 C C . SER A 1 342 ? 2.534 2.258 18.861 1.00 86.81 342 SER A C 1
ATOM 2811 O O . SER A 1 342 ? 3.126 2.522 19.906 1.00 86.81 342 SER A O 1
ATOM 2813 N N . ASN A 1 343 ? 1.898 3.186 18.137 1.00 83.44 343 ASN A N 1
ATOM 2814 C CA . ASN A 1 343 ? 1.868 4.604 18.502 1.00 83.44 343 ASN A CA 1
ATOM 2815 C C . ASN A 1 343 ? 1.225 4.826 19.886 1.00 83.44 343 ASN A C 1
ATOM 2817 O O . ASN A 1 343 ? 1.690 5.658 20.663 1.00 83.44 343 ASN A O 1
ATOM 2821 N N . ASP A 1 344 ? 0.181 4.067 20.227 1.00 80.81 344 ASP A N 1
ATOM 2822 C CA . ASP A 1 344 ? -0.479 4.165 21.533 1.00 80.81 344 ASP A CA 1
ATOM 2823 C C . ASP A 1 344 ? 0.344 3.530 22.672 1.00 80.81 344 ASP A C 1
ATOM 2825 O O . ASP A 1 344 ? 0.304 4.012 23.813 1.00 80.81 344 ASP A O 1
ATOM 2829 N N . LEU A 1 345 ? 1.078 2.449 22.384 1.00 79.25 345 LEU A N 1
ATOM 2830 C CA . LEU A 1 345 ? 1.942 1.748 23.340 1.00 79.25 345 LEU A CA 1
ATOM 2831 C C . LEU A 1 345 ? 3.181 2.570 23.696 1.00 79.25 345 LEU A C 1
ATOM 2833 O O . LEU A 1 345 ? 3.507 2.698 24.885 1.00 79.25 345 LEU A O 1
ATOM 2837 N N . ILE A 1 346 ? 3.827 3.150 22.683 1.00 77.44 346 ILE A N 1
ATOM 2838 C CA . ILE A 1 346 ? 5.057 3.941 22.785 1.00 77.44 346 ILE A CA 1
ATOM 2839 C C . ILE A 1 346 ? 4.703 5.417 23.043 1.00 77.44 346 ILE A C 1
ATOM 2841 O O . ILE A 1 346 ? 5.168 6.343 22.389 1.00 77.44 346 ILE A O 1
ATOM 2845 N N . ASN A 1 347 ? 3.846 5.650 24.036 1.00 67.31 347 ASN A N 1
ATOM 2846 C CA . ASN A 1 347 ? 3.425 6.984 24.474 1.00 67.31 347 ASN A CA 1
ATOM 2847 C C . ASN A 1 347 ? 4.481 7.647 25.388 1.00 67.31 347 ASN A C 1
ATOM 2849 O O . ASN A 1 347 ? 4.146 8.215 26.429 1.00 67.31 347 ASN A O 1
ATOM 2853 N N . VAL A 1 348 ? 5.765 7.509 25.048 1.00 66.12 348 VAL A N 1
ATOM 2854 C CA . VAL A 1 348 ? 6.890 8.043 25.828 1.00 66.12 348 VAL A CA 1
ATOM 2855 C C . VAL A 1 348 ? 7.594 9.105 24.982 1.00 66.12 348 VAL A C 1
ATOM 2857 O O . VAL A 1 348 ? 7.931 8.812 23.834 1.00 66.12 348 VAL A O 1
ATOM 2860 N N . PRO A 1 349 ? 7.819 10.329 25.499 1.00 66.75 349 PRO A N 1
ATOM 2861 C CA . PRO A 1 349 ? 8.596 11.330 24.781 1.00 66.75 349 PRO A CA 1
ATOM 2862 C C . PRO A 1 349 ? 10.009 10.785 24.549 1.00 66.75 349 PRO A C 1
ATOM 2864 O O . PRO A 1 349 ? 10.755 10.536 25.496 1.00 66.75 349 PRO A O 1
ATOM 2867 N N . LEU A 1 350 ? 10.349 10.552 23.281 1.00 74.50 350 LEU A N 1
ATOM 2868 C CA . LEU A 1 350 ? 11.658 10.046 22.877 1.00 74.50 350 LEU A CA 1
ATOM 2869 C C . LEU A 1 350 ? 12.670 11.171 23.092 1.00 74.50 350 LEU A C 1
ATOM 2871 O O . LEU A 1 350 ? 12.578 12.214 22.445 1.00 74.50 350 LEU A O 1
ATOM 2875 N N . LYS A 1 351 ? 13.597 10.979 24.034 1.00 74.19 351 LYS A N 1
ATOM 2876 C CA . LYS A 1 351 ? 14.530 12.032 24.461 1.00 74.19 351 LYS A CA 1
ATOM 2877 C C . LYS A 1 351 ? 15.725 12.167 23.515 1.00 74.19 351 LYS A C 1
ATOM 2879 O O . LYS A 1 351 ? 16.205 13.274 23.308 1.00 74.19 351 LYS A O 1
ATOM 2884 N N . ASN A 1 352 ? 16.161 11.062 22.897 1.00 82.00 352 ASN A N 1
ATOM 2885 C CA . ASN A 1 352 ? 17.400 11.011 22.110 1.00 82.00 352 ASN A CA 1
ATOM 2886 C C . ASN A 1 352 ? 17.159 10.527 20.667 1.00 82.00 352 ASN A C 1
ATOM 2888 O O . ASN A 1 352 ? 16.270 9.710 20.409 1.00 82.00 352 ASN A O 1
ATOM 2892 N N . SER A 1 353 ? 18.010 10.957 19.726 1.00 79.62 353 SER A N 1
ATOM 2893 C CA . SER A 1 353 ? 17.906 10.624 18.291 1.00 79.62 353 SER A CA 1
ATOM 2894 C C . SER A 1 353 ? 17.894 9.120 17.999 1.00 79.62 353 SER A C 1
ATOM 2896 O O . SER A 1 353 ? 17.169 8.681 17.111 1.00 79.62 353 SER A O 1
ATOM 2898 N N . ILE A 1 354 ? 18.624 8.310 18.776 1.00 79.44 354 ILE A N 1
ATOM 2899 C CA . ILE A 1 354 ? 18.640 6.840 18.638 1.00 79.44 354 ILE A CA 1
ATOM 2900 C C . ILE A 1 354 ? 17.258 6.245 18.941 1.00 79.44 354 ILE A C 1
ATOM 2902 O O . ILE A 1 354 ? 16.771 5.381 18.210 1.00 79.44 354 ILE A O 1
ATOM 2906 N N . GLN A 1 355 ? 16.584 6.741 19.984 1.00 80.69 355 GLN A N 1
ATOM 2907 C CA . GLN A 1 355 ? 15.243 6.277 20.340 1.00 80.69 355 GLN A CA 1
ATOM 2908 C C . GLN A 1 355 ? 14.242 6.595 19.222 1.00 80.69 355 GLN A C 1
ATOM 2910 O O . GLN A 1 355 ? 13.413 5.756 18.877 1.00 80.69 355 GLN A O 1
ATOM 2915 N N . LYS A 1 356 ? 14.358 7.787 18.625 1.00 80.19 356 LYS A N 1
ATOM 2916 C CA . LYS A 1 356 ? 13.474 8.266 17.556 1.00 80.19 356 LYS A CA 1
ATOM 2917 C C . LYS A 1 356 ? 13.704 7.580 16.211 1.00 80.19 356 LYS A C 1
ATOM 2919 O O . LYS A 1 356 ? 12.734 7.231 15.547 1.00 80.19 356 LYS A O 1
ATOM 2924 N N . ASN A 1 357 ? 14.961 7.387 15.821 1.00 82.25 357 ASN A N 1
ATOM 2925 C CA . ASN A 1 357 ? 15.309 6.978 14.459 1.00 82.25 357 ASN A CA 1
ATOM 2926 C C . ASN A 1 357 ? 15.598 5.478 14.320 1.00 82.25 357 ASN A C 1
ATOM 2928 O O . ASN A 1 357 ? 15.564 4.972 13.205 1.00 82.25 357 ASN A O 1
ATOM 2932 N N . VAL A 1 358 ? 15.870 4.765 15.419 1.00 84.25 358 VAL A N 1
ATOM 2933 C CA . VAL A 1 358 ? 16.221 3.334 15.383 1.00 84.25 358 VAL A CA 1
ATOM 2934 C C . VAL A 1 358 ? 15.252 2.512 16.222 1.00 84.25 358 VAL A C 1
ATOM 2936 O O . VAL A 1 358 ? 14.546 1.660 15.684 1.00 84.25 358 VAL A O 1
ATOM 2939 N N . LEU A 1 359 ? 15.156 2.795 17.526 1.00 85.75 359 LEU A N 1
ATOM 2940 C CA . LEU A 1 359 ? 14.349 1.977 18.436 1.00 85.75 359 LEU A CA 1
ATOM 2941 C C . LEU A 1 359 ? 12.859 2.026 18.077 1.00 85.75 359 LEU A C 1
ATOM 2943 O O . LEU A 1 359 ? 12.199 0.993 18.039 1.00 85.75 359 LEU A O 1
ATOM 2947 N N . TYR A 1 360 ? 12.327 3.211 17.779 1.00 85.31 360 TYR A N 1
ATOM 2948 C CA . TYR A 1 360 ? 10.911 3.375 17.461 1.00 85.31 360 TYR A CA 1
ATOM 2949 C C . TYR A 1 360 ? 10.496 2.661 16.155 1.00 85.31 360 TYR A C 1
ATOM 2951 O O . TYR A 1 360 ? 9.570 1.844 16.208 1.00 85.31 360 TYR A O 1
ATOM 2959 N N . PRO A 1 361 ? 11.184 2.853 15.006 1.00 87.44 361 PRO A N 1
ATOM 2960 C CA . PRO A 1 361 ? 10.919 2.068 13.796 1.00 87.44 361 PRO A CA 1
ATOM 2961 C C . PRO A 1 361 ? 11.115 0.561 13.982 1.00 87.44 361 PRO A C 1
ATOM 2963 O O . PRO A 1 361 ? 10.364 -0.225 13.399 1.00 87.44 361 PRO A O 1
ATOM 2966 N N . PHE A 1 362 ? 12.084 0.150 14.805 1.00 90.06 362 PHE A N 1
ATOM 2967 C CA . PHE A 1 362 ? 12.302 -1.258 15.126 1.00 90.06 362 PHE A CA 1
ATOM 2968 C C . PHE A 1 362 ? 11.105 -1.858 15.868 1.00 90.06 362 PHE A C 1
ATOM 2970 O O . PHE A 1 362 ? 10.553 -2.859 15.419 1.00 90.06 362 PHE A O 1
ATOM 2977 N N . VAL A 1 363 ? 10.644 -1.221 16.951 1.00 89.62 363 VAL A N 1
ATOM 2978 C CA . VAL A 1 363 ? 9.492 -1.701 17.734 1.00 89.62 363 VAL A CA 1
ATOM 2979 C C . VAL A 1 363 ? 8.229 -1.753 16.874 1.00 89.62 363 VAL A C 1
ATOM 2981 O O . VAL A 1 363 ? 7.501 -2.745 16.926 1.00 89.62 363 VAL A O 1
ATOM 2984 N N . ILE A 1 364 ? 7.990 -0.739 16.034 1.00 90.19 364 ILE A N 1
ATOM 2985 C CA . ILE A 1 364 ? 6.886 -0.768 15.061 1.00 90.19 364 ILE A CA 1
ATOM 2986 C C . ILE A 1 364 ? 7.030 -1.967 14.121 1.00 90.19 364 ILE A C 1
ATOM 2988 O O . ILE A 1 364 ? 6.061 -2.691 13.901 1.00 90.19 364 ILE A O 1
ATOM 2992 N N . SER A 1 365 ? 8.225 -2.206 13.578 1.00 91.44 365 SER A N 1
ATOM 2993 C CA . SER A 1 365 ? 8.462 -3.313 12.646 1.00 91.44 365 SER A CA 1
ATOM 2994 C C . SER A 1 365 ? 8.268 -4.680 13.304 1.00 91.44 365 SER A C 1
ATOM 2996 O O . SER A 1 365 ? 7.705 -5.581 12.680 1.00 91.44 365 SER A O 1
ATOM 2998 N N . VAL A 1 366 ? 8.657 -4.832 14.574 1.00 91.94 366 VAL A N 1
ATOM 2999 C CA . VAL A 1 366 ? 8.380 -6.034 15.374 1.00 91.94 366 VAL A CA 1
ATOM 3000 C C . VAL A 1 366 ? 6.874 -6.219 15.555 1.00 91.94 366 VAL A C 1
ATOM 3002 O O . VAL A 1 366 ? 6.354 -7.289 15.252 1.00 91.94 366 VAL A O 1
ATOM 3005 N N . LEU A 1 367 ? 6.147 -5.182 15.977 1.00 92.19 367 LEU A N 1
ATOM 3006 C CA . LEU A 1 367 ? 4.698 -5.268 16.187 1.00 92.19 367 LEU A CA 1
ATOM 3007 C C . LEU A 1 367 ? 3.941 -5.564 14.886 1.00 92.19 367 LEU A C 1
ATOM 3009 O O . LEU A 1 367 ? 3.057 -6.419 14.880 1.00 92.19 367 LEU A O 1
ATOM 3013 N N . ILE A 1 368 ? 4.316 -4.939 13.767 1.00 92.00 368 ILE A N 1
ATOM 3014 C CA . ILE A 1 368 ? 3.765 -5.278 12.446 1.00 92.00 368 ILE A CA 1
ATOM 3015 C C . ILE A 1 368 ? 4.028 -6.750 12.121 1.00 92.00 368 ILE A C 1
ATOM 3017 O O . ILE A 1 368 ? 3.111 -7.446 11.679 1.00 92.00 368 ILE A O 1
ATOM 3021 N N . SER A 1 369 ? 5.249 -7.236 12.356 1.00 91.44 369 SER A N 1
ATOM 3022 C CA . SER A 1 369 ? 5.611 -8.633 12.096 1.00 91.44 369 SER A CA 1
ATOM 3023 C C . SER A 1 369 ? 4.744 -9.582 12.925 1.00 91.44 369 SER A C 1
ATOM 3025 O O . SER A 1 369 ? 4.144 -10.487 12.361 1.00 91.44 369 SER A O 1
ATOM 3027 N N . LEU A 1 370 ? 4.554 -9.322 14.222 1.00 91.81 370 LEU A N 1
ATOM 3028 C CA . LEU A 1 370 ? 3.700 -10.140 15.097 1.00 91.81 370 LEU A CA 1
ATOM 3029 C C . LEU A 1 370 ? 2.224 -10.152 14.667 1.00 91.81 370 LEU A C 1
ATOM 3031 O O . LEU A 1 370 ? 1.579 -11.196 14.709 1.00 91.81 370 LEU A O 1
ATOM 3035 N N . PHE A 1 371 ? 1.681 -9.015 14.227 1.00 92.69 371 PHE A N 1
ATOM 3036 C CA . PHE A 1 371 ? 0.284 -8.923 13.775 1.00 92.69 371 PHE A CA 1
ATOM 3037 C C . PHE A 1 371 ? 0.049 -9.559 12.403 1.00 92.69 371 PHE A C 1
ATOM 3039 O O . PHE A 1 371 ? -1.056 -10.014 12.107 1.00 92.69 371 PHE A O 1
ATOM 3046 N N . THR A 1 372 ? 1.067 -9.564 11.545 1.00 91.69 372 THR A N 1
ATOM 3047 C CA . THR A 1 372 ? 0.983 -10.138 10.195 1.00 91.69 372 THR A CA 1
ATOM 3048 C C . THR A 1 372 ? 1.399 -11.604 10.149 1.00 91.69 372 THR A C 1
ATOM 3050 O O . THR A 1 372 ? 0.978 -12.311 9.235 1.00 91.69 372 THR A O 1
ATOM 3053 N N . LEU A 1 373 ? 2.133 -12.085 11.156 1.00 90.19 373 LEU A N 1
ATOM 3054 C CA . LEU A 1 373 ? 2.656 -13.446 11.251 1.00 90.19 373 LEU A CA 1
ATOM 3055 C C . LEU A 1 373 ? 1.596 -14.535 11.002 1.00 90.19 373 LEU A C 1
ATOM 3057 O O . LEU A 1 373 ? 1.833 -15.371 10.132 1.00 90.19 373 LEU A O 1
ATOM 3061 N N . PRO A 1 374 ? 0.403 -14.525 11.639 1.00 89.81 374 PRO A N 1
ATOM 3062 C CA . PRO A 1 374 ? -0.591 -15.582 11.426 1.00 89.81 374 PRO A CA 1
ATOM 3063 C C . PRO A 1 374 ? -1.079 -15.642 9.975 1.00 89.81 374 PRO A C 1
ATOM 3065 O O . PRO A 1 374 ? -1.315 -16.716 9.425 1.00 89.81 374 PRO A O 1
ATOM 3068 N N . ILE A 1 375 ? -1.201 -14.474 9.342 1.00 90.19 375 ILE A N 1
ATOM 3069 C CA . ILE A 1 375 ? -1.646 -14.337 7.954 1.00 90.19 375 ILE A CA 1
ATOM 3070 C C . ILE A 1 375 ? -0.540 -14.823 7.015 1.00 90.19 375 ILE A C 1
ATOM 3072 O O . ILE A 1 375 ? -0.816 -15.567 6.075 1.00 90.19 375 ILE A O 1
ATOM 3076 N N . LEU A 1 376 ? 0.713 -14.436 7.274 1.00 87.62 376 LEU A N 1
ATOM 3077 C CA . LEU A 1 376 ? 1.852 -14.871 6.469 1.00 87.62 376 LEU A CA 1
ATOM 3078 C C . LEU A 1 376 ? 2.022 -16.392 6.517 1.00 87.62 376 LEU A C 1
ATOM 3080 O O . LEU A 1 376 ? 2.126 -17.020 5.466 1.00 87.62 376 LEU A O 1
ATOM 3084 N N . THR A 1 377 ? 1.944 -16.991 7.703 1.00 86.75 377 THR A N 1
ATOM 3085 C CA . THR A 1 377 ? 2.003 -18.446 7.885 1.00 86.75 377 THR A CA 1
ATOM 3086 C C . THR A 1 377 ? 0.858 -19.167 7.176 1.00 86.75 377 THR A C 1
ATOM 3088 O O . THR A 1 377 ? 1.085 -20.175 6.513 1.00 86.75 377 THR A O 1
ATOM 3091 N N . TYR A 1 378 ? -0.370 -18.648 7.273 1.00 86.19 378 TYR A N 1
ATOM 3092 C CA . TYR A 1 378 ? -1.539 -19.288 6.666 1.00 86.19 378 TYR A CA 1
ATOM 3093 C C . TYR A 1 378 ? -1.497 -19.300 5.130 1.00 86.19 378 TYR A C 1
ATOM 3095 O O . TYR A 1 378 ? -1.920 -20.285 4.528 1.00 86.19 378 TYR A O 1
ATOM 3103 N N . PHE A 1 379 ? -1.019 -18.217 4.499 1.00 83.94 379 PHE A N 1
ATOM 3104 C CA . PHE A 1 379 ? -1.044 -18.059 3.036 1.00 83.94 379 PHE A CA 1
ATOM 3105 C C . PHE A 1 379 ? 0.282 -18.362 2.331 1.00 83.94 379 PHE A C 1
ATOM 3107 O O . PHE A 1 379 ? 0.261 -18.734 1.160 1.00 83.94 379 PHE A O 1
ATOM 3114 N N . PHE A 1 380 ? 1.423 -18.135 2.985 1.00 82.81 380 PHE A N 1
ATOM 3115 C CA . PHE A 1 380 ? 2.742 -18.180 2.343 1.00 82.81 380 PHE A CA 1
ATOM 3116 C C . PHE A 1 380 ? 3.693 -19.212 2.955 1.00 82.81 380 PHE A C 1
ATOM 3118 O O . PHE A 1 380 ? 4.734 -19.458 2.353 1.00 82.81 380 PHE A O 1
ATOM 3125 N N . HIS A 1 381 ? 3.348 -19.810 4.104 1.00 83.00 381 HIS A N 1
ATOM 3126 C CA . HIS A 1 381 ? 4.086 -20.891 4.790 1.00 83.00 381 HIS A CA 1
ATOM 3127 C C . HIS A 1 381 ? 5.539 -20.588 5.188 1.00 83.00 381 HIS A C 1
ATOM 3129 O O . HIS A 1 381 ? 6.209 -21.430 5.778 1.00 83.00 381 HIS A O 1
ATOM 3135 N N . GLU A 1 382 ? 6.026 -19.387 4.902 1.00 79.06 382 GLU A N 1
ATOM 3136 C CA . GLU A 1 382 ? 7.404 -18.980 5.121 1.00 79.06 382 GLU A CA 1
ATOM 3137 C C . GLU A 1 382 ? 7.436 -17.541 5.630 1.00 79.06 382 GLU A C 1
ATOM 3139 O O . GLU A 1 382 ? 6.791 -16.651 5.061 1.00 79.06 382 GLU A O 1
ATOM 3144 N N . VAL A 1 383 ? 8.195 -17.312 6.702 1.00 84.12 383 VAL A N 1
ATOM 3145 C CA . VAL A 1 383 ? 8.343 -15.989 7.314 1.00 84.12 383 VAL A CA 1
ATOM 3146 C C . VAL A 1 383 ? 9.809 -15.707 7.606 1.00 84.12 383 VAL A C 1
ATOM 3148 O O . VAL A 1 383 ? 10.505 -16.516 8.215 1.00 84.12 383 VAL A O 1
ATOM 3151 N N . SER A 1 384 ? 10.264 -14.533 7.177 1.00 86.81 384 SER A N 1
ATOM 3152 C CA . SER A 1 384 ? 11.620 -14.049 7.420 1.00 86.81 384 SER A CA 1
ATOM 3153 C C . SER A 1 384 ? 11.718 -13.387 8.796 1.00 86.81 384 SER A C 1
ATOM 3155 O O . SER A 1 384 ? 11.036 -12.391 9.061 1.00 86.81 384 SER A O 1
ATOM 3157 N N . ILE A 1 385 ? 12.576 -13.914 9.674 1.00 86.88 385 ILE A N 1
ATOM 3158 C CA . ILE A 1 385 ? 12.760 -13.368 11.033 1.00 86.88 385 ILE A CA 1
ATOM 3159 C C . ILE A 1 385 ? 13.512 -12.036 10.990 1.00 86.88 385 ILE A C 1
ATOM 3161 O O . ILE A 1 385 ? 13.287 -11.165 11.827 1.00 86.88 385 ILE A O 1
ATOM 3165 N N . ILE A 1 386 ? 14.380 -11.845 9.992 1.00 89.62 386 ILE A N 1
ATOM 3166 C CA . ILE A 1 386 ? 15.231 -10.654 9.894 1.00 89.62 386 ILE A CA 1
ATOM 3167 C C . ILE A 1 386 ? 14.451 -9.388 9.488 1.00 89.62 386 ILE A C 1
ATOM 3169 O O . ILE A 1 386 ? 14.998 -8.288 9.557 1.00 89.62 386 ILE A O 1
ATOM 3173 N N . THR A 1 387 ? 13.161 -9.522 9.139 1.00 90.25 387 THR A N 1
ATOM 3174 C CA . THR A 1 387 ? 12.270 -8.433 8.694 1.00 90.25 387 THR A CA 1
ATOM 3175 C C . THR A 1 387 ? 12.357 -7.155 9.546 1.00 90.25 387 THR A C 1
ATOM 3177 O O . THR A 1 387 ? 12.485 -6.073 8.971 1.00 90.25 387 THR A O 1
ATOM 3180 N N . PRO A 1 388 ? 12.324 -7.191 10.897 1.00 91.38 388 PRO A N 1
ATOM 3181 C CA . PRO A 1 388 ? 12.398 -5.959 11.682 1.00 91.38 388 PRO A CA 1
ATOM 3182 C C . PRO A 1 388 ? 13.731 -5.222 11.547 1.00 91.38 388 PRO A C 1
ATOM 3184 O O . PRO A 1 388 ? 13.751 -3.995 11.602 1.00 91.38 388 PRO A O 1
ATOM 3187 N N . ILE A 1 389 ? 14.830 -5.955 11.354 1.00 92.12 389 ILE A N 1
ATOM 3188 C CA . ILE A 1 389 ? 16.175 -5.392 11.195 1.00 92.12 389 ILE A CA 1
ATOM 3189 C C . ILE A 1 389 ? 16.323 -4.804 9.793 1.00 92.12 389 ILE A C 1
ATOM 3191 O O . ILE A 1 389 ? 16.730 -3.652 9.644 1.00 92.12 389 ILE A O 1
ATOM 3195 N N . THR A 1 390 ? 15.938 -5.561 8.762 1.00 92.56 390 THR A N 1
ATOM 3196 C CA . THR A 1 390 ? 16.012 -5.101 7.370 1.00 92.56 390 THR A CA 1
ATOM 3197 C C . THR A 1 390 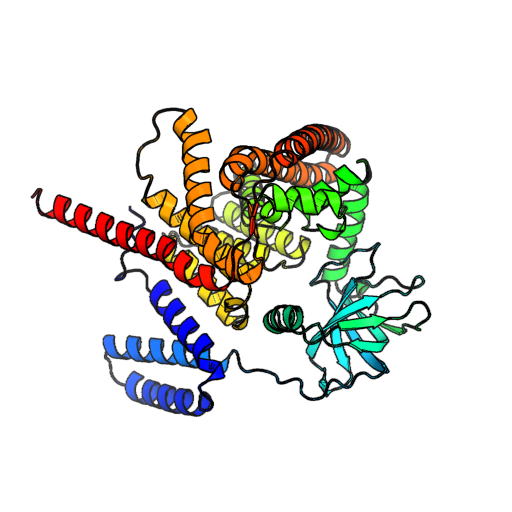? 15.130 -3.872 7.148 1.00 92.56 390 THR A C 1
ATOM 3199 O O . THR A 1 390 ? 15.555 -2.925 6.487 1.00 92.56 390 THR A O 1
ATOM 3202 N N . ASN A 1 391 ? 13.957 -3.797 7.778 1.00 92.25 391 ASN A N 1
ATOM 3203 C CA . ASN A 1 391 ? 13.063 -2.642 7.674 1.00 92.25 391 ASN A CA 1
ATOM 3204 C C . ASN A 1 391 ? 13.677 -1.317 8.157 1.00 92.25 391 ASN A C 1
ATOM 3206 O O . ASN A 1 391 ? 13.379 -0.283 7.559 1.00 92.25 391 ASN A O 1
ATOM 3210 N N . ILE A 1 392 ? 14.549 -1.319 9.176 1.00 91.75 392 ILE A N 1
ATOM 3211 C CA . ILE A 1 392 ? 15.233 -0.094 9.646 1.00 91.75 392 ILE A CA 1
ATOM 3212 C C . ILE A 1 392 ? 16.049 0.541 8.515 1.00 91.75 392 ILE A C 1
ATOM 3214 O O . ILE A 1 392 ? 16.140 1.762 8.426 1.00 91.75 392 ILE A O 1
ATOM 3218 N N . ILE A 1 393 ? 16.630 -0.286 7.649 1.00 93.44 393 ILE A N 1
ATOM 3219 C CA . ILE A 1 393 ? 17.553 0.142 6.597 1.00 93.44 393 ILE A CA 1
ATOM 3220 C C . ILE A 1 393 ? 16.798 0.366 5.285 1.00 93.44 393 ILE A C 1
ATOM 3222 O O . ILE A 1 393 ? 16.901 1.423 4.660 1.00 93.44 393 ILE A O 1
ATOM 3226 N N . PHE A 1 394 ? 16.000 -0.616 4.866 1.00 94.44 394 PHE A N 1
ATOM 3227 C CA . PHE A 1 394 ? 15.393 -0.613 3.540 1.00 94.44 394 PHE A CA 1
ATOM 3228 C C . PHE A 1 394 ? 14.158 0.278 3.436 1.00 94.44 394 PHE A C 1
ATOM 3230 O O . PHE A 1 394 ? 13.902 0.785 2.344 1.00 94.44 394 PHE A O 1
ATOM 3237 N N . ILE A 1 395 ? 13.409 0.535 4.518 1.00 92.50 395 ILE A N 1
ATOM 3238 C CA . ILE A 1 395 ? 12.274 1.474 4.452 1.00 92.50 395 ILE A CA 1
ATOM 3239 C C . ILE A 1 395 ? 12.766 2.902 4.161 1.00 92.50 395 ILE A C 1
ATOM 3241 O O . ILE A 1 395 ? 12.264 3.490 3.197 1.00 92.50 395 ILE A O 1
ATOM 3245 N N . PRO A 1 396 ? 13.747 3.475 4.894 1.00 92.62 396 PRO A N 1
ATOM 3246 C CA . PRO A 1 396 ? 14.291 4.793 4.564 1.00 92.62 396 PRO A CA 1
ATOM 3247 C C . PRO A 1 396 ? 14.903 4.862 3.164 1.00 92.62 396 PRO A C 1
ATOM 3249 O O . PRO A 1 396 ? 14.596 5.797 2.428 1.00 92.62 396 PRO A O 1
ATOM 3252 N N . LEU A 1 397 ? 15.695 3.861 2.759 1.00 94.62 397 LEU A N 1
ATOM 3253 C CA . LEU A 1 397 ? 16.288 3.822 1.415 1.00 94.62 397 LEU A CA 1
ATOM 3254 C C . LEU A 1 397 ? 15.218 3.795 0.319 1.00 94.62 397 LEU A C 1
ATOM 3256 O O . LEU A 1 397 ? 15.282 4.577 -0.625 1.00 94.62 397 LEU A O 1
ATOM 3260 N N . THR A 1 398 ? 14.195 2.952 0.473 1.00 94.62 398 THR A N 1
ATOM 3261 C CA . THR A 1 398 ? 13.075 2.877 -0.478 1.00 94.62 398 THR A CA 1
ATOM 3262 C C . THR A 1 398 ? 12.307 4.200 -0.516 1.00 94.62 398 THR A C 1
ATOM 3264 O O . THR A 1 398 ? 11.991 4.702 -1.589 1.00 94.62 398 THR A O 1
ATOM 3267 N N . SER A 1 399 ? 12.062 4.818 0.645 1.00 92.88 399 SER A N 1
ATOM 3268 C CA . SER A 1 399 ? 11.407 6.133 0.738 1.00 92.88 399 SER A CA 1
ATOM 3269 C C . SER A 1 399 ? 12.200 7.217 0.010 1.00 92.88 399 SER A C 1
ATOM 3271 O O . SER A 1 399 ? 11.614 8.052 -0.680 1.00 92.88 399 SER A O 1
ATOM 3273 N N . PHE A 1 400 ? 13.527 7.196 0.146 1.00 95.00 400 PHE A N 1
ATOM 3274 C CA . PHE A 1 400 ? 14.428 8.130 -0.517 1.00 95.00 400 PHE A CA 1
ATOM 3275 C C . PHE A 1 400 ? 14.419 7.933 -2.037 1.00 95.00 400 PHE A C 1
ATOM 3277 O O . PHE A 1 400 ? 14.209 8.902 -2.764 1.00 95.00 400 PHE A O 1
ATOM 3284 N N . ILE A 1 401 ? 14.522 6.688 -2.518 1.00 94.06 401 ILE A N 1
ATOM 3285 C CA . ILE A 1 401 ? 14.442 6.362 -3.952 1.00 94.06 401 ILE A CA 1
ATOM 3286 C C . ILE A 1 401 ? 13.093 6.791 -4.541 1.00 94.06 401 ILE A C 1
ATOM 3288 O O . ILE A 1 401 ? 13.067 7.454 -5.574 1.00 94.06 401 ILE A O 1
ATOM 3292 N N . ILE A 1 402 ? 11.972 6.486 -3.875 1.00 92.56 402 ILE A N 1
ATOM 3293 C CA . ILE A 1 402 ? 10.633 6.909 -4.325 1.00 92.56 402 ILE A CA 1
ATOM 3294 C C . ILE A 1 402 ? 10.543 8.437 -4.384 1.00 92.56 402 ILE A C 1
ATOM 3296 O O . ILE A 1 402 ? 10.032 8.986 -5.359 1.00 92.56 402 ILE A O 1
ATOM 3300 N N . THR A 1 403 ? 11.049 9.128 -3.359 1.00 93.81 403 THR A N 1
ATOM 3301 C CA . THR A 1 403 ? 11.046 10.597 -3.303 1.00 93.81 403 THR A CA 1
ATOM 3302 C C . THR A 1 403 ? 11.815 11.184 -4.480 1.00 93.81 403 THR A C 1
ATOM 3304 O O . THR A 1 403 ? 11.271 12.010 -5.212 1.00 93.81 403 THR A O 1
ATOM 3307 N N . LEU A 1 404 ? 13.050 10.728 -4.704 1.00 92.69 404 LEU A N 1
ATOM 3308 C CA . LEU A 1 404 ? 13.866 11.168 -5.833 1.00 92.69 404 LEU A CA 1
ATOM 3309 C C . LEU A 1 404 ? 13.229 10.802 -7.175 1.00 92.69 404 LEU A C 1
ATOM 3311 O O . LEU A 1 404 ? 13.253 11.618 -8.084 1.00 92.69 404 LEU A O 1
ATOM 3315 N N . GLY A 1 405 ? 12.617 9.624 -7.301 1.00 90.12 405 GLY A N 1
ATOM 3316 C CA . GLY A 1 405 ? 11.940 9.196 -8.524 1.00 90.12 405 GLY A CA 1
ATOM 3317 C C . GLY A 1 405 ? 10.736 10.074 -8.876 1.00 90.12 405 GLY A C 1
ATOM 3318 O O . GLY A 1 405 ? 10.573 10.466 -10.029 1.00 90.12 405 GLY A O 1
ATOM 3319 N N . ILE A 1 406 ? 9.928 10.458 -7.883 1.00 88.38 406 ILE A N 1
ATOM 3320 C CA . ILE A 1 406 ? 8.823 11.411 -8.077 1.00 88.38 406 ILE A CA 1
ATOM 3321 C C . ILE A 1 406 ? 9.364 12.796 -8.446 1.00 88.38 406 ILE A C 1
ATOM 3323 O O . ILE A 1 406 ? 8.837 13.434 -9.356 1.00 88.38 406 ILE A O 1
ATOM 3327 N N . LEU A 1 407 ? 10.422 13.263 -7.778 1.00 89.38 407 LEU A N 1
ATOM 3328 C CA . LEU A 1 407 ? 11.057 14.536 -8.121 1.00 89.38 407 LEU A CA 1
ATOM 3329 C C . LEU A 1 407 ? 11.647 14.505 -9.534 1.00 89.38 407 LEU A C 1
ATOM 3331 O O . LEU A 1 407 ? 11.455 15.464 -10.271 1.00 89.38 407 LEU A O 1
ATOM 3335 N N . ALA A 1 408 ? 12.288 13.410 -9.947 1.00 88.44 408 ALA A N 1
ATOM 3336 C CA . ALA A 1 408 ? 12.797 13.233 -11.304 1.00 88.44 408 ALA A CA 1
ATOM 3337 C C . ALA A 1 408 ? 11.669 13.357 -12.333 1.00 88.44 408 ALA A C 1
ATOM 3339 O O . ALA A 1 408 ? 11.810 14.120 -13.279 1.00 88.44 408 ALA A O 1
ATOM 3340 N N . ILE A 1 409 ? 10.519 12.710 -12.104 1.00 84.88 409 ILE A N 1
ATOM 3341 C CA . ILE A 1 409 ? 9.322 12.842 -12.956 1.00 84.88 409 ILE A CA 1
ATOM 3342 C C . ILE A 1 409 ? 8.871 14.304 -13.062 1.00 84.88 409 ILE A C 1
ATOM 3344 O O . ILE A 1 409 ? 8.615 14.790 -14.160 1.00 84.88 409 ILE A O 1
ATOM 3348 N N . ILE A 1 410 ? 8.791 15.020 -11.938 1.00 84.25 410 ILE A N 1
ATOM 3349 C CA . ILE A 1 410 ? 8.357 16.425 -11.918 1.00 84.25 410 ILE A CA 1
ATOM 3350 C C . ILE A 1 410 ? 9.364 17.314 -12.659 1.00 84.25 410 ILE A C 1
ATOM 3352 O O . ILE A 1 410 ? 8.974 18.132 -13.491 1.00 84.25 410 ILE A O 1
ATOM 3356 N N . PHE A 1 411 ? 10.658 17.156 -12.378 1.00 86.19 411 PHE A N 1
ATOM 3357 C CA . PHE A 1 411 ? 11.711 17.978 -12.965 1.00 86.19 411 PHE A CA 1
ATOM 3358 C C . PHE A 1 411 ? 12.002 17.627 -14.418 1.00 86.19 411 PHE A C 1
ATOM 3360 O O . PHE A 1 411 ? 12.446 18.505 -15.140 1.00 86.19 411 PHE A O 1
ATOM 3367 N N . HIS A 1 412 ? 11.739 16.409 -14.885 1.00 84.56 412 HIS A N 1
ATOM 3368 C CA . HIS A 1 412 ? 12.018 16.033 -16.270 1.00 84.56 412 HIS A CA 1
ATOM 3369 C C . HIS A 1 412 ? 11.241 16.887 -17.279 1.00 84.56 412 HIS A C 1
ATOM 3371 O O . HIS A 1 412 ? 11.782 17.227 -18.324 1.00 84.56 412 HIS A O 1
ATOM 3377 N N . ILE A 1 413 ? 10.013 17.298 -16.940 1.00 80.62 413 ILE A N 1
ATOM 3378 C CA . ILE A 1 413 ? 9.172 18.137 -17.809 1.00 80.62 413 ILE A CA 1
ATOM 3379 C C . ILE A 1 413 ? 9.765 19.544 -17.977 1.00 80.62 413 ILE A C 1
ATOM 3381 O O . ILE A 1 413 ? 9.751 20.093 -19.073 1.00 80.62 413 ILE A O 1
ATOM 3385 N N . PHE A 1 414 ? 10.276 20.134 -16.894 1.00 83.69 414 PHE A N 1
ATOM 3386 C CA . PHE A 1 414 ? 10.679 21.547 -16.868 1.00 83.69 414 PHE A CA 1
ATOM 3387 C C . PHE A 1 414 ? 12.198 21.755 -16.962 1.00 83.69 414 PHE A C 1
ATOM 3389 O O . PHE A 1 414 ? 12.661 22.762 -17.487 1.00 83.69 414 PHE A O 1
ATOM 3396 N N . PHE A 1 415 ? 12.979 20.805 -16.448 1.00 88.38 415 PHE A N 1
ATOM 3397 C CA . PHE A 1 415 ? 14.434 20.856 -16.294 1.00 88.38 415 PHE A CA 1
ATOM 3398 C C . PHE A 1 415 ? 15.071 19.468 -16.548 1.00 88.38 415 PHE A C 1
ATOM 3400 O O . PHE A 1 415 ? 15.560 18.821 -15.612 1.00 88.38 415 PHE A O 1
ATOM 3407 N N . PRO A 1 416 ? 15.133 18.995 -17.811 1.00 83.44 416 PRO A N 1
ATOM 3408 C CA . PRO A 1 416 ? 15.643 17.658 -18.146 1.00 83.44 416 PRO A CA 1
ATOM 3409 C C . PRO A 1 416 ? 17.072 17.383 -17.651 1.00 83.44 416 PRO A C 1
ATOM 3411 O O . PRO A 1 416 ? 17.399 16.263 -17.263 1.00 83.44 416 PRO A O 1
ATOM 3414 N N . ILE A 1 417 ? 17.931 18.408 -17.616 1.00 87.38 417 ILE A N 1
ATOM 3415 C CA . ILE A 1 417 ? 19.312 18.301 -17.115 1.00 87.38 417 ILE A CA 1
ATOM 3416 C C . ILE A 1 417 ? 19.320 17.969 -15.618 1.00 87.38 417 ILE A C 1
ATOM 3418 O O . ILE A 1 417 ? 20.029 17.061 -15.190 1.00 87.38 417 ILE A O 1
ATOM 3422 N N . LEU A 1 418 ? 18.487 18.650 -14.825 1.00 88.62 418 LEU A N 1
ATOM 3423 C CA . LEU A 1 418 ? 18.373 18.389 -13.391 1.00 88.62 418 LEU A CA 1
ATOM 3424 C C . LEU A 1 418 ? 17.833 16.977 -13.128 1.00 88.62 418 LEU A C 1
ATOM 3426 O O . LEU A 1 418 ? 18.339 16.278 -12.252 1.00 88.62 418 LEU A O 1
ATOM 3430 N N . SER A 1 419 ? 16.874 16.523 -13.942 1.00 86.81 419 SER A N 1
ATOM 3431 C CA . SER A 1 419 ? 16.381 15.143 -13.892 1.00 86.81 419 SER A CA 1
ATOM 3432 C C . SER A 1 419 ? 17.506 14.119 -14.067 1.00 86.81 419 SER A C 1
ATOM 3434 O O . SER A 1 419 ? 17.506 13.120 -13.351 1.00 86.81 419 SER A O 1
ATOM 3436 N N . LYS A 1 420 ? 18.482 14.351 -14.958 1.00 86.19 420 LYS A N 1
ATOM 3437 C CA . LYS A 1 420 ? 19.623 13.433 -15.147 1.00 86.19 420 LYS A CA 1
ATOM 3438 C C . LYS A 1 420 ? 20.484 13.311 -13.888 1.00 86.19 420 LYS A C 1
ATOM 3440 O O . LYS A 1 420 ? 20.850 12.200 -13.514 1.00 86.19 420 LYS A O 1
ATOM 3445 N N . TYR A 1 421 ? 20.761 14.420 -13.200 1.00 91.69 421 TYR A N 1
ATOM 3446 C CA . TYR A 1 421 ? 21.503 14.385 -11.934 1.00 91.69 421 TYR A CA 1
ATOM 3447 C C . TYR A 1 421 ? 20.736 13.634 -10.843 1.00 91.69 421 TYR A C 1
ATOM 3449 O O . TYR A 1 421 ? 21.323 12.820 -10.133 1.00 91.69 421 TYR A O 1
ATOM 3457 N N . ILE A 1 422 ? 19.420 13.843 -10.741 1.00 92.44 422 ILE A N 1
ATOM 3458 C CA . ILE A 1 422 ? 18.579 13.102 -9.791 1.00 92.44 422 ILE A CA 1
ATOM 3459 C C . ILE A 1 422 ? 18.626 11.598 -10.094 1.00 92.44 422 ILE A C 1
ATOM 3461 O O . ILE A 1 422 ? 18.814 10.798 -9.180 1.00 92.44 422 ILE A O 1
ATOM 3465 N N . ILE A 1 423 ? 18.521 11.208 -11.368 1.00 89.75 423 ILE A N 1
ATOM 3466 C CA . ILE A 1 423 ? 18.616 9.804 -11.796 1.00 89.75 423 ILE A CA 1
ATOM 3467 C C . ILE A 1 423 ? 19.990 9.207 -11.457 1.00 89.75 423 ILE A C 1
ATOM 3469 O O . ILE A 1 423 ? 20.058 8.070 -10.994 1.00 89.75 423 ILE A O 1
ATOM 3473 N N . ALA A 1 424 ? 21.079 9.966 -11.595 1.00 90.94 424 ALA A N 1
ATOM 3474 C CA . ALA A 1 424 ? 22.409 9.512 -11.187 1.00 90.94 424 ALA A CA 1
ATOM 3475 C C . ALA A 1 424 ? 22.504 9.253 -9.668 1.00 90.94 424 ALA A C 1
ATOM 3477 O O . ALA A 1 424 ? 23.105 8.264 -9.241 1.00 90.94 424 ALA A O 1
ATOM 3478 N N . VAL A 1 425 ? 21.865 10.092 -8.842 1.00 94.56 425 VAL A N 1
ATOM 3479 C CA . VAL A 1 425 ? 21.773 9.866 -7.387 1.00 94.56 425 VAL A CA 1
ATOM 3480 C C . VAL A 1 425 ? 20.930 8.626 -7.074 1.00 94.56 4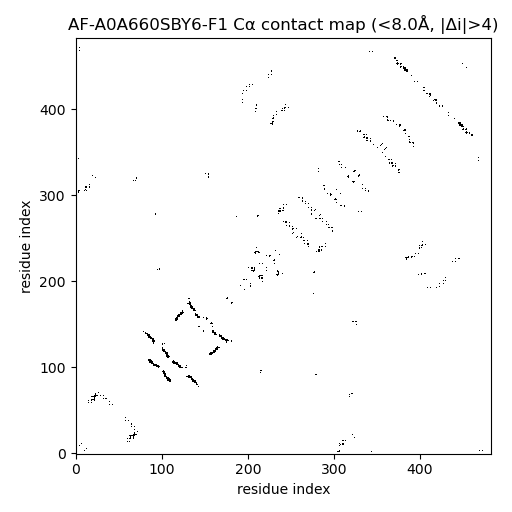25 VAL A C 1
ATOM 3482 O O . VAL A 1 425 ? 21.305 7.838 -6.201 1.00 94.56 425 VAL A O 1
ATOM 3485 N N . ILE A 1 426 ? 19.826 8.409 -7.798 1.00 93.56 426 ILE A N 1
ATOM 3486 C CA . ILE A 1 426 ? 19.016 7.187 -7.676 1.00 93.56 426 ILE A CA 1
ATOM 3487 C C . ILE A 1 426 ? 19.870 5.960 -7.997 1.00 93.56 426 ILE A C 1
ATOM 3489 O O . ILE A 1 426 ? 19.929 5.045 -7.181 1.00 93.56 426 ILE A O 1
ATOM 3493 N N . TYR A 1 427 ? 20.597 5.974 -9.115 1.00 92.8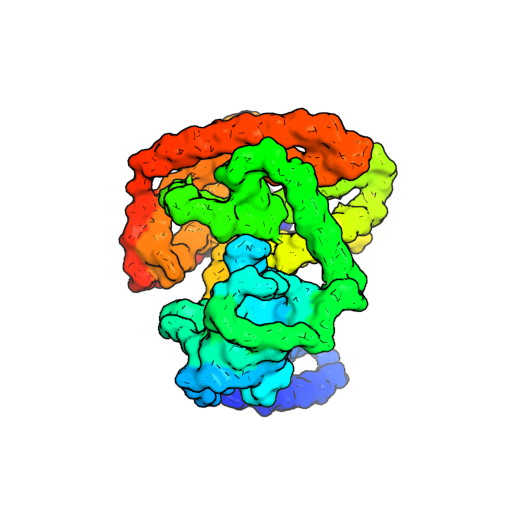8 427 TYR A N 1
ATOM 3494 C CA . TYR A 1 427 ? 21.482 4.883 -9.523 1.00 92.88 427 TYR A CA 1
ATOM 3495 C C . TYR A 1 427 ? 22.516 4.532 -8.448 1.00 92.88 427 TYR A C 1
ATOM 3497 O O . TYR A 1 427 ? 22.698 3.365 -8.097 1.00 92.88 427 TYR A O 1
ATOM 3505 N N . PHE A 1 428 ? 23.176 5.544 -7.878 1.00 94.31 428 PHE A N 1
ATOM 3506 C CA . PHE A 1 428 ? 24.131 5.339 -6.790 1.00 94.31 428 PHE A CA 1
ATOM 3507 C C . PHE A 1 428 ? 23.462 4.753 -5.538 1.00 94.31 428 PHE A C 1
ATOM 3509 O O . PHE A 1 428 ? 23.990 3.833 -4.913 1.00 94.31 428 PHE A O 1
ATOM 3516 N N . THR A 1 429 ? 22.267 5.236 -5.199 1.00 95.06 429 THR A N 1
ATOM 3517 C CA . THR A 1 429 ? 21.493 4.724 -4.061 1.00 95.06 429 THR A CA 1
ATOM 3518 C C . THR A 1 429 ? 21.065 3.273 -4.281 1.00 95.06 429 THR A C 1
ATOM 3520 O O . THR A 1 429 ? 21.158 2.461 -3.363 1.00 95.06 429 THR A O 1
ATOM 3523 N N . GLU A 1 430 ? 20.638 2.907 -5.487 1.00 94.19 430 GLU A N 1
ATOM 3524 C CA . GLU A 1 430 ? 20.264 1.533 -5.822 1.00 94.19 430 GLU A CA 1
ATOM 3525 C C . GLU A 1 430 ? 21.466 0.583 -5.815 1.00 94.19 430 GLU A C 1
ATOM 3527 O O . GLU A 1 430 ? 21.321 -0.565 -5.403 1.00 94.19 430 GLU A O 1
ATOM 3532 N N . LYS A 1 431 ? 22.676 1.044 -6.163 1.00 94.94 431 LYS A N 1
ATOM 3533 C CA . LYS A 1 431 ? 23.899 0.246 -5.953 1.00 94.94 431 LYS A CA 1
ATOM 3534 C C . LYS A 1 431 ? 24.100 -0.106 -4.487 1.00 94.94 431 LYS A C 1
ATOM 3536 O O . LYS A 1 431 ? 24.342 -1.268 -4.163 1.00 94.94 431 LYS A O 1
ATOM 3541 N N . ILE A 1 432 ? 23.966 0.883 -3.602 1.00 96.06 432 ILE A N 1
ATOM 3542 C CA . ILE A 1 432 ? 24.025 0.657 -2.153 1.00 96.06 432 ILE A CA 1
ATOM 3543 C C . ILE A 1 432 ? 22.907 -0.303 -1.735 1.00 96.06 432 ILE A C 1
ATOM 3545 O O . ILE A 1 432 ? 23.152 -1.240 -0.976 1.00 96.06 432 ILE A O 1
ATOM 3549 N N . TYR A 1 433 ? 21.699 -0.116 -2.272 1.00 95.62 433 TYR A N 1
ATOM 3550 C CA . TYR A 1 433 ? 20.553 -0.981 -2.012 1.00 95.62 433 TYR A CA 1
ATOM 3551 C C . TYR A 1 433 ? 20.858 -2.442 -2.354 1.00 95.62 433 TYR A C 1
ATOM 3553 O O . TYR A 1 433 ? 20.689 -3.313 -1.503 1.00 95.62 433 TYR A O 1
ATOM 3561 N N . PHE A 1 434 ? 21.334 -2.722 -3.570 1.00 94.69 434 PHE A N 1
ATOM 3562 C CA . PHE A 1 434 ? 21.659 -4.076 -4.016 1.00 94.69 434 PHE A CA 1
ATOM 3563 C C . PHE A 1 434 ? 22.832 -4.680 -3.245 1.00 94.69 434 PHE A C 1
ATOM 3565 O O . PHE A 1 434 ? 22.770 -5.856 -2.885 1.00 94.69 434 PHE A O 1
ATOM 3572 N N . TYR A 1 435 ? 23.860 -3.889 -2.926 1.00 94.81 435 TYR A N 1
ATOM 3573 C CA . TYR A 1 435 ? 24.966 -4.342 -2.086 1.00 94.81 435 TYR A CA 1
ATOM 3574 C C . TYR A 1 435 ? 24.466 -4.800 -0.710 1.00 94.81 435 TYR A C 1
ATOM 3576 O O . TYR A 1 435 ? 24.706 -5.942 -0.313 1.00 94.81 435 TYR A O 1
ATOM 3584 N N . LEU A 1 436 ? 23.692 -3.958 -0.019 1.00 94.56 436 LEU A N 1
ATOM 3585 C CA . LEU A 1 436 ? 23.115 -4.295 1.283 1.00 94.56 436 LEU A CA 1
ATOM 3586 C C . LEU A 1 436 ? 22.159 -5.485 1.180 1.00 94.56 436 LEU A C 1
ATOM 3588 O O . LEU A 1 436 ? 22.194 -6.375 2.026 1.00 94.56 436 LEU A O 1
ATOM 3592 N N . LEU A 1 437 ? 21.339 -5.544 0.130 1.00 93.25 437 LEU A N 1
ATOM 3593 C CA . LEU A 1 437 ? 20.418 -6.656 -0.086 1.00 93.25 437 LEU A CA 1
ATOM 3594 C C . LEU A 1 437 ? 21.178 -7.971 -0.262 1.00 93.25 437 LEU A C 1
ATOM 3596 O O . LEU A 1 437 ? 20.822 -8.967 0.357 1.00 93.25 437 LEU A O 1
ATOM 3600 N N . SER A 1 438 ? 22.260 -7.970 -1.044 1.00 91.94 438 SER A N 1
ATOM 3601 C CA . SER A 1 438 ? 23.124 -9.140 -1.230 1.00 91.94 438 SER A CA 1
ATOM 3602 C C . SER A 1 438 ? 23.815 -9.579 0.063 1.00 91.94 438 SER A C 1
ATOM 3604 O O . SER A 1 438 ? 23.988 -10.776 0.285 1.00 91.94 438 SER A O 1
ATOM 3606 N N . TYR A 1 439 ? 24.159 -8.627 0.935 1.00 91.75 439 TYR A N 1
ATOM 3607 C CA . TYR A 1 439 ? 24.742 -8.894 2.245 1.00 91.75 439 TYR A CA 1
ATOM 3608 C C . TYR A 1 439 ? 23.728 -9.560 3.183 1.00 91.75 439 TYR A C 1
ATOM 3610 O O . TYR A 1 439 ? 23.999 -10.640 3.708 1.00 91.75 439 TYR A O 1
ATOM 3618 N N . PHE A 1 440 ? 22.535 -8.976 3.340 1.00 89.19 440 PHE A N 1
ATOM 3619 C CA . PHE A 1 440 ? 21.474 -9.537 4.186 1.00 89.19 440 PHE A CA 1
ATOM 3620 C C . PHE A 1 440 ? 20.955 -10.877 3.672 1.00 89.19 440 PHE A C 1
ATOM 3622 O O . PHE A 1 440 ? 20.651 -11.765 4.466 1.00 89.19 440 PHE A O 1
ATOM 3629 N N . ASN A 1 441 ? 20.948 -11.063 2.354 1.00 86.69 441 ASN A N 1
ATOM 3630 C CA . ASN A 1 441 ? 20.607 -12.329 1.727 1.00 86.69 441 ASN A CA 1
ATOM 3631 C C . ASN A 1 441 ? 21.564 -13.468 2.114 1.00 86.69 441 ASN A C 1
ATOM 3633 O O . ASN A 1 441 ? 21.239 -14.611 1.869 1.00 86.69 441 ASN A O 1
ATOM 3637 N N . ARG A 1 442 ? 22.736 -13.233 2.715 1.00 85.88 442 ARG A N 1
ATOM 3638 C CA . ARG A 1 442 ? 23.581 -14.337 3.219 1.00 85.88 442 ARG A CA 1
ATOM 3639 C C . ARG A 1 442 ? 23.032 -14.951 4.507 1.00 85.88 442 ARG A C 1
ATOM 3641 O O . ARG A 1 442 ? 23.290 -16.114 4.788 1.00 85.88 442 ARG A O 1
ATOM 3648 N N . PHE A 1 443 ? 22.248 -14.186 5.261 1.00 80.81 443 PHE A N 1
ATOM 3649 C CA . PHE A 1 443 ? 21.677 -14.579 6.546 1.00 80.81 443 PHE A CA 1
ATOM 3650 C C . PHE A 1 443 ? 20.245 -15.096 6.381 1.00 80.81 443 PHE A C 1
ATOM 3652 O O . PHE A 1 443 ? 19.376 -14.711 7.157 1.00 80.81 443 PHE A O 1
ATOM 3659 N N . HIS A 1 444 ? 19.977 -15.909 5.349 1.00 71.44 444 HIS A N 1
ATOM 3660 C CA . HIS A 1 444 ? 18.662 -16.509 5.069 1.00 71.44 444 HIS A CA 1
ATOM 3661 C C . HIS A 1 444 ? 18.116 -17.278 6.283 1.00 71.44 444 HIS A C 1
ATOM 3663 O O . HIS A 1 444 ? 18.287 -18.488 6.398 1.00 71.44 444 HIS A O 1
ATOM 3669 N N . ILE A 1 445 ? 17.453 -16.575 7.198 1.00 76.25 445 ILE A N 1
ATOM 3670 C CA . ILE A 1 445 ? 16.787 -17.145 8.367 1.00 76.25 445 ILE A CA 1
ATOM 3671 C C . ILE A 1 445 ? 15.286 -16.995 8.125 1.00 76.25 445 ILE A C 1
ATOM 3673 O O . ILE A 1 445 ? 14.641 -16.040 8.581 1.00 76.25 445 ILE A O 1
ATOM 3677 N N . SER A 1 446 ? 14.738 -17.926 7.346 1.00 76.94 446 SER A N 1
ATOM 3678 C CA . SER A 1 446 ? 13.298 -18.108 7.215 1.00 76.94 446 SER A CA 1
ATOM 3679 C C . SER A 1 446 ? 12.845 -19.314 8.029 1.00 76.94 446 SER A C 1
ATOM 3681 O O . SER A 1 446 ? 13.521 -20.339 8.096 1.00 76.94 446 SER A O 1
ATOM 3683 N N . ILE A 1 447 ? 11.697 -19.176 8.691 1.00 77.62 447 ILE A N 1
ATOM 3684 C CA . ILE A 1 447 ? 11.038 -20.295 9.362 1.00 77.62 447 ILE A CA 1
ATOM 3685 C C . ILE A 1 447 ? 9.920 -20.774 8.445 1.00 77.62 447 ILE A C 1
ATOM 3687 O O . ILE A 1 447 ? 9.023 -19.998 8.095 1.00 77.62 447 ILE A O 1
ATOM 3691 N N . ALA A 1 448 ? 9.966 -22.055 8.084 1.00 78.19 448 ALA A N 1
ATOM 3692 C CA . ALA A 1 448 ? 8.825 -22.744 7.505 1.00 78.19 448 ALA A CA 1
ATOM 3693 C C . ALA A 1 448 ? 7.833 -23.068 8.630 1.00 78.19 448 ALA A C 1
ATOM 3695 O O . ALA A 1 448 ? 8.168 -23.777 9.578 1.00 78.19 448 ALA A O 1
ATOM 3696 N N . LEU A 1 449 ? 6.627 -22.513 8.550 1.00 76.62 449 LEU A N 1
ATOM 3697 C CA . LEU A 1 449 ? 5.591 -22.687 9.567 1.00 76.62 449 LEU A CA 1
ATOM 3698 C C . LEU A 1 449 ? 4.384 -23.396 8.952 1.00 76.62 449 LEU A C 1
ATOM 3700 O O . LEU A 1 449 ? 3.870 -22.983 7.909 1.00 76.62 449 LEU A O 1
ATOM 3704 N N . ASP A 1 450 ? 3.910 -24.448 9.620 1.00 77.25 450 ASP A N 1
ATOM 3705 C CA . ASP A 1 450 ? 2.726 -25.192 9.187 1.00 77.25 450 ASP A CA 1
ATOM 3706 C C . ASP A 1 450 ? 1.451 -24.344 9.351 1.00 77.25 450 ASP A C 1
ATOM 3708 O O . ASP A 1 450 ? 1.307 -23.540 10.277 1.00 77.25 450 ASP A O 1
ATOM 3712 N N . ARG A 1 451 ? 0.472 -24.565 8.473 1.00 73.38 451 ARG A N 1
ATOM 3713 C CA . ARG A 1 451 ? -0.837 -23.906 8.490 1.00 73.38 451 ARG A CA 1
ATOM 3714 C C . ARG A 1 451 ? -1.569 -24.130 9.812 1.00 73.38 451 ARG A C 1
ATOM 3716 O O . ARG A 1 451 ? -2.253 -23.226 10.274 1.00 73.38 451 ARG A O 1
ATOM 3723 N N . LYS A 1 452 ? -1.404 -25.285 10.466 1.00 74.50 452 LYS A N 1
ATOM 3724 C CA . LYS A 1 452 ? -1.999 -25.532 11.795 1.00 74.50 452 LYS A CA 1
ATOM 3725 C C . LYS A 1 452 ? -1.480 -24.555 12.856 1.00 74.50 452 LYS A C 1
ATOM 3727 O O . LYS A 1 452 ? -2.243 -24.141 13.728 1.00 74.50 452 LYS A O 1
ATOM 3732 N N . MET A 1 453 ? -0.224 -24.116 12.741 1.00 76.25 453 MET A N 1
ATOM 3733 C CA . MET A 1 453 ? 0.370 -23.130 13.648 1.00 76.25 453 MET A CA 1
ATOM 3734 C C . MET A 1 453 ? -0.191 -21.718 13.431 1.00 76.25 453 MET A C 1
ATOM 3736 O O . MET A 1 453 ? -0.071 -20.876 14.314 1.00 76.25 453 MET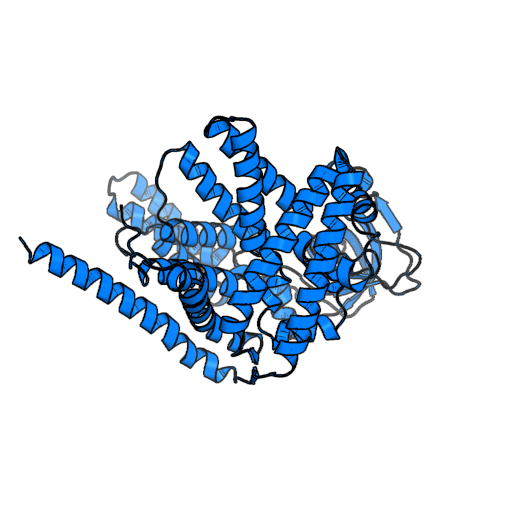 A O 1
ATOM 3740 N N . SER A 1 454 ? -0.853 -21.413 12.306 1.00 76.62 454 SER A N 1
ATOM 3741 C CA . SER A 1 454 ? -1.397 -20.063 12.095 1.00 76.62 454 SER A CA 1
ATOM 3742 C C . SER A 1 454 ? -2.477 -19.702 13.120 1.00 76.62 454 SER A C 1
ATOM 3744 O O . SER A 1 454 ? -2.570 -18.550 13.533 1.00 76.62 454 SER A O 1
ATOM 3746 N N . LEU A 1 455 ? -3.292 -20.677 13.540 1.00 75.19 455 LEU A N 1
ATOM 3747 C CA . LEU A 1 455 ? -4.366 -20.459 14.513 1.00 75.19 455 LEU A CA 1
ATOM 3748 C C . LEU A 1 455 ? -3.819 -20.190 15.916 1.00 75.19 455 LEU A C 1
ATOM 3750 O O . LEU A 1 455 ? -4.319 -19.300 16.598 1.00 75.19 455 LEU A O 1
ATOM 3754 N N . THR A 1 456 ? -2.768 -20.898 16.331 1.00 77.38 456 THR A N 1
ATOM 3755 C CA . THR A 1 456 ? -2.117 -20.643 17.625 1.00 77.38 456 THR A CA 1
ATOM 3756 C C . THR A 1 456 ? -1.415 -19.288 17.627 1.00 77.38 456 THR A C 1
ATOM 3758 O O . THR A 1 456 ? -1.478 -18.557 18.612 1.00 77.38 456 THR A O 1
ATOM 3761 N N . LEU A 1 457 ? -0.833 -18.883 16.497 1.00 82.94 457 LEU A N 1
ATOM 3762 C CA . LEU A 1 457 ? -0.180 -17.582 16.359 1.00 82.94 457 LEU A CA 1
ATOM 3763 C C . LEU A 1 457 ? -1.160 -16.397 16.412 1.00 82.94 457 LEU A C 1
ATOM 3765 O O . LEU A 1 457 ? -0.737 -15.302 16.777 1.00 82.94 457 LEU A O 1
ATOM 3769 N N . LEU A 1 458 ? -2.460 -16.586 16.129 1.00 79.62 458 LEU A N 1
ATOM 3770 C CA . LEU A 1 458 ? -3.480 -15.536 16.317 1.00 79.62 458 LEU A CA 1
ATOM 3771 C C . LEU A 1 458 ? -3.620 -15.095 17.779 1.00 79.62 458 LEU A C 1
ATOM 3773 O O . LEU A 1 458 ? -4.061 -13.974 18.034 1.00 79.62 458 LEU A O 1
ATOM 3777 N N . VAL A 1 459 ? -3.218 -15.931 18.739 1.00 80.19 459 VAL A N 1
ATOM 3778 C CA . VAL A 1 459 ? -3.260 -15.593 20.167 1.00 80.19 459 VAL A CA 1
ATOM 3779 C C . VAL A 1 459 ? -2.374 -14.380 20.469 1.00 80.19 459 VAL A C 1
ATOM 3781 O O . VAL A 1 459 ? -2.766 -13.523 21.254 1.00 80.19 459 VAL A O 1
ATOM 3784 N N . ILE A 1 460 ? -1.229 -14.239 19.795 1.00 81.56 460 ILE A N 1
ATOM 3785 C CA . ILE A 1 460 ? -0.269 -13.150 20.036 1.00 81.56 460 ILE A CA 1
ATOM 3786 C C . ILE A 1 460 ? -0.893 -11.757 19.809 1.00 81.56 460 ILE A C 1
ATOM 3788 O O . ILE A 1 460 ? -0.926 -10.967 20.757 1.00 81.56 460 ILE A O 1
ATOM 3792 N N . PRO A 1 461 ? -1.419 -11.410 18.613 1.00 82.81 461 PRO A N 1
ATOM 3793 C CA . PRO A 1 461 ? -2.037 -10.102 18.400 1.00 82.81 461 PRO A CA 1
ATOM 3794 C C . PRO A 1 461 ? -3.273 -9.886 19.283 1.00 82.81 461 PRO A C 1
ATOM 3796 O O . PRO A 1 461 ? -3.510 -8.759 19.718 1.00 82.81 461 PRO A O 1
ATOM 3799 N N . ILE A 1 462 ? -4.030 -10.944 19.604 1.00 80.19 462 ILE A N 1
ATOM 3800 C CA . ILE A 1 462 ? -5.177 -10.858 20.521 1.00 80.19 462 ILE A CA 1
ATOM 3801 C C . ILE A 1 462 ? -4.714 -10.447 21.922 1.00 80.19 462 ILE A C 1
ATOM 3803 O O . ILE A 1 462 ? -5.256 -9.494 22.483 1.00 80.19 462 ILE A O 1
ATOM 3807 N N . LEU A 1 463 ? -3.692 -11.105 22.472 1.00 81.69 463 LEU A N 1
ATOM 3808 C CA . LEU A 1 463 ? -3.142 -10.776 23.789 1.00 81.69 463 LEU A CA 1
ATOM 3809 C C . LEU A 1 463 ? -2.594 -9.346 23.836 1.00 81.69 463 LEU A C 1
ATOM 3811 O O . LEU A 1 463 ? -2.842 -8.640 24.811 1.00 81.69 463 LEU A O 1
ATOM 3815 N N . ILE A 1 464 ? -1.927 -8.880 22.775 1.00 81.50 464 ILE A N 1
ATOM 3816 C CA . ILE A 1 464 ? -1.439 -7.492 22.689 1.00 81.50 464 ILE A CA 1
ATOM 3817 C C . ILE A 1 464 ? -2.609 -6.500 22.736 1.00 81.50 464 ILE A C 1
ATOM 3819 O O . ILE A 1 464 ? -2.564 -5.517 23.479 1.00 81.50 464 ILE A O 1
ATOM 3823 N N . VAL A 1 465 ? -3.679 -6.758 21.979 1.00 78.31 465 VAL A N 1
ATOM 3824 C CA . VAL A 1 465 ? -4.880 -5.907 21.970 1.00 78.31 465 VAL A CA 1
ATOM 3825 C C . VAL A 1 465 ? -5.566 -5.916 23.341 1.00 78.31 465 VAL A C 1
ATOM 3827 O O . VAL A 1 465 ? -5.940 -4.855 23.843 1.00 78.31 465 VAL A O 1
ATOM 3830 N N . LEU A 1 466 ? -5.704 -7.080 23.980 1.00 78.75 466 LEU A N 1
ATOM 3831 C CA . LEU A 1 466 ? -6.289 -7.199 25.321 1.00 78.75 466 LEU A CA 1
ATOM 3832 C C . LEU A 1 466 ? -5.458 -6.453 26.369 1.00 78.75 466 LEU A C 1
ATOM 3834 O O . LEU A 1 466 ? -6.013 -5.668 27.141 1.00 78.75 466 LEU A O 1
ATOM 3838 N N . PHE A 1 467 ? -4.135 -6.621 26.347 1.00 80.75 467 PHE A N 1
ATOM 3839 C CA . PHE A 1 467 ? -3.207 -5.890 27.209 1.00 80.75 467 PHE A CA 1
ATOM 3840 C C . PHE A 1 467 ? -3.340 -4.374 27.030 1.00 80.75 467 PHE A C 1
ATOM 3842 O O . PHE A 1 467 ? -3.373 -3.623 28.006 1.00 80.75 467 PHE A O 1
ATOM 3849 N N . MET A 1 468 ? -3.481 -3.898 25.793 1.00 76.88 468 MET A N 1
ATOM 3850 C CA . MET A 1 468 ? -3.720 -2.481 25.531 1.00 76.88 468 MET A CA 1
ATOM 3851 C C . MET A 1 468 ? -5.036 -1.978 26.108 1.00 76.88 468 MET A C 1
ATOM 3853 O O . MET A 1 468 ? -5.063 -0.901 26.707 1.00 76.88 468 MET A O 1
ATOM 3857 N N . ILE A 1 469 ? -6.123 -2.729 25.924 1.00 73.56 469 ILE A N 1
ATOM 3858 C CA . ILE A 1 469 ? -7.432 -2.373 26.480 1.00 73.56 469 ILE A CA 1
ATOM 3859 C C . ILE A 1 469 ? -7.336 -2.297 28.007 1.00 73.56 469 ILE A C 1
ATOM 3861 O O . ILE A 1 469 ? -7.817 -1.326 28.594 1.00 73.56 469 ILE A O 1
ATOM 3865 N N . TYR A 1 470 ? -6.666 -3.264 28.639 1.00 75.31 470 TYR A N 1
ATOM 3866 C CA . TYR A 1 470 ? -6.402 -3.268 30.078 1.00 75.31 470 TYR A CA 1
ATOM 3867 C C . TYR A 1 470 ? -5.600 -2.033 30.519 1.00 75.31 470 TYR A C 1
ATOM 3869 O O . TYR A 1 470 ? -6.065 -1.263 31.360 1.00 75.31 470 TYR A O 1
ATOM 3877 N N . ARG A 1 471 ? -4.458 -1.751 29.877 1.00 76.31 471 ARG A N 1
ATOM 3878 C CA . ARG A 1 471 ? -3.604 -0.587 30.183 1.00 76.31 471 ARG A CA 1
ATOM 3879 C C . ARG A 1 471 ? -4.343 0.746 30.026 1.00 76.31 471 ARG A C 1
ATOM 3881 O O . ARG A 1 471 ? -4.092 1.690 30.774 1.00 76.31 471 ARG A 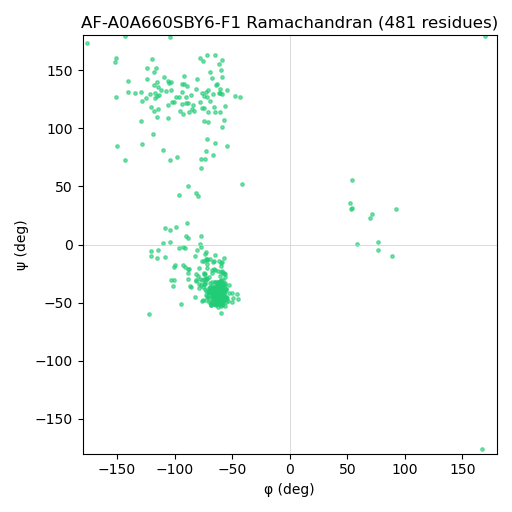O 1
ATOM 3888 N N . GLN A 1 472 ? -5.239 0.860 29.044 1.00 71.31 472 GLN A N 1
ATOM 3889 C CA . GLN A 1 472 ? -6.050 2.066 28.846 1.00 71.31 472 GLN A CA 1
ATOM 3890 C C . GLN A 1 472 ? -7.147 2.232 29.908 1.00 71.31 472 GLN A C 1
ATOM 3892 O O . GLN A 1 472 ? -7.521 3.373 30.192 1.00 71.31 472 GLN A O 1
ATOM 3897 N N . ARG A 1 473 ? -7.654 1.132 30.483 1.00 68.00 473 ARG A N 1
ATOM 3898 C CA . ARG A 1 473 ? -8.606 1.155 31.605 1.00 68.00 473 ARG A CA 1
ATOM 3899 C C . ARG A 1 473 ? -7.925 1.512 32.925 1.00 68.00 473 ARG A C 1
ATOM 3901 O O . ARG A 1 473 ? -8.384 2.454 33.556 1.00 68.00 473 ARG A O 1
ATOM 3908 N N . SER A 1 474 ? -6.797 0.881 33.258 1.00 64.62 474 SER A N 1
ATOM 3909 C CA . SER A 1 474 ? -6.042 1.189 34.488 1.00 64.62 474 SER A CA 1
ATOM 3910 C C . SER A 1 474 ? -5.616 2.665 34.539 1.00 64.62 474 SER A C 1
ATOM 3912 O O . SER A 1 474 ? -5.935 3.359 35.493 1.00 64.62 474 SER A O 1
ATOM 3914 N N . LYS A 1 475 ? -5.090 3.232 33.440 1.00 62.53 475 LYS A N 1
ATOM 3915 C CA . LYS A 1 475 ? -4.796 4.682 33.358 1.00 62.53 475 LYS A CA 1
ATOM 3916 C C . LYS A 1 475 ? -6.011 5.600 33.547 1.00 62.53 475 LYS A C 1
ATOM 3918 O O . LYS A 1 475 ? -5.838 6.810 33.680 1.00 62.53 475 LYS A O 1
ATOM 3923 N N . LYS A 1 476 ? -7.235 5.092 33.392 1.00 55.91 476 LYS A N 1
ATOM 3924 C CA . LYS A 1 476 ? -8.466 5.855 33.628 1.00 55.91 476 LYS A CA 1
ATOM 3925 C C . LYS A 1 476 ? -8.848 5.800 35.106 1.00 55.91 476 LYS A C 1
ATOM 3927 O O . LYS A 1 476 ? -9.330 6.805 35.607 1.00 55.91 476 LYS A O 1
ATOM 3932 N N . GLU A 1 477 ? -8.625 4.662 35.752 1.00 52.69 477 GLU A N 1
ATOM 3933 C CA . GLU A 1 477 ? -8.817 4.475 37.191 1.00 52.69 477 GLU A CA 1
ATOM 3934 C C . GLU A 1 477 ? -7.806 5.315 37.977 1.00 52.69 477 GLU A C 1
ATOM 3936 O O . GLU A 1 477 ? -8.250 6.119 38.782 1.00 52.69 477 GLU A O 1
ATOM 3941 N N . ASP A 1 478 ? -6.518 5.311 37.609 1.00 51.31 478 ASP A N 1
ATOM 3942 C CA . ASP A 1 478 ? -5.478 6.133 38.265 1.00 51.31 478 ASP A CA 1
ATOM 3943 C C . ASP A 1 478 ? -5.754 7.650 38.203 1.00 51.31 478 ASP A C 1
ATOM 3945 O O . ASP A 1 478 ? -5.350 8.414 39.073 1.00 51.31 478 ASP A O 1
ATOM 3949 N N . VAL A 1 479 ? -6.431 8.115 37.145 1.00 53.31 479 VAL A N 1
ATOM 3950 C CA . VAL A 1 479 ? -6.820 9.531 36.981 1.00 53.31 479 VAL A CA 1
ATOM 3951 C C . VAL A 1 479 ? -8.097 9.860 37.759 1.00 53.31 479 VAL A C 1
ATOM 3953 O O . VAL A 1 479 ? -8.315 11.017 38.098 1.00 53.31 479 VAL A O 1
ATOM 3956 N N . LEU A 1 480 ? -8.951 8.867 38.016 1.00 46.59 480 LEU A N 1
ATOM 3957 C CA . LEU A 1 480 ? -10.185 9.028 38.788 1.00 46.59 480 LEU A CA 1
ATOM 3958 C C . LEU A 1 480 ? -9.963 8.821 40.293 1.00 46.59 480 LEU A C 1
ATOM 3960 O O . LEU A 1 480 ? -10.737 9.360 41.068 1.00 46.59 480 LEU A O 1
ATOM 3964 N N . SER A 1 481 ? -8.928 8.077 40.692 1.00 50.38 481 SER A N 1
ATOM 3965 C CA . SER A 1 481 ? -8.521 7.861 42.088 1.00 50.38 481 SER A CA 1
ATOM 3966 C C . SER A 1 481 ? -7.491 8.879 42.598 1.00 50.38 481 SER A C 1
ATOM 3968 O O . SER A 1 481 ? -7.059 8.783 43.739 1.00 50.38 481 SER A O 1
ATOM 3970 N N . GLY A 1 482 ? -7.039 9.797 41.735 1.00 44.62 482 GLY A N 1
ATOM 3971 C CA . GLY A 1 482 ? -6.150 10.918 42.070 1.00 44.62 482 GLY A CA 1
ATOM 3972 C C . GLY A 1 482 ? -6.881 12.251 42.285 1.00 44.62 482 GLY A C 1
ATOM 3973 O O . GLY A 1 482 ? -6.243 13.302 42.230 1.00 44.62 482 GLY A O 1
ATOM 3974 N N . ILE A 1 483 ? -8.203 12.199 42.460 1.00 40.59 483 ILE A N 1
ATOM 3975 C CA . ILE A 1 483 ? -9.074 13.254 43.003 1.00 40.59 483 ILE A CA 1
ATOM 3976 C C . ILE A 1 483 ? -9.549 12.728 44.352 1.00 40.59 483 ILE A C 1
ATOM 3978 O O . ILE A 1 483 ? -9.565 13.528 45.310 1.00 40.59 483 ILE A O 1
#

Sequence (483 aa):
MRNRLNSRTILSVKVFFIFVLGIILSDKLDFGWIILISLFALWFILFKFTYHRFSQFVIIIIIFALGVILPKKAKVSGIEQEDVYIQGKVLRDGTFNIDKNKAYISVFYPDYLRGKKIRLINYNRYYKLFPGDEISFKGFISKFNDQIEQYYENNGIYGKITIKRDSYVKILKCGNSQPLNGLLMFTDIFRKDVFESLPDEYNSLLMSFLFGERERLSKSIRDMFKSSGINHLLALSGLHMAVIMGIMFLLARLFRLNMKFATLFVLMAIGFYLIFVNFRVSAFRASVMLSMIMISYLVKRYISSYNLLFAVGFIILLLSPRQIYTPGFLLSFSATLAILISNDLINVPLKNSIQKNVLYPFVISVLISLFTLPILTYFFHEVSIITPITNIIFIPLTSFIITLGILAIIFHIFFPILSKYIIAVIYFTEKIYFYLLSYFNRFHISIALDRKMSLTLLVIPILIVLFMIYRQRSKKEDVLSGI

Radius of gyration: 24.69 Å; Cα contacts (8 Å, |Δi|>4): 654; chains: 1; bounding box: 68×57×78 Å

Secondary structure (DSSP, 8-state):
------TTT-HHHHHHHHHHHHHHHGGG-TTHHHHHHHHHHHHHHHHTS--HHHHHHHHHHHHHHHHHHTT---------SSEEEEEEEEE-SS---SSS-EEEEEEEESGGGTT-EEEEEE--SS----TT-EEEEEEEEEPPPHHHHHHHHHTTEEEEEEE-TT--EEEEE-GGGSHHHHHHHHHHHHHHHHHTTS-HHHHHHHHHHHH--TTSS-HHHHHHHHHTT-GGGGS--HHHHHHHHHHHHHHHHHTT--HHHHHHHHHHHHHHHHHHTTT-HHHHHHHHHHHHHHHHHHTT-PPPHHHHHHHHHHHHHHH-GGGGG-HHHHHHHHHHHHHHHHHHH--S---SHHIIIIIHHHHHHHHHHHHHHHHHHHHHSEEETTHHHHHHHHHHHHHHHHHHHHHHHHHHHH-HHHHHHHHHHHHHHHHHHHHHHHHHGGG--EEE--HHHHHHHTHHHHHHHHHHHHHHHHHHHHHHS--

InterPro domains:
  IPR004477 ComEC/Rec2-related protein [PF03772] (210-472)
  IPR004477 ComEC/Rec2-related protein [TIGR00360] (230-403)
  IPR052159 Bacterial competence-related DNA uptake protein [PTHR30619] (21-471)

Foldseek 3Di:
DDLAPDPVPQPLVLLLVLLLQLQVCLVVDPCLVVQLVVLVVVCVVCVVPDDPVVNVVSSSSNSSSLSNPVNDDPDLPDPDQDFDKWWFFWAQQDLQDQVFQKTWTQTCPDPSSHRAIEIEGELAPVDHDAGGWTKIWTWTWDADDPLVNLQCVLVRHHTYTYHDHPTDMDTPDDRVVDVLSVVQVVLVVLLCVLQVVDPQQLSQQLCLQLQVNVVSHDPVVCVLCVLLQNNVNSGHALLLLVLLLVVLLVVCVVVVHDLVVSLVSSLVSLVVSCSSSPVRVRSVLSSQLVNVVSVCVVVVHDDNLSSSLSNSSSVSCSVRVSCVVHLSSQLRSQLSVLQSLLCLVPVDPDPDPCCVLPVSLLSSQVSSCLSSVLSCCQSPQKGHPNRSVSCSPVVVLSSLLSNLSVVLSVCCVPPVPVSVVSSVVSNVSVVVVVVVSVVSSVVSDMDRHHNVVSVVSNVRNVVSVVVSVVVSVVVVVVVVVVD

Organism: NCBI:txid2250710